Protein AF-A0A7C1W2H1-F1 (afdb_monomer_lite)

Secondary structure (DSSP, 8-state):
--B--------TT---HHHHHHHHHHHTT--SHHHHHT--TTT-SSHHHHHHHHHHHHHHHHHHHHHHHHHHHTBEE-HHHHHHHHHHHHHHTT--EEEHHHHHHHHHHHHHHHHT-TT-EE-HHHH-HHHHTTGGGT--HHHHHHHHHHHHTTSEEE-SSEEEE-GGGGS---TTTHHHH-HHHHHHHHHTT-HHHHHHHHHHHHHTTT--HHHHHHHHHHHHHHHHHHHHHHHTSGGGHHHHTT----S--S-EEE--GGGGSSSPEEEEEEEEE--TT--THHHHHHHHHHHTTT-EEEEEPPTTTTT-HHHHHT--HHHHHHHHHHHHHHHHTTEEEEEEEEETHHHHHHHHHHTT--TTEEEEEEES--SSBS-GGGGGHHHHHHHHHHHTT-TT-----SEEE---S-TTTS-SEEEHHHHHHHHHHHHHHHHHGGG--S-EEEEEETT-SSB-THHHHHHHHH---SSEEEEEE--S-S-TTTTTGGGHHHHHHHHHHHHHS--------

Foldseek 3Di:
DDFDDFDDDDLPPDDDPVLVVLVVVVVVVDPDVCVVVVQALVPDPDPSSNVNNVVVVVSVVVSVVVVVLRRLLRDADDLLLLLLLLLVVCVVVVNQKDWQLLSLQLSLQLLLLVVPDPSHHHDPLSLACVQCPCSNVVPHPVVVVSVVLCVVLVQWDDDPTMIGGGCLQVDDDDPVCCVNNPVSVVSNVSNVSPVSSNVSSVVSNVCSVPDALLNVLVSLLVNQQSNQVVLQVVCPDPVNCVQQVVAQADDQQGKDKQADPVLPPPDADQFEAEEEAEAPQFGLRLCVVVQVVVVVVRHTYIRFGAFQHPHHLVRLLPDFVVSRLVRSVSRVSSRVSSYQAYEYEAAALGLLSQLVVLLVVDHRYAEYEREAYALAWPDCVLVCLVVLVVVQVVCVVPVPDPDDDQWDADPDPCSNGGTRTHGSSNSVSSNVSSVVSLVRQCSRAHAYEYEYEPQANTHDRVRSVSSQVNHNYPRYYYHYFPDNYRSCNSVCGNVVSVVVVVVSVVSRPPDPPPDDD

Radius of gyration: 30.64 Å; chains: 1; bounding box: 66×51×102 Å

Structure (mmCIF, N/CA/C/O backbone):
data_AF-A0A7C1W2H1-F1
#
_entry.id   AF-A0A7C1W2H1-F1
#
loop_
_atom_site.group_PDB
_atom_site.id
_atom_site.type_symbol
_atom_site.label_atom_id
_atom_site.label_alt_id
_atom_site.label_comp_id
_atom_site.label_asym_id
_atom_site.label_entity_id
_atom_site.label_seq_id
_atom_site.pdbx_PDB_ins_code
_atom_site.Cartn_x
_atom_site.Cartn_y
_atom_site.Cartn_z
_atom_site.occupancy
_atom_site.B_iso_or_equiv
_atom_site.auth_seq_id
_atom_site.auth_comp_id
_atom_site.auth_asym_id
_atom_site.auth_atom_id
_atom_site.pdbx_PDB_model_num
ATOM 1 N N . MET A 1 1 ? -5.490 -1.376 28.838 1.00 68.56 1 MET A N 1
ATOM 2 C CA . MET A 1 1 ? -5.157 0.058 28.870 1.00 68.56 1 MET A CA 1
ATOM 3 C C . MET A 1 1 ? -3.666 0.299 28.654 1.00 68.56 1 MET A C 1
ATOM 5 O O . MET A 1 1 ? -2.861 -0.038 29.514 1.00 68.56 1 MET A O 1
ATOM 9 N N . ASP A 1 2 ? -3.304 0.830 27.486 1.00 80.06 2 ASP A N 1
ATOM 10 C CA . ASP A 1 2 ? -1.978 1.407 27.205 1.00 80.06 2 ASP A CA 1
ATOM 11 C C . ASP A 1 2 ? -2.099 2.929 27.375 1.00 80.06 2 ASP A C 1
ATOM 13 O O . ASP A 1 2 ? -3.019 3.527 26.811 1.00 80.06 2 ASP A O 1
ATOM 17 N N . ILE A 1 3 ? -1.252 3.544 28.202 1.00 83.12 3 ILE A N 1
ATOM 18 C CA . ILE A 1 3 ? -1.408 4.932 28.665 1.00 83.12 3 ILE A CA 1
ATOM 19 C C . ILE A 1 3 ? -0.077 5.668 28.492 1.00 83.12 3 ILE A C 1
ATOM 21 O O . ILE A 1 3 ? 0.984 5.144 28.830 1.00 83.12 3 ILE A O 1
ATOM 25 N N . ARG A 1 4 ? -0.125 6.901 27.981 1.00 82.81 4 ARG A N 1
ATOM 26 C CA . ARG A 1 4 ? 1.040 7.795 27.905 1.00 82.81 4 ARG A CA 1
ATOM 27 C C . ARG A 1 4 ? 1.241 8.547 29.220 1.00 82.81 4 ARG A C 1
ATOM 29 O O . ARG A 1 4 ? 0.291 8.817 29.946 1.00 82.81 4 ARG A O 1
ATOM 36 N N . MET A 1 5 ? 2.477 8.938 29.514 1.00 79.69 5 MET A N 1
ATOM 37 C CA . MET A 1 5 ? 2.719 9.875 30.613 1.00 79.69 5 MET A CA 1
ATOM 38 C C . MET A 1 5 ? 2.124 11.242 30.257 1.00 79.69 5 MET A C 1
ATOM 40 O O . MET A 1 5 ? 2.477 11.810 29.223 1.00 79.69 5 MET A O 1
ATOM 44 N N . GLY A 1 6 ? 1.219 11.737 31.100 1.00 75.50 6 GLY A N 1
ATOM 45 C CA . GLY A 1 6 ? 0.611 13.061 30.972 1.00 75.50 6 GLY A CA 1
ATOM 46 C C . GLY A 1 6 ? 1.290 14.121 31.831 1.00 75.50 6 GLY A C 1
ATOM 47 O O . GLY A 1 6 ? 2.241 13.849 32.565 1.00 75.50 6 GLY A O 1
ATOM 48 N N . GLU A 1 7 ? 0.767 15.341 31.761 1.00 77.50 7 GLU A N 1
ATOM 49 C CA . GLU A 1 7 ? 1.201 16.431 32.631 1.00 77.50 7 GLU A CA 1
ATOM 50 C C . GLU A 1 7 ? 0.801 16.183 34.092 1.00 77.50 7 GLU A C 1
ATOM 52 O O . GLU A 1 7 ? -0.219 15.557 34.395 1.00 77.50 7 GLU A O 1
ATOM 57 N N . ALA A 1 8 ? 1.609 16.692 35.023 1.00 78.50 8 ALA A N 1
ATOM 58 C CA . ALA A 1 8 ? 1.314 16.588 36.444 1.00 78.50 8 ALA A CA 1
ATOM 59 C C . ALA A 1 8 ? 0.065 17.410 36.800 1.00 78.50 8 ALA A C 1
ATOM 61 O O . ALA A 1 8 ? -0.005 18.600 36.498 1.00 78.50 8 ALA A O 1
ATOM 62 N N . VAL A 1 9 ? -0.894 16.805 37.507 1.00 74.94 9 VAL A N 1
ATOM 63 C CA . VAL A 1 9 ? -2.112 17.492 37.962 1.00 74.94 9 VAL A CA 1
ATOM 64 C C . VAL A 1 9 ? -1.768 18.463 39.107 1.00 74.94 9 VAL A C 1
ATOM 66 O O . VAL A 1 9 ? -1.368 18.023 40.189 1.00 74.94 9 VAL A O 1
ATOM 69 N N . PRO A 1 10 ? -1.926 19.792 38.941 1.00 68.50 10 PRO A N 1
ATOM 70 C CA . PRO A 1 10 ? -1.558 20.749 39.979 1.00 68.50 10 PRO A CA 1
ATOM 71 C C . PRO A 1 10 ? -2.643 20.837 41.068 1.00 68.50 10 PRO A C 1
ATOM 73 O O . PRO A 1 10 ? -3.695 21.451 40.881 1.00 68.50 10 PRO A O 1
ATOM 76 N N . VAL A 1 11 ? -2.363 20.272 42.247 1.00 67.62 11 VAL A N 1
ATOM 77 C CA . VAL A 1 11 ? -3.308 20.222 43.388 1.00 67.62 11 VAL A CA 1
ATOM 78 C C . VAL A 1 11 ? -3.286 21.501 44.253 1.00 67.62 11 VAL A C 1
ATOM 80 O O . VAL A 1 11 ? -4.273 21.855 44.890 1.00 67.62 11 VAL A O 1
ATOM 83 N N . ARG A 1 12 ? -2.180 22.261 44.262 1.00 60.16 12 ARG A N 1
ATOM 84 C CA . ARG A 1 12 ? -1.903 23.295 45.290 1.00 60.16 12 ARG A CA 1
ATOM 85 C C . ARG A 1 12 ? -2.691 24.617 45.202 1.00 60.16 12 ARG A C 1
ATOM 87 O O . ARG A 1 12 ? -2.696 25.367 46.173 1.00 60.16 12 ARG A O 1
ATOM 94 N N . LYS A 1 13 ? -3.327 24.964 44.078 1.00 57.50 13 LYS A N 1
ATOM 95 C CA . LYS A 1 13 ? -3.796 26.350 43.822 1.00 57.50 13 LYS A CA 1
ATOM 96 C C . LYS A 1 13 ? -5.239 26.685 44.245 1.00 57.50 13 LYS A C 1
ATOM 98 O O . LYS A 1 13 ? -5.712 27.755 43.881 1.00 57.50 13 LYS A O 1
ATOM 103 N N . LYS A 1 14 ? -5.966 25.811 44.950 1.00 62.78 14 LYS A N 1
ATOM 104 C CA . LYS A 1 14 ? -7.444 25.855 44.876 1.00 62.78 14 LYS A CA 1
ATOM 105 C C . LYS A 1 14 ? -8.225 26.131 46.166 1.00 62.78 14 LYS A C 1
ATOM 107 O O . LYS A 1 14 ? -9.413 26.400 46.062 1.00 62.78 14 LYS A O 1
ATOM 112 N N . TRP A 1 15 ? -7.579 26.168 47.332 1.00 73.75 15 TRP A N 1
ATOM 113 C CA . TRP A 1 15 ? -8.242 26.540 48.591 1.00 73.75 15 TRP A CA 1
ATOM 114 C C . TRP A 1 15 ? -8.334 28.059 48.751 1.00 73.75 15 TRP A C 1
ATOM 116 O O . TRP A 1 15 ? -7.303 28.745 48.725 1.00 73.75 15 TRP A O 1
ATOM 126 N N . SER A 1 16 ? -9.546 28.565 48.962 1.00 80.12 16 SER A N 1
ATOM 127 C CA . SER A 1 16 ? -9.816 29.955 49.332 1.00 80.12 16 SER A CA 1
ATOM 128 C C . SER A 1 16 ? -9.306 30.276 50.744 1.00 80.12 16 SER A C 1
ATOM 130 O O . SER A 1 16 ? -9.011 29.390 51.548 1.00 80.12 16 SER A O 1
ATOM 132 N N . TRP A 1 17 ? -9.174 31.566 51.058 1.00 83.06 17 TRP A N 1
ATOM 133 C CA . TRP A 1 17 ? -8.612 32.017 52.335 1.00 83.06 17 TRP A CA 1
ATOM 134 C C . TRP A 1 17 ? -9.418 31.533 53.555 1.00 83.06 17 TRP A C 1
ATOM 136 O O . TRP A 1 17 ? -8.828 31.183 54.575 1.00 83.06 17 TRP A O 1
ATOM 146 N N . TRP A 1 18 ? -10.749 31.460 53.450 1.00 81.69 18 TRP A N 1
ATOM 147 C CA . TRP A 1 18 ? -11.621 31.046 54.551 1.00 81.69 18 TRP A CA 1
ATOM 148 C C . TRP A 1 18 ? -11.637 29.521 54.737 1.00 81.69 18 TRP A C 1
ATOM 150 O O . TRP A 1 18 ? -11.685 29.047 55.870 1.00 81.69 18 TRP A O 1
ATOM 160 N N . GLU A 1 19 ? -11.509 28.743 53.656 1.00 82.69 19 GLU A N 1
ATOM 161 C CA . GLU A 1 19 ? -11.361 27.283 53.746 1.00 82.69 19 GLU A CA 1
ATOM 162 C C . GLU A 1 19 ? -10.039 26.903 54.419 1.00 82.69 19 GLU A C 1
ATOM 164 O O . GLU A 1 19 ? -10.009 25.987 55.237 1.00 82.69 19 GLU A O 1
ATOM 169 N N . ARG A 1 20 ? -8.956 27.643 54.138 1.00 80.00 20 ARG A N 1
ATOM 170 C CA . ARG A 1 20 ? -7.669 27.466 54.832 1.00 80.00 20 ARG A CA 1
ATOM 171 C C . ARG A 1 20 ? -7.785 27.745 56.325 1.00 80.00 20 ARG A C 1
ATOM 173 O O . ARG A 1 20 ? -7.291 26.954 57.117 1.00 80.00 20 ARG A O 1
ATOM 180 N N . ALA A 1 21 ? -8.478 28.815 56.708 1.00 80.31 21 ALA A N 1
ATOM 181 C CA . ALA A 1 21 ? -8.696 29.140 58.115 1.00 80.31 21 ALA A CA 1
ATOM 182 C C . ALA A 1 21 ? -9.523 28.060 58.847 1.00 80.31 21 ALA A C 1
ATOM 184 O O . ALA A 1 21 ? -9.217 27.713 59.988 1.00 80.31 21 ALA A O 1
ATOM 185 N N . LEU A 1 22 ? -10.544 27.492 58.190 1.00 80.19 22 LEU A N 1
ATOM 186 C CA . LEU A 1 22 ? -11.324 26.366 58.721 1.00 80.19 22 LEU A CA 1
ATOM 187 C C . LEU A 1 22 ? -10.481 25.093 58.861 1.00 80.19 22 LEU A C 1
ATOM 189 O O . LEU A 1 22 ? -10.534 24.450 59.909 1.00 80.19 22 LEU A O 1
ATOM 193 N N . LEU A 1 23 ? -9.686 24.761 57.838 1.00 79.31 23 LEU A N 1
ATOM 194 C CA . LEU A 1 23 ? -8.748 23.638 57.867 1.00 79.31 23 LEU A CA 1
ATOM 195 C C . LEU A 1 23 ? -7.748 23.795 59.013 1.00 79.31 23 LEU A C 1
ATOM 197 O O . LEU A 1 23 ? -7.628 22.891 59.829 1.00 79.31 23 LEU A O 1
ATOM 201 N N . GLU A 1 24 ? -7.067 24.938 59.123 1.00 80.38 24 GLU A N 1
ATOM 202 C CA . GLU A 1 24 ? -6.089 25.199 60.189 1.00 80.38 24 GLU A CA 1
ATOM 203 C C . GLU A 1 24 ? -6.701 25.065 61.585 1.00 80.38 24 GLU A C 1
ATOM 205 O O . GLU A 1 24 ? -6.069 24.519 62.490 1.00 80.38 24 GLU A O 1
ATOM 210 N N . ARG A 1 25 ? -7.937 25.540 61.771 1.00 79.50 25 ARG A N 1
ATOM 211 C CA . ARG A 1 25 ? -8.651 25.419 63.045 1.00 79.50 25 ARG A CA 1
ATOM 212 C C . ARG A 1 25 ? -9.008 23.968 63.368 1.00 79.50 25 ARG A C 1
ATOM 214 O O . ARG A 1 25 ? -8.884 23.578 64.524 1.00 79.50 25 ARG A O 1
ATOM 221 N N . TYR A 1 26 ? -9.432 23.190 62.376 1.00 78.00 26 TYR A N 1
ATOM 222 C CA . TYR A 1 26 ? -9.760 21.776 62.545 1.00 78.00 26 TYR A CA 1
ATOM 223 C C . TYR A 1 26 ? -8.506 20.922 62.789 1.00 78.00 26 TYR A C 1
ATOM 225 O O . TYR A 1 26 ? -8.462 20.167 63.753 1.00 78.00 26 TYR A O 1
ATOM 233 N N . PHE A 1 27 ? -7.436 21.124 62.010 1.00 79.56 27 PHE A N 1
ATOM 234 C CA . PHE A 1 27 ? -6.164 20.400 62.146 1.00 79.56 27 PHE A CA 1
ATOM 235 C C . PHE A 1 27 ? -5.503 20.555 63.521 1.00 79.56 27 PHE A C 1
ATOM 237 O O . PHE A 1 27 ? -4.785 19.657 63.944 1.00 79.56 27 PHE A O 1
ATOM 244 N N . ARG A 1 28 ? -5.748 21.657 64.241 1.00 79.12 28 ARG A N 1
ATOM 245 C CA . ARG A 1 28 ? -5.254 21.833 65.620 1.00 79.12 28 ARG A CA 1
ATOM 246 C C . ARG A 1 28 ? -5.886 20.868 66.629 1.00 79.12 28 ARG A C 1
ATOM 248 O O . ARG A 1 28 ? -5.323 20.705 67.705 1.00 79.12 28 ARG A O 1
ATOM 255 N N . GLY A 1 29 ? -7.046 20.290 66.314 1.00 72.38 29 GLY A N 1
ATOM 256 C CA . GLY A 1 29 ? -7.788 19.379 67.190 1.00 72.38 29 GLY A CA 1
ATOM 257 C C . GLY A 1 29 ? -7.760 17.911 66.763 1.00 72.38 29 GLY A C 1
ATOM 258 O O . GLY A 1 29 ? -8.281 17.080 67.494 1.00 72.38 29 GLY A O 1
ATOM 259 N N . VAL A 1 30 ? -7.174 17.590 65.606 1.00 77.50 30 VAL A N 1
ATOM 260 C CA . VAL A 1 30 ? -7.091 16.219 65.081 1.00 77.50 30 VAL A CA 1
ATOM 261 C C . VAL A 1 30 ? -5.885 15.509 65.692 1.00 77.50 30 VAL A C 1
ATOM 263 O O . VAL A 1 30 ? -4.756 15.985 65.565 1.00 77.50 30 VAL A O 1
ATOM 266 N N . VAL A 1 31 ? -6.110 14.358 66.327 1.00 76.56 31 VAL A N 1
ATOM 267 C CA . VAL A 1 31 ? -5.063 13.591 67.028 1.00 76.56 31 VAL A CA 1
ATOM 268 C C . VAL A 1 31 ? -4.590 12.392 66.192 1.00 76.56 31 VAL A C 1
ATOM 270 O O . VAL A 1 31 ? -3.516 11.846 66.442 1.00 76.56 31 VAL A O 1
ATOM 273 N N . SER A 1 32 ? -5.342 12.000 65.154 1.00 79.44 32 SER A N 1
ATOM 274 C CA . SER A 1 32 ? -4.991 10.887 64.259 1.00 79.44 32 SER A CA 1
ATOM 275 C C . SER A 1 32 ? -5.412 11.106 62.798 1.00 79.44 32 SER A C 1
ATOM 277 O O . SER A 1 32 ? -6.305 11.894 62.492 1.00 79.44 32 SER A O 1
ATOM 279 N N . LEU A 1 33 ? -4.786 10.371 61.870 1.00 71.44 33 LEU A N 1
ATOM 280 C CA . LEU A 1 33 ? -5.193 10.364 60.457 1.00 71.44 33 LEU A CA 1
ATOM 281 C C . LEU A 1 33 ? -6.598 9.770 60.260 1.00 71.44 33 LEU A C 1
ATOM 283 O O . LEU A 1 33 ? -7.313 10.210 59.364 1.00 71.44 33 LEU A O 1
ATOM 287 N N . ASP A 1 34 ? -7.016 8.825 61.103 1.00 74.50 34 ASP A N 1
ATOM 288 C CA . ASP A 1 34 ? -8.353 8.228 61.024 1.00 74.50 34 ASP A CA 1
ATOM 289 C C . ASP A 1 34 ? -9.456 9.236 61.370 1.00 74.50 34 ASP A C 1
ATOM 291 O O . ASP A 1 34 ? -10.495 9.250 60.716 1.00 74.50 34 ASP A O 1
ATOM 295 N N . GLU A 1 35 ? -9.220 10.146 62.321 1.00 71.44 35 GLU A N 1
ATOM 296 C CA . GLU A 1 35 ? -10.139 11.262 62.596 1.00 71.44 35 GLU A CA 1
ATOM 297 C C . GLU A 1 35 ? -10.230 12.232 61.409 1.00 71.44 35 GLU A C 1
ATOM 299 O O . GLU A 1 35 ? -11.318 12.703 61.076 1.00 71.44 35 GLU A O 1
ATOM 304 N N . LEU A 1 36 ? -9.107 12.482 60.724 1.00 69.44 36 LEU A N 1
ATOM 305 C CA . LEU A 1 36 ? -9.059 13.341 59.540 1.00 69.44 36 LEU A CA 1
ATOM 306 C C . LEU A 1 36 ? -9.847 12.750 58.360 1.00 69.44 36 LEU A C 1
ATOM 308 O O . LEU A 1 36 ? -10.609 13.463 57.707 1.00 69.44 36 LEU A O 1
ATOM 312 N N . PHE A 1 37 ? -9.658 11.458 58.069 1.00 71.62 37 PHE A N 1
ATOM 313 C CA . PHE A 1 37 ? -10.347 10.763 56.972 1.00 71.62 37 PHE A CA 1
ATOM 314 C C . PHE A 1 37 ? -11.766 10.303 57.344 1.00 71.62 37 PHE A C 1
ATOM 316 O O . PHE A 1 37 ? -12.576 10.020 56.459 1.00 71.62 37 PHE A O 1
ATOM 323 N N . GLY A 1 38 ? -12.084 10.254 58.639 1.00 71.00 38 GLY A N 1
ATOM 324 C CA . GLY A 1 38 ? -13.401 9.924 59.181 1.00 71.00 38 GLY A CA 1
ATOM 325 C C . GLY A 1 38 ? -14.399 11.085 59.169 1.00 71.00 38 GLY A C 1
ATOM 326 O O . GLY A 1 38 ? -15.588 10.857 59.407 1.00 71.00 38 GLY A O 1
ATOM 327 N N . LEU A 1 39 ? -13.955 12.313 58.866 1.00 73.56 39 LEU A N 1
ATOM 328 C CA . LEU A 1 39 ? -14.821 13.486 58.774 1.00 73.56 39 LEU A CA 1
ATOM 329 C C . LEU A 1 39 ? -15.819 13.336 57.613 1.00 73.56 39 LEU A C 1
ATOM 331 O O . LEU A 1 39 ? -15.498 13.580 56.448 1.00 73.56 39 LEU A O 1
ATOM 335 N N . ARG A 1 40 ? -17.061 12.972 57.940 1.00 73.31 40 ARG A N 1
ATOM 336 C CA . ARG A 1 40 ? -18.186 12.934 57.001 1.00 73.31 40 ARG A CA 1
ATOM 337 C C . ARG A 1 40 ? -19.219 13.975 57.393 1.00 73.31 40 ARG A C 1
ATOM 339 O O . ARG A 1 40 ? -19.409 14.291 58.563 1.00 73.31 40 ARG A O 1
ATOM 346 N N . GLU A 1 41 ? -19.930 14.490 56.400 1.00 70.06 41 GLU A N 1
ATOM 347 C CA . GLU A 1 41 ? -21.000 15.467 56.618 1.00 70.06 41 GLU A CA 1
ATOM 348 C C . GLU A 1 41 ? -22.101 14.934 57.558 1.00 70.06 41 GLU A C 1
ATOM 350 O O . GLU A 1 41 ? -22.682 15.686 58.343 1.00 70.06 41 GLU A O 1
ATOM 355 N N . GLU A 1 42 ? -22.341 13.624 57.502 1.00 67.88 42 GLU A N 1
ATOM 356 C CA . GLU A 1 42 ? -23.345 12.900 58.284 1.00 67.88 42 GLU A CA 1
ATOM 357 C C . GLU A 1 42 ? -22.938 12.688 59.751 1.00 67.88 42 GLU A C 1
ATOM 359 O O . GLU A 1 42 ? -23.808 12.607 60.615 1.00 67.88 42 GLU A O 1
ATOM 364 N N . THR A 1 43 ? -21.635 12.631 60.046 1.00 64.94 43 THR A N 1
ATOM 365 C CA . THR A 1 43 ? -21.092 12.331 61.385 1.00 64.94 43 THR A CA 1
ATOM 366 C C . THR A 1 43 ? -20.569 13.565 62.124 1.00 64.94 43 THR A C 1
ATOM 368 O O . THR A 1 43 ? -20.280 13.488 63.316 1.00 64.94 43 THR A O 1
ATOM 371 N N . ALA A 1 44 ? -20.468 14.711 61.446 1.00 74.00 44 ALA A N 1
ATOM 372 C CA . ALA A 1 44 ? -19.955 15.956 62.010 1.00 74.00 44 ALA A CA 1
ATOM 373 C C . ALA A 1 44 ? -20.915 16.587 63.040 1.00 74.00 44 ALA A C 1
ATOM 375 O O . ALA A 1 44 ? -22.095 16.832 62.753 1.00 74.00 44 ALA A O 1
ATOM 376 N N . ALA A 1 45 ? -20.386 16.915 64.224 1.00 70.38 45 ALA A N 1
ATOM 377 C CA . ALA A 1 45 ? -21.149 17.454 65.351 1.00 70.38 45 ALA A CA 1
ATOM 378 C C . ALA A 1 45 ? -21.409 18.963 65.211 1.00 70.38 45 ALA A C 1
ATOM 380 O O . ALA A 1 45 ? -22.445 19.469 65.648 1.00 70.38 45 ALA A O 1
ATOM 381 N N . HIS A 1 46 ? -20.491 19.688 64.564 1.00 78.44 46 HIS A N 1
ATOM 382 C CA . HIS A 1 46 ? -20.547 21.144 64.451 1.00 78.44 46 HIS A CA 1
ATOM 383 C C . HIS A 1 46 ? -20.748 21.631 63.010 1.00 78.44 46 HIS A C 1
ATOM 385 O O . HIS A 1 46 ? -20.305 21.023 62.038 1.00 78.44 46 HIS A O 1
ATOM 391 N N . TRP A 1 47 ? -21.391 22.793 62.848 1.00 76.00 47 TRP A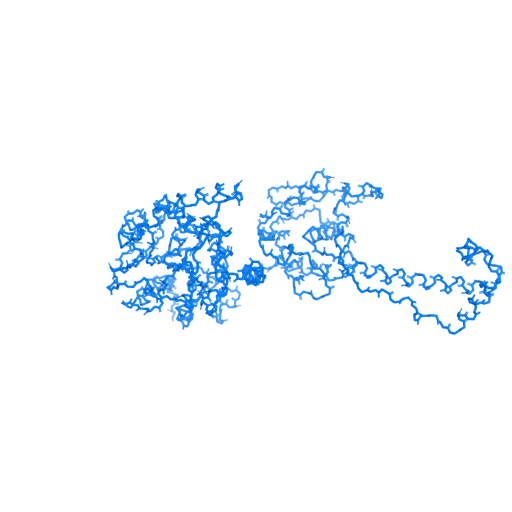 N 1
ATOM 392 C CA . TRP A 1 47 ? -21.640 23.377 61.523 1.00 76.00 47 TRP A CA 1
ATOM 393 C C . TRP A 1 47 ? -20.346 23.688 60.748 1.00 76.00 47 TRP A C 1
ATOM 395 O O . TRP A 1 47 ? -20.293 23.497 59.535 1.00 76.00 47 TRP A O 1
ATOM 405 N N . SER A 1 48 ? -19.279 24.089 61.448 1.00 75.25 48 SER A N 1
ATOM 406 C CA . SER A 1 48 ? -17.951 24.304 60.856 1.00 75.25 48 SER A CA 1
ATOM 407 C C . SER A 1 48 ? -17.334 23.018 60.304 1.00 75.25 48 SER A C 1
ATOM 409 O O . SER A 1 48 ? -16.709 23.049 59.249 1.00 75.25 48 SER A O 1
ATOM 411 N N . GLU A 1 49 ? -17.543 21.890 60.983 1.00 77.56 49 GLU A N 1
ATOM 412 C CA . GLU A 1 49 ? -17.087 20.566 60.545 1.00 77.56 49 GLU A CA 1
ATOM 413 C C . GLU A 1 49 ? -17.901 20.072 59.349 1.00 77.56 49 GLU A C 1
ATOM 415 O O . GLU A 1 49 ? -17.327 19.569 58.390 1.00 77.56 49 GLU A O 1
ATOM 420 N N . LYS A 1 50 ? -19.223 20.303 59.340 1.00 79.62 50 LYS A N 1
ATOM 421 C CA . LYS A 1 50 ? -20.082 20.013 58.178 1.00 79.62 50 LYS A CA 1
ATOM 422 C C . LYS A 1 50 ? -19.682 20.824 56.948 1.00 79.62 50 LYS A C 1
ATOM 424 O O . LYS A 1 50 ? -19.593 20.271 55.854 1.00 79.62 50 LYS A O 1
ATOM 429 N N . MET A 1 51 ? -19.420 22.125 57.108 1.00 78.12 51 MET A N 1
ATOM 430 C CA . MET A 1 51 ? -18.896 22.950 56.013 1.00 78.12 51 MET A CA 1
ATOM 431 C C . MET A 1 51 ? -17.537 22.447 55.532 1.00 78.12 51 MET A C 1
ATOM 433 O O . MET A 1 51 ? -17.328 22.337 54.327 1.00 78.12 51 MET A O 1
ATOM 437 N N . LEU A 1 52 ? -16.634 22.104 56.451 1.00 81.12 52 LEU A N 1
ATOM 438 C CA . LEU A 1 52 ? -15.313 21.594 56.106 1.00 81.12 52 LEU A CA 1
ATOM 439 C C . LEU A 1 52 ? -15.389 20.255 55.356 1.00 81.12 52 LEU A C 1
ATOM 441 O O . LEU A 1 52 ? -14.751 20.113 54.316 1.00 81.12 52 LEU A O 1
ATOM 445 N N . ALA A 1 53 ? -16.220 19.318 55.822 1.00 82.31 53 ALA A N 1
ATOM 446 C CA . ALA A 1 53 ? -16.470 18.032 55.171 1.00 82.31 53 ALA A CA 1
ATOM 447 C C . ALA A 1 53 ? -17.010 18.210 53.744 1.00 82.31 53 ALA A C 1
ATOM 449 O O . ALA A 1 53 ? -16.559 17.533 52.817 1.00 82.31 53 ALA A O 1
ATOM 450 N N . ARG A 1 54 ? -17.927 19.169 53.542 1.00 82.56 54 ARG A N 1
ATOM 451 C CA . ARG A 1 54 ? -18.430 19.547 52.212 1.00 82.56 54 ARG A CA 1
ATOM 452 C C . ARG A 1 54 ? -17.339 20.128 51.322 1.00 82.56 54 ARG A C 1
ATOM 454 O O . ARG A 1 54 ? -17.252 19.739 50.160 1.00 82.56 54 ARG A O 1
ATOM 461 N N . CYS A 1 55 ? -16.512 21.038 51.838 1.00 81.19 55 CYS A N 1
ATOM 462 C CA . CYS A 1 55 ? -15.420 21.638 51.067 1.00 81.19 55 CYS A CA 1
ATOM 463 C C . CYS A 1 55 ? -14.375 20.592 50.665 1.00 81.19 55 CYS A C 1
ATOM 465 O O . CYS A 1 55 ? -13.995 20.537 49.497 1.00 81.19 55 CYS A O 1
ATOM 467 N N . ILE A 1 56 ? -13.971 19.722 51.598 1.00 79.62 56 ILE A N 1
ATOM 468 C CA . ILE A 1 56 ? -13.058 18.606 51.323 1.00 79.62 56 ILE A CA 1
ATOM 469 C C . ILE A 1 56 ? -13.670 17.682 50.273 1.00 79.62 56 ILE A C 1
ATOM 471 O O . ILE A 1 56 ? -13.036 17.441 49.255 1.00 79.62 56 ILE A O 1
ATOM 475 N N . SER A 1 57 ? -14.916 17.236 50.455 1.00 82.56 57 SER A N 1
ATOM 476 C CA . SER A 1 57 ? -15.581 16.337 49.502 1.00 82.56 57 SER A CA 1
ATOM 477 C C . SER A 1 57 ? -15.687 16.955 48.109 1.00 82.56 57 SER A C 1
ATOM 479 O O . SER A 1 57 ? -15.362 16.302 47.120 1.00 82.56 57 SER A O 1
ATOM 481 N N . LYS A 1 58 ? -16.083 18.231 48.015 1.00 83.06 58 LYS A N 1
ATOM 482 C CA . LYS A 1 58 ? -16.153 18.970 46.749 1.00 83.06 58 LYS A CA 1
ATOM 483 C C . LYS A 1 58 ? -14.798 19.000 46.047 1.00 83.06 58 LYS A C 1
ATOM 485 O O . LYS A 1 58 ? -14.728 18.734 44.846 1.00 83.06 58 LYS A O 1
ATOM 490 N N . GLU A 1 59 ? -13.731 19.292 46.783 1.00 80.75 59 GLU A N 1
ATOM 491 C CA . GLU A 1 59 ? -12.399 19.377 46.195 1.00 80.75 59 GLU A CA 1
ATOM 492 C C . GLU A 1 59 ? -11.817 17.993 45.880 1.00 80.75 59 GLU A C 1
ATOM 494 O O . GLU A 1 59 ? -11.172 17.833 44.847 1.00 80.75 59 GLU A O 1
ATOM 499 N N . THR A 1 60 ? -12.137 16.964 46.670 1.00 83.25 60 THR A N 1
ATOM 500 C CA . THR A 1 60 ? -11.828 15.560 46.373 1.00 83.25 60 THR A CA 1
ATOM 501 C C . THR A 1 60 ? -12.507 15.101 45.090 1.00 83.25 60 THR A C 1
ATOM 503 O O . THR A 1 60 ? -11.828 14.550 44.226 1.00 83.25 60 THR A O 1
ATOM 506 N N . TYR A 1 61 ? -13.809 15.356 44.915 1.00 83.75 61 TYR A N 1
ATOM 507 C CA . TYR A 1 61 ? -14.517 15.017 43.678 1.00 83.75 61 TYR A CA 1
ATOM 508 C C . TYR A 1 61 ? -13.914 15.742 42.482 1.00 83.75 61 TYR A C 1
ATOM 510 O O . TYR A 1 61 ? -13.608 15.113 41.477 1.00 83.75 61 TYR A O 1
ATOM 518 N N . ARG A 1 62 ? -13.624 17.036 42.621 1.00 83.00 62 ARG A N 1
ATOM 519 C CA . ARG A 1 62 ? -12.979 17.812 41.564 1.00 83.00 62 ARG A CA 1
ATOM 520 C C . ARG A 1 62 ? -11.589 17.277 41.203 1.00 83.00 62 ARG A C 1
ATOM 522 O O . ARG A 1 62 ? -11.275 17.175 40.022 1.00 83.00 62 ARG A O 1
ATOM 529 N N . ILE A 1 63 ? -10.737 16.977 42.188 1.00 83.38 63 ILE A N 1
ATOM 530 C CA . ILE A 1 63 ? -9.395 16.420 41.947 1.00 83.38 63 ILE A CA 1
ATOM 531 C C . ILE A 1 63 ? -9.515 15.045 41.301 1.00 83.38 63 ILE A C 1
ATOM 533 O O . ILE A 1 63 ? -8.822 14.791 40.321 1.00 83.38 63 ILE A O 1
ATOM 537 N N . ARG A 1 64 ? -10.406 14.184 41.806 1.00 85.12 64 ARG A N 1
ATOM 538 C CA . ARG A 1 64 ? -10.706 12.881 41.209 1.00 85.12 64 ARG A CA 1
ATOM 539 C C . ARG A 1 64 ? -11.101 13.050 39.749 1.00 85.12 64 ARG A C 1
ATOM 541 O O . ARG A 1 64 ? -10.510 12.389 38.910 1.00 85.12 64 ARG A O 1
ATOM 548 N N . ASP A 1 65 ? -12.040 13.936 39.445 1.00 83.19 65 ASP A N 1
ATOM 549 C CA . ASP A 1 65 ? -12.546 14.128 38.086 1.00 83.19 65 ASP A CA 1
ATOM 550 C C . ASP A 1 65 ? -11.439 14.641 37.154 1.00 83.19 65 ASP A C 1
ATOM 552 O O . ASP A 1 65 ? -11.260 14.087 36.076 1.00 83.19 65 ASP A O 1
ATOM 556 N N . VAL A 1 66 ? -10.610 15.595 37.602 1.00 82.56 66 VAL A N 1
ATOM 557 C CA . VAL A 1 66 ? -9.438 16.070 36.839 1.00 82.56 66 VAL A CA 1
ATOM 558 C C . VAL A 1 66 ? -8.403 14.959 36.636 1.00 82.56 66 VAL A C 1
ATOM 560 O O . VAL A 1 66 ? -7.859 14.817 35.540 1.00 82.56 66 VAL A O 1
ATOM 563 N N . CYS A 1 67 ? -8.111 14.164 37.668 1.00 82.81 67 CYS A N 1
ATOM 564 C CA . CYS A 1 67 ? -7.193 13.031 37.567 1.00 82.81 67 CYS A CA 1
ATOM 565 C C . CYS A 1 67 ? -7.730 11.972 36.601 1.00 82.81 67 CYS A C 1
ATOM 567 O O . CYS A 1 67 ? -6.987 11.504 35.744 1.00 82.81 67 CYS A O 1
ATOM 569 N N . MET A 1 68 ? -9.013 11.626 36.703 1.00 83.00 68 MET A N 1
ATOM 570 C CA . MET A 1 68 ? -9.661 10.648 35.833 1.00 83.00 68 MET A CA 1
ATOM 571 C C . MET A 1 68 ? -9.689 11.142 34.391 1.00 83.00 68 MET A C 1
ATOM 573 O O . MET A 1 68 ? -9.251 10.418 33.502 1.00 83.00 68 MET A O 1
ATOM 577 N N . GLU A 1 69 ? -10.105 12.386 34.153 1.00 81.69 69 GLU A N 1
ATOM 578 C CA . GLU A 1 69 ? -10.065 13.009 32.829 1.00 81.69 69 GLU A CA 1
ATOM 579 C C . GLU A 1 69 ? -8.647 12.967 32.244 1.00 81.69 69 GLU A C 1
ATOM 581 O O . GLU A 1 69 ? -8.461 12.569 31.095 1.00 81.69 69 GLU A O 1
ATOM 586 N N . SER A 1 70 ? -7.634 13.291 33.051 1.00 82.06 70 SER A N 1
ATOM 587 C CA . SER A 1 70 ? -6.232 13.239 32.629 1.00 82.06 70 SER A CA 1
ATOM 588 C C . SER A 1 70 ? -5.785 11.814 32.286 1.00 82.06 70 SER A C 1
ATOM 590 O O . SER A 1 70 ? -5.130 11.610 31.268 1.00 82.06 70 SER A O 1
ATOM 592 N N . ILE A 1 71 ? -6.144 10.807 33.091 1.00 83.75 71 ILE A N 1
ATOM 593 C CA . ILE A 1 71 ? -5.810 9.397 32.828 1.00 83.75 71 ILE A CA 1
ATOM 594 C C . ILE A 1 71 ? -6.444 8.931 31.515 1.00 83.75 71 ILE A C 1
ATOM 596 O O . ILE A 1 71 ? -5.750 8.352 30.678 1.00 83.75 71 ILE A O 1
ATOM 600 N N . TYR A 1 72 ? -7.730 9.219 31.304 1.00 85.00 72 TYR A N 1
ATOM 601 C CA . TYR A 1 72 ? -8.436 8.803 30.094 1.00 85.00 72 TYR A CA 1
ATOM 602 C C . TYR A 1 72 ? -7.926 9.516 28.841 1.00 85.00 72 TYR A C 1
ATOM 604 O O . TYR A 1 72 ? -7.724 8.857 27.825 1.00 85.00 72 TYR A O 1
ATOM 612 N N . ARG A 1 73 ? -7.611 10.818 28.910 1.00 84.56 73 ARG A N 1
ATOM 613 C CA . ARG A 1 73 ? -6.976 11.558 27.798 1.00 84.56 73 ARG A CA 1
ATOM 614 C C . ARG A 1 73 ? -5.633 10.964 27.369 1.00 84.56 73 ARG A C 1
ATOM 616 O O . ARG A 1 73 ? -5.236 11.102 26.216 1.00 84.56 73 ARG A O 1
ATOM 623 N N . ASN A 1 74 ? -4.943 10.282 28.280 1.00 87.62 74 ASN A N 1
ATOM 624 C CA . ASN A 1 74 ? -3.670 9.630 27.997 1.00 87.62 74 ASN A CA 1
ATOM 625 C C . ASN A 1 74 ? -3.813 8.201 27.452 1.00 87.62 74 ASN A C 1
ATOM 627 O O . ASN A 1 74 ? -2.796 7.576 27.127 1.00 87.62 74 ASN A O 1
ATOM 631 N N . VAL A 1 75 ? -5.035 7.670 27.344 1.00 90.94 75 VAL A N 1
ATOM 632 C CA . VAL A 1 75 ? -5.279 6.359 26.737 1.00 90.94 75 VAL A CA 1
ATOM 633 C C . VAL A 1 75 ? -4.834 6.377 25.291 1.00 90.94 75 VAL A C 1
ATOM 635 O O . VAL A 1 75 ? -5.139 7.275 24.509 1.00 90.94 75 VAL A O 1
ATOM 638 N N . THR A 1 76 ? -4.108 5.331 24.933 1.00 93.19 76 THR A N 1
ATOM 639 C CA . THR A 1 76 ? -3.594 5.141 23.594 1.00 93.19 76 THR A CA 1
ATOM 640 C C . THR A 1 76 ? -4.579 4.290 22.787 1.00 93.19 76 THR A C 1
ATOM 642 O O . THR A 1 76 ? -4.696 3.076 22.969 1.00 93.19 76 THR A O 1
ATOM 645 N N . VAL A 1 77 ? -5.316 4.936 21.883 1.00 95.25 77 VAL A N 1
ATOM 646 C CA . VAL A 1 77 ? -6.379 4.328 21.076 1.00 95.25 77 VAL A CA 1
ATOM 647 C C . VAL A 1 77 ? -5.796 3.342 20.062 1.00 95.25 77 VAL A C 1
ATOM 649 O O . VAL A 1 77 ? -4.827 3.640 19.368 1.00 95.25 77 VAL A O 1
ATOM 652 N N . ASN A 1 78 ? -6.382 2.149 19.958 1.00 95.31 78 ASN A N 1
ATOM 653 C CA . ASN A 1 78 ? -5.969 1.096 19.033 1.00 95.31 78 ASN A CA 1
ATOM 654 C C . ASN A 1 78 ? -7.192 0.553 18.272 1.00 95.31 78 ASN A C 1
ATOM 656 O O . ASN A 1 78 ? -8.322 0.978 18.507 1.00 95.31 78 ASN A O 1
ATOM 660 N N . LEU A 1 79 ? -6.971 -0.396 17.361 1.00 95.31 79 LEU A N 1
ATOM 661 C CA . LEU A 1 79 ? -8.036 -0.933 16.513 1.00 95.31 79 LEU A CA 1
ATOM 662 C C . LEU A 1 79 ? -9.138 -1.656 17.310 1.00 95.31 79 LEU A C 1
ATOM 664 O O . LEU A 1 79 ? -10.311 -1.545 16.963 1.00 95.31 79 LEU A O 1
ATOM 668 N N . SER A 1 80 ? -8.780 -2.345 18.397 1.00 96.12 80 SER A N 1
ATOM 669 C CA . SER A 1 80 ? -9.737 -3.023 19.278 1.00 96.12 80 SER A CA 1
ATOM 670 C C . SER A 1 80 ? -10.656 -2.032 19.991 1.00 96.12 80 SER A C 1
ATOM 672 O O . SER A 1 80 ? -11.841 -2.321 20.136 1.00 96.12 80 SER A O 1
ATOM 674 N N . HIS A 1 81 ? -10.156 -0.851 20.381 1.00 97.31 81 HIS A N 1
ATOM 675 C CA . HIS A 1 81 ? -10.985 0.221 20.948 1.00 97.31 81 HIS A CA 1
ATOM 676 C C . HIS A 1 81 ? -12.052 0.697 19.954 1.00 97.31 81 HIS A C 1
ATOM 678 O O . HIS A 1 81 ? -13.225 0.799 20.313 1.00 97.31 81 HIS A O 1
ATOM 684 N N . LEU A 1 82 ? -11.672 0.928 18.692 1.00 97.44 82 LEU A N 1
ATOM 685 C CA . LEU A 1 82 ? -12.603 1.368 17.645 1.00 97.44 82 LEU A CA 1
ATOM 686 C C . LEU A 1 82 ? -13.638 0.295 17.312 1.00 97.44 82 LEU A C 1
ATOM 688 O O . LEU A 1 82 ? -14.836 0.576 17.313 1.00 97.44 82 LEU A O 1
ATOM 692 N N . ALA A 1 83 ? -13.187 -0.946 17.109 1.00 97.69 83 ALA A N 1
ATOM 693 C CA . ALA A 1 83 ? -14.072 -2.074 16.847 1.00 97.69 83 ALA A CA 1
ATOM 694 C C . ALA A 1 83 ? -15.063 -2.276 18.002 1.00 97.69 83 ALA A C 1
ATOM 696 O O . ALA A 1 83 ? -16.259 -2.417 17.770 1.00 97.69 83 ALA A O 1
ATOM 697 N N . SER A 1 84 ? -14.590 -2.216 19.249 1.00 98.06 84 SER A N 1
ATOM 698 C CA . SER A 1 84 ? -15.441 -2.387 20.430 1.00 98.06 84 SER A CA 1
ATOM 699 C C . SER A 1 84 ? -16.455 -1.261 20.594 1.00 98.06 84 SER A C 1
ATOM 701 O O . SER A 1 84 ? -17.630 -1.525 20.838 1.00 98.06 84 SER A O 1
ATOM 703 N N . THR A 1 85 ? -16.028 -0.011 20.396 1.00 98.06 85 THR A N 1
ATOM 704 C CA . THR A 1 85 ? -16.918 1.160 20.425 1.00 98.06 85 THR A CA 1
ATOM 705 C C . THR A 1 85 ? -18.034 1.018 19.392 1.00 98.06 85 THR A C 1
ATOM 707 O O . THR A 1 85 ? -19.202 1.253 19.703 1.00 98.06 85 THR A O 1
ATOM 710 N N . MET A 1 86 ? -17.696 0.569 18.181 1.00 97.81 86 MET A N 1
ATOM 711 C CA . MET A 1 86 ? -18.666 0.335 17.114 1.00 97.81 86 MET A CA 1
ATOM 712 C C . MET A 1 86 ? -19.631 -0.814 17.439 1.00 97.81 86 MET A C 1
ATOM 714 O O . MET A 1 86 ? -20.839 -0.644 17.285 1.00 97.81 86 MET A O 1
ATOM 718 N N . ILE A 1 87 ? -19.131 -1.949 17.948 1.00 97.88 87 ILE A N 1
ATOM 719 C CA . ILE A 1 87 ? -19.965 -3.090 18.372 1.00 97.88 87 ILE A CA 1
ATOM 720 C C . ILE A 1 87 ? -20.971 -2.650 19.441 1.00 97.88 87 ILE A C 1
ATOM 722 O O . ILE A 1 87 ? -22.167 -2.893 19.295 1.00 97.88 87 ILE A O 1
ATOM 726 N N . ILE A 1 88 ? -20.520 -1.956 20.491 1.00 97.31 88 ILE A N 1
ATOM 727 C CA . ILE A 1 88 ? -21.404 -1.486 21.567 1.00 97.31 88 ILE A CA 1
ATOM 728 C C . ILE A 1 88 ? -22.448 -0.492 21.042 1.00 97.31 88 ILE A C 1
ATOM 730 O O . ILE A 1 88 ? -23.608 -0.559 21.450 1.00 97.31 88 ILE A O 1
ATOM 734 N N . LYS A 1 89 ? -22.083 0.407 20.118 1.00 96.81 89 LYS A N 1
ATOM 735 C CA . LYS A 1 89 ? -23.040 1.334 19.489 1.00 96.81 89 LYS A CA 1
ATOM 736 C C . LYS A 1 89 ? -24.105 0.599 18.667 1.00 96.81 89 LYS A C 1
ATOM 738 O O . LYS A 1 89 ? -25.282 0.922 18.812 1.00 96.81 89 LYS A O 1
ATOM 743 N N . LEU A 1 90 ? -23.722 -0.396 17.865 1.00 96.75 90 LEU A N 1
ATOM 744 C CA . LEU A 1 90 ? -24.656 -1.229 17.093 1.00 96.75 90 LEU A CA 1
ATOM 745 C C . LEU A 1 90 ? -25.620 -1.990 18.018 1.00 96.75 90 LEU A C 1
ATOM 747 O O . LEU A 1 90 ? -26.837 -1.885 17.875 1.00 96.75 90 LEU A O 1
ATOM 751 N N . VAL A 1 91 ? -25.091 -2.648 19.054 1.00 96.19 91 VAL A N 1
ATOM 752 C CA . VAL A 1 91 ? -25.899 -3.392 20.035 1.00 96.19 91 VAL A CA 1
ATOM 753 C C . VAL A 1 91 ? -26.880 -2.482 20.781 1.00 96.19 91 VAL A C 1
ATOM 755 O O . VAL A 1 91 ? -28.029 -2.884 20.996 1.00 96.19 91 VAL A O 1
ATOM 758 N N . LYS A 1 92 ? -26.468 -1.256 21.145 1.00 94.81 92 LYS A N 1
ATOM 759 C CA . LYS A 1 92 ? -27.335 -0.240 21.775 1.00 94.81 92 LYS A CA 1
ATOM 760 C C . LYS A 1 92 ? -28.447 0.257 20.845 1.00 94.81 92 LYS A C 1
ATOM 762 O O . LYS A 1 92 ? -29.519 0.591 21.335 1.00 94.81 92 LYS A O 1
ATOM 767 N N . LYS A 1 93 ? -28.219 0.272 19.526 1.00 94.88 93 LYS A N 1
ATOM 768 C CA . LYS A 1 93 ? -29.245 0.564 18.506 1.00 94.88 93 LYS A CA 1
ATOM 769 C C . LYS A 1 93 ? -30.178 -0.621 18.221 1.00 94.88 93 LYS A C 1
ATOM 771 O O . LYS A 1 93 ? -31.120 -0.477 17.452 1.00 94.88 93 LYS A O 1
ATOM 776 N N . GLY A 1 94 ? -29.935 -1.785 18.828 1.00 94.88 94 GLY A N 1
ATOM 777 C CA . GLY A 1 94 ? -30.687 -3.012 18.555 1.00 94.88 94 GLY A CA 1
ATOM 778 C C . GLY A 1 94 ? -30.199 -3.784 17.324 1.00 94.88 94 GLY A C 1
ATOM 779 O O . GLY A 1 94 ? -30.781 -4.809 16.980 1.00 94.88 94 GLY A O 1
ATOM 780 N N . GLU A 1 95 ? -29.117 -3.341 16.684 1.00 95.62 95 GLU A N 1
ATOM 781 C CA . GLU A 1 95 ? -28.540 -3.991 15.511 1.00 95.62 95 GLU A CA 1
ATOM 782 C C . GLU A 1 95 ? -27.605 -5.126 15.945 1.00 95.62 95 GLU A C 1
ATOM 784 O O . GLU A 1 95 ? -26.448 -4.908 16.300 1.00 95.62 95 GLU A O 1
ATOM 789 N N . MET A 1 96 ? -28.109 -6.362 15.915 1.00 95.69 96 MET A N 1
ATOM 790 C CA . MET A 1 96 ? -27.363 -7.557 16.344 1.00 95.69 96 MET A CA 1
ATOM 791 C C . MET A 1 96 ? -26.580 -8.234 15.208 1.00 95.69 96 MET A C 1
ATOM 793 O O . MET A 1 96 ? -25.998 -9.303 15.391 1.00 95.69 96 MET A O 1
ATOM 797 N N . SER A 1 97 ? -26.545 -7.637 14.018 1.00 96.44 97 SER A N 1
ATOM 798 C CA . SER A 1 97 ? -25.757 -8.147 12.897 1.00 96.44 97 SER A CA 1
ATOM 799 C C . SER A 1 97 ? -25.395 -7.050 11.911 1.00 96.44 97 SER A C 1
ATOM 801 O O . SER A 1 97 ? -26.190 -6.144 11.684 1.00 96.44 97 SER A O 1
ATOM 803 N N . ILE A 1 98 ? -24.240 -7.185 11.267 1.00 97.12 98 ILE A N 1
ATOM 804 C CA . ILE A 1 98 ? -23.747 -6.252 10.249 1.00 97.12 98 ILE A CA 1
ATOM 805 C C . ILE A 1 98 ? -22.957 -7.010 9.179 1.00 97.12 98 ILE A C 1
ATOM 807 O O . ILE A 1 98 ? -22.257 -7.983 9.480 1.00 97.12 98 ILE A O 1
ATOM 811 N N . ARG A 1 99 ? -23.065 -6.577 7.916 1.00 97.06 99 ARG A N 1
ATOM 812 C CA . ARG A 1 99 ? -22.246 -7.120 6.819 1.00 97.06 99 ARG A CA 1
ATOM 813 C C . ARG A 1 99 ? -20.763 -6.876 7.104 1.00 97.06 99 ARG A C 1
ATOM 815 O O . ARG A 1 99 ? -20.396 -5.774 7.507 1.00 97.06 99 ARG A O 1
ATOM 822 N N . ARG A 1 100 ? -19.914 -7.879 6.868 1.00 95.19 100 ARG A N 1
ATOM 823 C CA . ARG A 1 100 ? -18.467 -7.815 7.142 1.00 95.19 100 ARG A CA 1
ATOM 824 C C . ARG A 1 100 ? -17.811 -6.650 6.420 1.00 95.19 100 ARG A C 1
ATOM 826 O O . ARG A 1 100 ? -17.225 -5.802 7.072 1.00 95.19 100 ARG A O 1
ATOM 833 N N . GLU A 1 101 ? -18.034 -6.549 5.113 1.00 95.44 101 GLU A N 1
ATOM 834 C CA . GLU A 1 101 ? -17.512 -5.454 4.288 1.00 95.44 101 GLU A CA 1
ATOM 835 C C . GLU A 1 101 ? -17.889 -4.076 4.839 1.00 95.44 101 GLU A C 1
ATOM 837 O O . GLU A 1 101 ? -17.065 -3.167 4.866 1.00 95.44 101 GLU A O 1
ATOM 842 N N . LEU A 1 102 ? -19.128 -3.911 5.318 1.00 97.00 102 LEU A N 1
ATOM 843 C CA . LEU A 1 102 ? -19.568 -2.644 5.894 1.00 97.00 102 LEU A CA 1
ATOM 844 C C . LEU A 1 102 ? -18.888 -2.375 7.242 1.00 97.00 102 LEU A C 1
ATOM 846 O O . LEU A 1 102 ? -18.451 -1.252 7.475 1.00 97.00 102 LEU A O 1
ATOM 850 N N . PHE A 1 103 ? -18.768 -3.382 8.111 1.00 97.50 103 PHE A N 1
ATOM 851 C CA . PHE A 1 103 ? -18.058 -3.270 9.391 1.00 97.50 103 PHE A CA 1
ATOM 852 C C . PHE A 1 103 ? -16.589 -2.880 9.181 1.00 97.50 103 PHE A C 1
ATOM 854 O O . PHE A 1 103 ? -16.106 -1.918 9.772 1.00 97.50 103 PHE A O 1
ATOM 861 N N . ASP A 1 104 ? -15.907 -3.607 8.303 1.00 96.94 104 ASP A N 1
ATOM 862 C CA . ASP A 1 104 ? -14.485 -3.476 8.000 1.00 96.94 104 ASP A CA 1
ATOM 863 C C . ASP A 1 104 ? -14.189 -2.102 7.359 1.00 96.94 104 ASP A C 1
ATOM 865 O O . ASP A 1 104 ? -13.289 -1.378 7.803 1.00 96.94 104 ASP A O 1
ATOM 869 N N . LYS A 1 105 ? -15.033 -1.661 6.412 1.00 97.56 105 LYS A N 1
ATOM 870 C CA . LYS A 1 105 ? -14.985 -0.311 5.823 1.00 97.56 105 LYS A CA 1
ATOM 871 C C . LYS A 1 105 ? -15.243 0.787 6.857 1.00 97.56 105 LYS A C 1
ATOM 873 O O . LYS A 1 105 ? -14.493 1.758 6.914 1.00 97.56 105 LYS A O 1
ATOM 878 N N . THR A 1 106 ? -16.267 0.633 7.697 1.00 98.00 106 THR A N 1
ATOM 879 C CA . THR A 1 106 ? -16.600 1.613 8.748 1.00 98.00 106 THR A CA 1
ATOM 880 C C . THR A 1 106 ? -15.452 1.760 9.740 1.00 98.00 106 THR A C 1
ATOM 882 O O . THR A 1 106 ? -15.052 2.872 10.079 1.00 98.00 106 THR A O 1
ATOM 885 N N . LEU A 1 107 ? -14.869 0.640 10.167 1.00 98.06 107 LEU A N 1
ATOM 886 C CA . LEU A 1 107 ? -13.735 0.624 11.079 1.00 98.06 107 LEU A CA 1
ATOM 887 C C . LEU A 1 107 ? -12.502 1.302 10.469 1.00 98.06 107 LEU A C 1
ATOM 889 O O . LEU A 1 107 ? -11.831 2.079 11.151 1.00 98.06 107 LEU A O 1
ATOM 893 N N . TYR A 1 108 ? -12.222 1.039 9.189 1.00 98.19 108 TYR A N 1
ATOM 894 C CA . TYR A 1 108 ? -11.157 1.719 8.459 1.00 98.19 108 TYR A CA 1
ATOM 895 C C . TYR A 1 108 ? -11.395 3.233 8.414 1.00 98.19 108 TYR A C 1
ATOM 897 O O . TYR A 1 108 ? -10.519 3.995 8.808 1.00 98.19 108 TYR A O 1
ATOM 905 N N . MET A 1 109 ? -12.593 3.684 8.035 1.00 97.94 109 MET A N 1
ATOM 906 C CA . MET A 1 109 ? -12.917 5.114 7.966 1.00 97.94 109 MET A CA 1
ATOM 907 C C . MET A 1 109 ? -12.845 5.811 9.332 1.00 97.94 109 MET A C 1
ATOM 909 O O . MET A 1 109 ? -12.324 6.921 9.417 1.00 97.94 109 MET A O 1
ATOM 913 N N . ALA A 1 110 ? -13.286 5.154 10.411 1.00 97.81 110 ALA A N 1
ATOM 914 C CA . ALA A 1 110 ? -13.152 5.681 11.772 1.00 97.81 110 ALA A CA 1
ATOM 915 C C . ALA A 1 110 ? -11.676 5.849 12.168 1.00 97.81 110 ALA A C 1
ATOM 917 O O . ALA A 1 110 ? -11.289 6.866 12.744 1.00 97.81 110 ALA A O 1
ATOM 918 N N . LEU A 1 111 ? -10.834 4.871 11.816 1.00 97.19 111 LEU A N 1
ATOM 919 C CA . LEU A 1 111 ? -9.387 4.950 12.006 1.00 97.19 111 LEU A CA 1
ATOM 920 C C . LEU A 1 111 ? -8.786 6.129 11.237 1.00 97.19 111 LEU A C 1
ATOM 922 O O . LEU A 1 111 ? -7.991 6.868 11.815 1.00 97.19 111 LEU A O 1
ATOM 926 N N . LYS A 1 112 ? -9.169 6.323 9.969 1.00 96.81 112 LYS A N 1
ATOM 927 C CA . LYS A 1 112 ? -8.678 7.434 9.141 1.00 96.81 112 LYS A CA 1
ATOM 928 C C . LYS A 1 112 ? -9.090 8.788 9.716 1.00 96.81 112 LYS A C 1
ATOM 930 O O . LYS A 1 112 ? -8.237 9.643 9.905 1.00 96.81 112 LYS A O 1
ATOM 935 N N . SER A 1 113 ? -10.352 8.939 10.112 1.00 95.12 113 SER A N 1
ATOM 936 C CA . SER A 1 113 ? -10.849 10.162 10.756 1.00 95.12 113 SER A CA 1
ATOM 937 C C . SER A 1 113 ? -10.074 10.511 12.036 1.00 95.12 113 SER A C 1
ATOM 939 O O . SER A 1 113 ? -9.725 11.671 12.257 1.00 95.12 113 SER A O 1
ATOM 941 N N . LEU A 1 114 ? -9.726 9.515 12.858 1.00 94.94 114 LEU A N 1
ATOM 942 C CA . LEU A 1 114 ? -8.944 9.752 14.073 1.00 94.94 114 LEU A CA 1
ATOM 943 C C . LEU A 1 114 ? -7.490 10.135 13.818 1.00 94.94 114 LEU A C 1
ATOM 945 O O . LEU A 1 114 ? -6.911 10.848 14.633 1.00 94.94 114 LEU A O 1
ATOM 949 N N . GLN A 1 115 ? -6.888 9.679 12.719 1.00 95.00 115 GLN A N 1
ATOM 950 C CA . GLN A 1 115 ? -5.515 10.055 12.373 1.00 95.00 115 GLN A CA 1
ATOM 951 C C . GLN A 1 115 ? -5.353 11.559 12.125 1.00 95.00 115 GLN A C 1
ATOM 953 O O . GLN A 1 115 ? -4.240 12.064 12.284 1.00 95.00 115 GLN A O 1
ATOM 958 N N . ASP A 1 116 ? -6.445 12.245 11.783 1.00 89.25 116 ASP A N 1
ATOM 959 C CA . ASP A 1 116 ? -6.486 13.686 11.520 1.00 89.25 116 ASP A CA 1
ATOM 960 C C . ASP A 1 116 ? -7.038 14.490 12.710 1.00 89.25 116 ASP A C 1
ATOM 962 O O . ASP A 1 116 ? -7.091 15.718 12.676 1.00 89.25 116 ASP A O 1
ATOM 966 N N . THR A 1 117 ? -7.424 13.810 13.795 1.00 90.00 117 THR A N 1
ATOM 967 C CA . THR A 1 117 ? -8.002 14.443 14.984 1.00 90.00 117 THR A CA 1
ATOM 968 C C . THR A 1 117 ? -6.924 14.758 16.024 1.00 90.00 117 THR A C 1
ATOM 970 O O . THR A 1 117 ? -6.172 13.886 16.462 1.00 90.00 117 THR A O 1
ATOM 973 N N . SER A 1 118 ? -6.860 16.013 16.474 1.00 84.75 118 SER A N 1
ATOM 974 C CA . SER A 1 118 ? -6.001 16.431 17.590 1.00 84.75 118 SER A CA 1
ATOM 975 C C . SER A 1 118 ? -6.605 16.058 18.947 1.00 84.75 118 SER A C 1
ATOM 977 O O . SER A 1 118 ? -7.820 16.053 19.094 1.00 84.75 118 SER A O 1
ATOM 979 N N . GLY A 1 119 ? -5.770 15.832 19.965 1.00 82.12 119 GLY A N 1
ATOM 980 C CA . GLY A 1 119 ? -6.231 15.611 21.347 1.00 82.12 119 GLY A CA 1
ATOM 981 C C . GLY A 1 119 ? -6.417 14.145 21.746 1.00 82.12 119 GLY A C 1
ATOM 982 O O . GLY A 1 119 ? -6.601 13.865 22.926 1.00 82.12 119 GLY A O 1
ATOM 983 N N . VAL A 1 120 ? -6.269 13.207 20.803 1.00 87.62 120 VAL A N 1
ATOM 984 C CA . VAL A 1 120 ? -6.327 11.763 21.067 1.00 87.62 120 VAL A CA 1
ATOM 985 C C . VAL A 1 120 ? -4.951 11.128 20.884 1.00 87.62 120 VAL A C 1
ATOM 987 O O . VAL A 1 120 ? -4.314 11.248 19.836 1.00 87.62 120 VAL A O 1
ATOM 990 N N . GLY A 1 121 ? -4.483 10.395 21.894 1.00 89.94 121 GLY A N 1
ATOM 991 C CA . GLY A 1 121 ? -3.293 9.564 21.757 1.00 89.94 121 GLY A CA 1
ATOM 992 C C . GLY A 1 121 ? -3.598 8.320 20.926 1.00 89.94 121 GLY A C 1
ATOM 993 O O . GLY A 1 121 ? -4.355 7.466 21.367 1.00 89.94 121 GLY A O 1
ATOM 994 N N . LEU A 1 122 ? -2.991 8.156 19.748 1.00 93.25 122 LEU A N 1
ATOM 995 C CA . LEU A 1 122 ? -3.131 6.916 18.968 1.00 93.25 122 LEU A CA 1
ATOM 996 C C . LEU A 1 122 ? -1.973 5.948 19.232 1.00 93.25 122 LEU A C 1
ATOM 998 O O . LEU A 1 122 ? -0.819 6.347 19.422 1.00 93.25 122 LEU A O 1
ATOM 1002 N N . HIS A 1 123 ? -2.256 4.649 19.219 1.00 93.75 123 HIS A N 1
ATOM 1003 C CA . HIS A 1 123 ? -1.228 3.617 19.300 1.00 93.75 123 HIS A CA 1
ATOM 1004 C C . HIS A 1 123 ? -0.355 3.663 18.052 1.00 93.75 123 HIS A C 1
ATOM 1006 O O . HIS A 1 123 ? -0.835 3.919 16.950 1.00 93.75 123 HIS A O 1
ATOM 1012 N N . ARG A 1 124 ? 0.938 3.341 18.193 1.00 91.06 124 ARG A N 1
ATOM 1013 C CA . ARG A 1 124 ? 1.888 3.314 17.063 1.00 91.06 124 ARG A CA 1
ATOM 1014 C C . ARG A 1 124 ? 1.397 2.475 15.879 1.00 91.06 124 ARG A C 1
ATOM 1016 O O . ARG A 1 124 ? 1.741 2.761 14.739 1.00 91.06 124 ARG A O 1
ATOM 1023 N N . SER A 1 125 ? 0.589 1.443 16.145 1.00 91.69 125 SER A N 1
ATOM 1024 C CA . SER A 1 125 ? 0.008 0.600 15.098 1.00 91.69 125 SER A CA 1
ATOM 1025 C C . SER A 1 125 ? -0.999 1.331 14.226 1.00 91.69 125 SER A C 1
ATOM 1027 O O . SER A 1 125 ? -1.288 0.812 13.167 1.00 91.69 125 SER A O 1
ATOM 1029 N N . LEU A 1 126 ? -1.549 2.468 14.657 1.00 93.75 126 LEU A N 1
ATOM 1030 C CA . LEU A 1 126 ? -2.451 3.291 13.857 1.00 93.75 126 LEU A CA 1
ATOM 1031 C C . LEU A 1 126 ? -1.694 4.353 13.052 1.00 93.75 126 LEU A C 1
ATOM 1033 O O . LEU A 1 126 ? -2.256 4.882 12.112 1.00 93.75 126 LEU A O 1
ATOM 1037 N N . TYR A 1 127 ? -0.423 4.643 13.349 1.00 91.44 127 TYR A N 1
ATOM 1038 C CA . TYR A 1 127 ? 0.403 5.537 12.517 1.00 91.44 127 TYR A CA 1
ATOM 1039 C C . TYR A 1 127 ? 1.171 4.806 11.418 1.00 91.44 127 TYR A C 1
ATOM 1041 O O . TYR A 1 127 ? 1.615 5.435 10.464 1.00 91.44 127 TYR A O 1
ATOM 1049 N N . TRP A 1 128 ? 1.348 3.490 11.553 1.00 92.88 128 TRP A N 1
ATOM 1050 C CA . TRP A 1 128 ? 2.113 2.680 10.613 1.00 92.88 128 TRP A CA 1
ATOM 1051 C C . TRP A 1 128 ? 1.179 1.818 9.748 1.00 92.88 128 TRP A C 1
ATOM 1053 O O . TRP A 1 128 ? 0.694 0.793 10.238 1.00 92.88 128 TRP A O 1
ATOM 1063 N N . PRO A 1 129 ? 0.960 2.181 8.466 1.00 94.94 129 PRO A N 1
ATOM 1064 C CA . PRO A 1 129 ? 0.055 1.467 7.564 1.00 94.94 129 PRO A CA 1
ATOM 1065 C C . PRO A 1 129 ? 0.259 -0.041 7.504 1.00 94.94 129 PRO A C 1
ATOM 1067 O O . PRO A 1 129 ? -0.721 -0.771 7.519 1.00 94.94 129 PRO A O 1
ATOM 1070 N N . ASP A 1 130 ? 1.488 -0.567 7.542 1.00 89.56 130 ASP A N 1
ATOM 1071 C CA . ASP A 1 130 ? 1.689 -2.028 7.487 1.00 89.56 130 ASP A CA 1
ATOM 1072 C C . ASP A 1 130 ? 1.070 -2.787 8.681 1.00 89.56 130 ASP A C 1
ATOM 1074 O O . ASP A 1 130 ? 0.977 -4.013 8.642 1.00 89.56 130 ASP A O 1
ATOM 1078 N N . ARG A 1 131 ? 0.629 -2.093 9.743 1.00 93.38 131 ARG A N 1
ATOM 1079 C CA . ARG A 1 131 ? -0.095 -2.696 10.874 1.00 93.38 131 ARG A CA 1
ATOM 1080 C C . ARG A 1 131 ? -1.612 -2.705 10.711 1.00 93.38 131 ARG A C 1
ATOM 1082 O O . ARG A 1 131 ? -2.243 -3.593 11.279 1.00 93.38 131 ARG A O 1
ATOM 1089 N N . TYR A 1 132 ? -2.190 -1.775 9.954 1.00 95.12 132 TYR A N 1
ATOM 1090 C CA . TYR A 1 132 ? -3.642 -1.686 9.734 1.00 95.12 132 TYR A CA 1
ATOM 1091 C C . TYR A 1 132 ? -4.064 -1.869 8.268 1.00 95.12 132 TYR A C 1
ATOM 1093 O O . TYR A 1 132 ? -5.253 -1.878 7.961 1.00 95.12 132 TYR A O 1
ATOM 1101 N N . ARG A 1 133 ? -3.120 -2.073 7.346 1.00 92.94 133 ARG A N 1
ATOM 1102 C CA . ARG A 1 133 ? -3.415 -2.506 5.977 1.00 92.94 133 ARG A CA 1
ATOM 1103 C C . ARG A 1 133 ? -4.248 -3.787 6.001 1.00 92.94 133 ARG A C 1
ATOM 1105 O O . ARG A 1 133 ? -4.071 -4.636 6.880 1.00 92.94 133 ARG A O 1
ATOM 1112 N N . GLY A 1 134 ? -5.174 -3.885 5.053 1.00 92.75 134 GLY A N 1
ATOM 1113 C CA . GLY A 1 134 ? -6.148 -4.971 4.967 1.00 92.75 134 GLY A CA 1
ATOM 1114 C C . GLY A 1 134 ? -7.374 -4.801 5.867 1.00 92.75 134 GLY A C 1
ATOM 1115 O O . GLY A 1 134 ? -8.288 -5.602 5.743 1.00 92.75 134 GLY A O 1
ATOM 1116 N N . VAL A 1 135 ? -7.455 -3.778 6.739 1.00 96.19 135 VAL A N 1
ATOM 1117 C CA . VAL A 1 135 ? -8.670 -3.561 7.557 1.00 96.19 135 VAL A CA 1
ATOM 1118 C C . VAL A 1 135 ? -9.888 -3.345 6.670 1.00 96.19 135 VAL A C 1
ATOM 1120 O O . VAL A 1 135 ? -10.891 -3.993 6.910 1.00 96.19 135 VAL A O 1
ATOM 1123 N N . VAL A 1 136 ? -9.786 -2.518 5.625 1.00 94.94 136 VAL A N 1
ATOM 1124 C CA . VAL A 1 136 ? -10.896 -2.254 4.691 1.00 94.94 136 VAL A CA 1
ATOM 1125 C C . VAL A 1 136 ? -11.375 -3.506 3.939 1.00 94.94 136 VAL A C 1
ATOM 1127 O O . VAL A 1 136 ? -12.528 -3.565 3.529 1.00 94.94 136 VAL A O 1
ATOM 1130 N N . ASP A 1 137 ? -10.508 -4.514 3.802 1.00 89.94 137 ASP A N 1
ATOM 1131 C CA . ASP A 1 137 ? -10.782 -5.773 3.094 1.00 89.94 137 ASP A CA 1
ATOM 1132 C C . ASP A 1 137 ? -11.163 -6.921 4.043 1.00 89.94 137 ASP A C 1
ATOM 1134 O O . ASP A 1 137 ? -11.433 -8.039 3.606 1.00 89.94 137 ASP A O 1
ATOM 1138 N N . GLY A 1 138 ? -11.136 -6.681 5.358 1.00 89.12 138 GLY A N 1
ATOM 1139 C CA . GLY A 1 138 ? -11.300 -7.737 6.356 1.00 89.12 138 GLY A CA 1
ATOM 1140 C C . GLY A 1 138 ? -10.143 -8.747 6.388 1.00 89.12 138 GLY A C 1
ATOM 1141 O O . GLY A 1 138 ? -10.331 -9.873 6.845 1.00 89.12 138 GLY A O 1
ATOM 1142 N N . GLU A 1 139 ? -8.955 -8.355 5.916 1.00 91.44 139 GLU A N 1
ATOM 1143 C CA . GLU A 1 139 ? -7.723 -9.160 5.851 1.00 91.44 139 GLU A CA 1
ATOM 1144 C C . GLU A 1 139 ? -6.624 -8.594 6.772 1.00 91.44 139 GLU A C 1
ATOM 1146 O O . GLU A 1 139 ? -5.444 -8.521 6.416 1.00 91.44 139 GLU A O 1
ATOM 1151 N N . ASN A 1 140 ? -6.997 -8.138 7.972 1.00 95.25 140 ASN A N 1
ATOM 1152 C CA . ASN A 1 140 ? -6.040 -7.601 8.937 1.00 95.25 140 ASN A CA 1
ATOM 1153 C C . ASN A 1 140 ? -5.779 -8.574 10.104 1.00 95.25 140 ASN A C 1
ATOM 1155 O O . ASN A 1 140 ? -6.679 -8.808 10.914 1.00 95.25 140 ASN A O 1
ATOM 1159 N N . PRO A 1 141 ? -4.530 -9.048 10.301 1.00 93.06 141 PRO A N 1
ATOM 1160 C CA . PRO A 1 141 ? -4.211 -10.010 11.357 1.00 93.06 141 PRO A CA 1
ATOM 1161 C C . PRO A 1 141 ? -4.499 -9.532 12.788 1.00 93.06 141 PRO A C 1
ATOM 1163 O O . PRO A 1 141 ? -4.798 -10.351 13.658 1.00 93.06 141 PRO A O 1
ATOM 1166 N N . LEU A 1 142 ? -4.382 -8.227 13.070 1.00 91.31 142 LEU A N 1
ATOM 1167 C CA . LEU A 1 142 ? -4.661 -7.690 14.408 1.00 91.31 142 LEU A CA 1
ATOM 1168 C C . LEU A 1 142 ? -6.166 -7.683 14.687 1.00 91.31 142 LEU A C 1
ATOM 1170 O O . LEU A 1 142 ? -6.581 -8.094 15.771 1.00 91.31 142 LEU A O 1
ATOM 1174 N N . LEU A 1 143 ? -6.967 -7.271 13.700 1.00 93.69 143 LEU A N 1
ATOM 1175 C CA . LEU A 1 143 ? -8.425 -7.320 13.780 1.00 93.69 143 LEU A CA 1
ATOM 1176 C C . LEU A 1 143 ? -8.930 -8.758 13.899 1.00 93.69 143 LEU A C 1
ATOM 1178 O O . LEU A 1 143 ? -9.726 -9.055 14.786 1.00 93.69 143 LEU A O 1
ATOM 1182 N N . ASP A 1 144 ? -8.425 -9.664 13.060 1.00 93.62 144 ASP A N 1
ATOM 1183 C CA . ASP A 1 144 ? -8.813 -11.074 13.086 1.00 93.62 144 ASP A CA 1
ATOM 1184 C C . ASP A 1 144 ? -8.517 -11.718 14.439 1.00 93.62 144 ASP A C 1
ATOM 1186 O O . ASP A 1 144 ? -9.346 -12.472 14.954 1.00 93.62 144 ASP A O 1
ATOM 1190 N N . ARG A 1 145 ? -7.368 -11.394 15.048 1.00 94.31 145 ARG A N 1
ATOM 1191 C CA . ARG A 1 145 ? -7.016 -11.876 16.387 1.00 94.31 145 ARG A CA 1
ATOM 1192 C C . ARG A 1 145 ? -7.990 -11.358 17.440 1.00 94.31 145 ARG A C 1
ATOM 1194 O O . ARG A 1 145 ? -8.461 -12.143 18.256 1.00 94.31 145 ARG A O 1
ATOM 1201 N N . PHE A 1 146 ? -8.313 -10.066 17.406 1.00 94.62 146 PHE A N 1
ATOM 1202 C CA . PHE A 1 146 ? -9.279 -9.471 18.327 1.00 94.62 146 PHE A CA 1
ATOM 1203 C C . PHE A 1 146 ? -10.672 -10.104 18.181 1.00 94.62 146 PHE A C 1
ATOM 1205 O O . PHE A 1 146 ? -11.263 -10.550 19.166 1.00 94.62 146 PHE A O 1
ATOM 1212 N N . LEU A 1 147 ? -11.171 -10.228 16.949 1.00 94.44 147 LEU A N 1
ATOM 1213 C CA . LEU A 1 147 ? -12.459 -10.860 16.670 1.00 94.44 147 LEU A CA 1
ATOM 1214 C C . LEU A 1 147 ? -12.455 -12.350 17.033 1.00 94.44 147 LEU A C 1
ATOM 1216 O O . LEU A 1 147 ? -13.475 -12.858 17.486 1.00 94.44 147 LEU A O 1
ATOM 1220 N N . ALA A 1 148 ? -11.335 -13.062 16.877 1.00 94.44 148 ALA A N 1
ATOM 1221 C CA . ALA A 1 148 ? -11.201 -14.449 17.322 1.00 94.44 148 ALA A CA 1
ATOM 1222 C C . ALA A 1 148 ? -11.330 -14.580 18.845 1.00 94.44 148 ALA A C 1
ATOM 1224 O O . ALA A 1 148 ? -12.054 -15.460 19.306 1.00 94.44 148 ALA A O 1
ATOM 1225 N N . THR A 1 149 ? -10.713 -13.677 19.612 1.00 94.12 149 THR A N 1
ATOM 1226 C CA . THR A 1 149 ? -10.908 -13.609 21.068 1.00 94.12 149 THR A CA 1
ATOM 1227 C C . THR A 1 149 ? -12.376 -13.357 21.416 1.00 94.12 149 THR A C 1
ATOM 1229 O O . THR A 1 149 ? -12.933 -14.055 22.257 1.00 94.12 149 THR A O 1
ATOM 1232 N N . CYS A 1 150 ? -13.043 -12.431 20.718 1.00 94.94 150 CYS A N 1
ATOM 1233 C CA . CYS A 1 150 ? -14.467 -12.158 20.936 1.00 94.94 150 CYS A CA 1
ATOM 1234 C C . CYS A 1 150 ? -15.362 -13.366 20.606 1.00 94.94 150 CYS A C 1
ATOM 1236 O O . CYS A 1 150 ? -16.363 -13.592 21.284 1.00 94.94 150 CYS A O 1
ATOM 1238 N N . ARG A 1 151 ? -15.004 -14.159 19.584 1.00 94.56 151 ARG A N 1
ATOM 1239 C CA . ARG A 1 151 ? -15.691 -15.421 19.267 1.00 94.56 151 ARG A CA 1
ATOM 1240 C C . ARG A 1 151 ? -15.507 -16.453 20.374 1.00 94.56 151 ARG A C 1
ATOM 1242 O O . ARG A 1 151 ? -16.486 -17.053 20.798 1.00 94.56 151 ARG A O 1
ATOM 1249 N N . ALA A 1 152 ? -14.277 -16.638 20.853 1.00 93.69 152 ALA A N 1
ATOM 1250 C CA . ALA A 1 152 ? -13.976 -17.580 21.930 1.00 93.69 152 ALA A CA 1
ATOM 1251 C C . ALA A 1 152 ? -14.710 -17.223 23.235 1.00 93.69 152 ALA A C 1
ATOM 1253 O O . ALA A 1 152 ? -15.154 -18.115 23.948 1.00 93.69 152 ALA A O 1
ATOM 1254 N N . ALA A 1 153 ? -14.898 -15.928 23.503 1.00 92.38 153 ALA A N 1
ATOM 1255 C CA . ALA A 1 153 ? -15.662 -15.434 24.647 1.00 92.38 153 ALA A CA 1
ATOM 1256 C C . ALA A 1 153 ? -17.195 -15.531 24.477 1.00 92.38 153 ALA A C 1
ATOM 1258 O O . ALA A 1 153 ? -17.928 -15.243 25.423 1.00 92.38 153 ALA A O 1
ATOM 1259 N N . GLY A 1 154 ? -17.696 -15.922 23.296 1.00 94.44 154 GLY A N 1
ATOM 1260 C CA . GLY A 1 154 ? -19.132 -16.012 23.016 1.00 94.44 154 GLY A CA 1
ATOM 1261 C C . GLY A 1 154 ? -19.821 -14.658 22.813 1.00 94.44 154 GLY A C 1
ATOM 1262 O O . GLY A 1 154 ? -21.0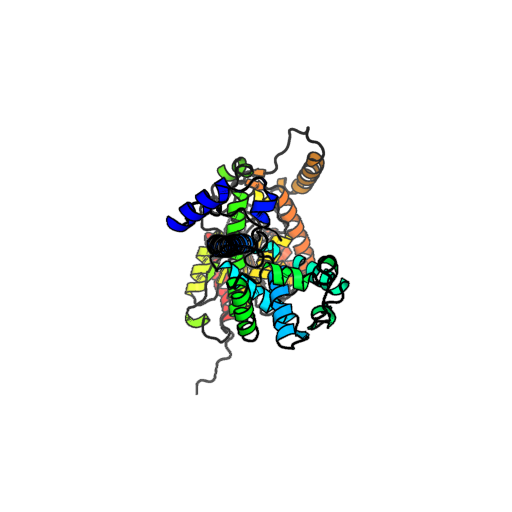11 -14.534 23.082 1.00 94.44 154 GLY A O 1
ATOM 1263 N N . LEU A 1 155 ? -19.092 -13.635 22.351 1.00 95.50 155 LEU A N 1
ATOM 1264 C CA . LEU A 1 155 ? -19.612 -12.271 22.154 1.00 95.50 155 LEU A CA 1
ATOM 1265 C C . LEU A 1 155 ? -19.972 -11.978 20.699 1.00 95.50 155 LEU A C 1
ATOM 1267 O O . LEU A 1 155 ? -20.915 -11.246 20.409 1.00 95.50 155 LEU A O 1
ATOM 1271 N N . VAL A 1 156 ? -19.192 -12.532 19.773 1.00 95.62 156 VAL A N 1
ATOM 1272 C CA . VAL A 1 156 ? -19.336 -12.301 18.335 1.00 95.62 156 VAL A CA 1
ATOM 1273 C C . VAL A 1 156 ? -19.422 -13.652 17.635 1.00 95.62 156 VAL A C 1
ATOM 1275 O O . VAL A 1 156 ? -18.640 -14.549 17.919 1.00 95.62 156 VAL A O 1
ATOM 1278 N N . GLY A 1 157 ? -20.352 -13.804 16.702 1.00 92.75 157 GLY A N 1
ATOM 1279 C CA . GLY A 1 157 ? -20.390 -14.865 15.702 1.00 92.75 157 GLY A CA 1
ATOM 1280 C C . GLY A 1 157 ? -19.905 -14.348 14.346 1.00 92.75 157 GLY A C 1
ATOM 1281 O O . GLY A 1 157 ? -19.970 -13.152 14.059 1.00 92.75 157 GLY A O 1
ATOM 1282 N N . ARG A 1 158 ? -19.424 -15.247 13.482 1.00 90.12 158 ARG A N 1
ATOM 1283 C CA . ARG A 1 158 ? -18.996 -14.910 12.114 1.00 90.12 158 ARG A CA 1
ATOM 1284 C C . ARG A 1 158 ? -19.623 -15.883 11.126 1.00 90.12 158 ARG A C 1
ATOM 1286 O O . ARG A 1 158 ? -19.460 -17.090 11.267 1.00 90.12 158 ARG A O 1
ATOM 1293 N N . THR A 1 159 ? -20.308 -15.342 10.128 1.00 89.69 159 THR A N 1
ATOM 1294 C CA . THR A 1 159 ? -20.675 -16.056 8.899 1.00 89.69 159 THR A CA 1
ATOM 1295 C C . THR A 1 159 ? -19.736 -15.610 7.766 1.00 89.69 159 THR A C 1
ATOM 1297 O O . THR A 1 159 ? -18.928 -14.693 7.974 1.00 89.69 159 THR A O 1
ATOM 1300 N N . PRO A 1 160 ? -19.802 -16.217 6.567 1.00 87.19 160 PRO A N 1
ATOM 1301 C CA . PRO A 1 160 ? -19.048 -15.723 5.419 1.00 87.19 160 PRO A CA 1
ATOM 1302 C C . PRO A 1 160 ? -19.313 -14.241 5.108 1.00 87.19 160 PRO A C 1
ATOM 1304 O O . PRO A 1 160 ? -18.373 -13.536 4.758 1.00 87.19 160 PRO A O 1
ATOM 1307 N N . GLU A 1 161 ? -20.532 -13.741 5.332 1.00 92.50 161 GLU A N 1
ATOM 1308 C CA . GLU A 1 161 ? -20.953 -12.397 4.899 1.00 92.50 161 GLU A CA 1
ATOM 1309 C C . GLU A 1 161 ? -21.167 -11.397 6.043 1.00 92.50 161 GLU A C 1
ATOM 1311 O O . GLU A 1 161 ? -21.140 -10.188 5.821 1.00 92.50 161 GLU A O 1
ATOM 1316 N N . SER A 1 162 ? -21.377 -11.859 7.279 1.00 95.50 162 SER A N 1
ATOM 1317 C CA . SER A 1 162 ? -21.762 -10.993 8.404 1.00 95.50 162 SER A CA 1
ATOM 1318 C C . SER A 1 162 ? -21.083 -11.341 9.725 1.00 95.50 162 SER A C 1
ATOM 1320 O O . SER A 1 162 ? -20.774 -12.503 10.013 1.00 95.50 162 SER A O 1
ATOM 1322 N N . TYR A 1 163 ? -20.904 -10.315 10.555 1.00 96.19 163 TYR A N 1
ATOM 1323 C CA . TYR A 1 163 ? -20.671 -10.462 11.987 1.00 96.19 163 TYR A CA 1
ATOM 1324 C 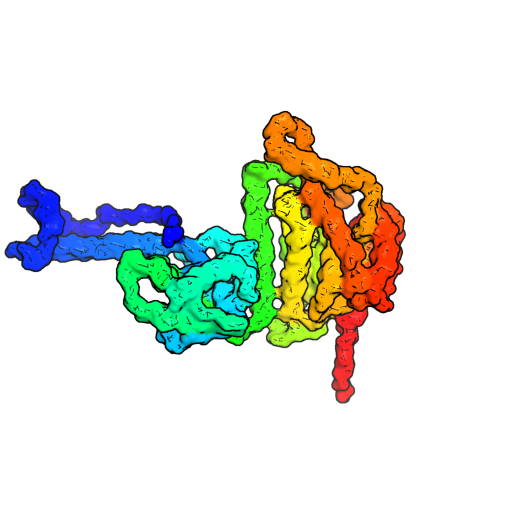C . TYR A 1 163 ? -22.021 -10.447 12.710 1.00 96.19 163 TYR A C 1
ATOM 1326 O O . TYR A 1 163 ? -22.885 -9.625 12.402 1.00 96.19 163 TYR A O 1
ATOM 1334 N N . ARG A 1 164 ? -22.207 -11.368 13.659 1.00 96.62 164 ARG A N 1
ATOM 1335 C CA . ARG A 1 164 ? -23.379 -11.428 14.544 1.00 96.62 164 ARG A CA 1
ATOM 1336 C C . ARG A 1 164 ? -22.942 -11.078 15.958 1.00 96.62 164 ARG A C 1
ATOM 1338 O O . ARG A 1 164 ? -21.933 -11.596 16.419 1.00 96.62 164 ARG A O 1
ATOM 1345 N N . PHE A 1 165 ? -23.682 -10.229 16.644 1.00 96.44 165 PHE A N 1
ATOM 1346 C CA . PHE A 1 165 ? -23.433 -9.860 18.032 1.00 96.44 165 PHE A CA 1
ATOM 1347 C C . PHE A 1 165 ? -24.355 -10.691 18.916 1.00 96.44 165 PHE A C 1
ATOM 1349 O O . PHE A 1 165 ? -25.545 -10.800 18.634 1.00 96.44 165 PHE A O 1
ATOM 1356 N N . LEU A 1 166 ? -23.791 -11.340 19.930 1.00 95.06 166 LEU A N 1
ATOM 1357 C CA . LEU A 1 166 ? -24.510 -12.285 20.781 1.00 95.06 166 LEU A CA 1
ATOM 1358 C C . LEU A 1 166 ? -25.005 -11.593 22.053 1.00 95.06 166 LEU A C 1
ATOM 1360 O O . LEU A 1 166 ? -24.400 -10.625 22.514 1.00 95.06 166 LEU A O 1
ATOM 1364 N N . ASP A 1 167 ? -26.079 -12.116 22.645 1.00 91.62 167 ASP A N 1
ATOM 1365 C CA . ASP A 1 167 ? -26.741 -11.502 23.806 1.00 91.62 167 ASP A CA 1
ATOM 1366 C C . ASP A 1 167 ? -25.827 -11.357 25.028 1.00 91.62 167 ASP A C 1
ATOM 1368 O O . ASP A 1 167 ? -26.031 -10.455 25.838 1.00 91.62 167 ASP A O 1
ATOM 1372 N N . LYS A 1 168 ? -24.753 -12.157 25.117 1.00 91.75 168 LYS A N 1
ATOM 1373 C CA . LYS A 1 168 ? -23.719 -12.020 26.155 1.00 91.75 168 LYS A CA 1
ATOM 1374 C C . LYS A 1 168 ? -23.094 -10.615 26.194 1.00 91.75 168 LYS A C 1
ATOM 1376 O O . LYS A 1 168 ? -22.674 -10.172 27.253 1.00 91.75 168 LYS A O 1
ATOM 1381 N N . LEU A 1 169 ? -23.100 -9.864 25.088 1.00 91.12 169 LEU A N 1
ATOM 1382 C CA . LEU A 1 169 ? -22.656 -8.461 25.070 1.00 91.12 169 LEU A CA 1
ATOM 1383 C C . LEU A 1 169 ? -23.514 -7.524 25.939 1.00 91.12 169 LEU A C 1
ATOM 1385 O O . LEU A 1 169 ? -23.056 -6.428 26.258 1.00 91.12 169 LEU A O 1
ATOM 1389 N N . ARG A 1 170 ? -24.740 -7.931 26.292 1.00 87.38 170 ARG A N 1
ATOM 1390 C CA . ARG A 1 170 ? -25.678 -7.195 27.155 1.00 87.38 170 ARG A CA 1
ATOM 1391 C C . ARG A 1 170 ? -25.748 -7.747 28.580 1.00 87.38 170 ARG A C 1
ATOM 1393 O O . ARG A 1 170 ? -26.422 -7.142 29.406 1.00 87.38 170 ARG A O 1
ATOM 1400 N N . ALA A 1 171 ? -25.112 -8.886 28.846 1.00 84.56 171 ALA A N 1
ATOM 1401 C CA . ALA A 1 171 ? -25.125 -9.493 30.167 1.00 84.56 171 ALA A CA 1
ATOM 1402 C C . ALA A 1 171 ? -24.319 -8.645 31.161 1.00 84.56 171 ALA A C 1
ATOM 1404 O O . ALA A 1 171 ? -23.300 -8.048 30.800 1.00 84.56 171 ALA A O 1
ATOM 1405 N N . GLU A 1 172 ? -24.778 -8.608 32.411 1.00 79.12 172 GLU A N 1
ATOM 1406 C CA . GLU A 1 172 ? -23.956 -8.130 33.518 1.00 79.12 172 GLU A CA 1
ATOM 1407 C C . GLU A 1 172 ? -22.834 -9.144 33.763 1.00 79.12 172 GLU A C 1
ATOM 1409 O O . GLU A 1 172 ? -23.068 -10.352 33.764 1.00 79.12 172 GLU A O 1
ATOM 1414 N N . CYS A 1 173 ? -21.612 -8.643 33.923 1.00 76.81 173 CYS A N 1
ATOM 1415 C CA . CYS A 1 173 ? -20.438 -9.447 34.244 1.00 76.81 173 CYS A CA 1
ATOM 1416 C C . CYS A 1 173 ? -19.899 -9.001 35.599 1.00 76.81 173 CYS A C 1
ATOM 1418 O O . CYS A 1 173 ? -19.866 -7.798 35.882 1.00 76.81 173 CYS A O 1
ATOM 1420 N N . ASP A 1 174 ? -19.399 -9.952 36.381 1.00 79.50 174 ASP A N 1
ATOM 1421 C CA . ASP A 1 174 ? -18.674 -9.640 37.606 1.00 79.50 174 ASP A CA 1
ATOM 1422 C C . ASP A 1 174 ? -17.393 -8.851 37.303 1.00 79.50 174 ASP A C 1
ATOM 1424 O O . ASP A 1 174 ? -16.729 -9.038 36.275 1.00 79.50 174 ASP A O 1
ATOM 1428 N N . PHE A 1 175 ? -17.043 -7.941 38.217 1.00 73.94 175 PHE A N 1
ATOM 1429 C CA . PHE A 1 175 ? -15.952 -6.980 38.029 1.00 73.94 175 PHE A CA 1
ATOM 1430 C C . PHE A 1 175 ? -14.604 -7.653 37.733 1.00 73.94 175 PHE A C 1
ATOM 1432 O O . PHE A 1 175 ? -13.844 -7.168 36.892 1.00 73.94 175 PHE A O 1
ATOM 1439 N N . ASP A 1 176 ? -14.322 -8.783 38.383 1.00 79.62 176 ASP A N 1
ATOM 1440 C CA . ASP A 1 176 ? -13.048 -9.491 38.248 1.00 79.62 176 ASP A CA 1
ATOM 1441 C C . ASP A 1 176 ? -12.974 -10.351 36.972 1.00 79.62 176 ASP A C 1
ATOM 1443 O O . ASP A 1 176 ? -11.891 -10.561 36.417 1.00 79.62 176 ASP A O 1
ATOM 1447 N N . GLU A 1 177 ? -14.119 -10.793 36.446 1.00 83.00 177 GLU A N 1
ATOM 1448 C CA . GLU A 1 177 ? -14.191 -11.722 35.312 1.00 83.00 177 GLU A CA 1
ATOM 1449 C C . GLU A 1 177 ? -14.408 -11.015 33.966 1.00 83.00 177 GLU A C 1
ATOM 1451 O O . GLU A 1 177 ? -14.056 -11.553 32.911 1.00 83.00 177 GLU A O 1
ATOM 1456 N N . ILE A 1 178 ? -14.889 -9.764 33.977 1.00 84.38 178 ILE A N 1
ATOM 1457 C CA . ILE A 1 178 ? -15.255 -8.993 32.775 1.00 84.38 178 ILE A CA 1
ATOM 1458 C C . ILE A 1 178 ? -14.153 -8.933 31.707 1.00 84.38 178 ILE A C 1
ATOM 1460 O O . ILE A 1 178 ? -14.436 -8.884 30.511 1.00 84.38 178 ILE A O 1
ATOM 1464 N N . ARG A 1 179 ? -12.877 -8.970 32.109 1.00 82.56 179 ARG A N 1
ATOM 1465 C CA . ARG A 1 179 ? -11.739 -8.959 31.174 1.00 82.56 179 ARG A CA 1
ATOM 1466 C C . ARG A 1 179 ? -11.615 -10.239 30.356 1.00 82.56 179 ARG A C 1
ATOM 1468 O O . ARG A 1 179 ? -11.114 -10.185 29.234 1.00 82.56 179 ARG A O 1
ATOM 1475 N N . LEU A 1 180 ? -12.045 -11.364 30.914 1.00 83.31 180 LEU A N 1
ATOM 1476 C CA . LEU A 1 180 ? -12.075 -12.659 30.242 1.00 83.31 180 LEU A CA 1
ATOM 1477 C C . LEU A 1 180 ? -13.401 -12.845 29.501 1.00 83.31 180 LEU A C 1
ATOM 1479 O O . LEU A 1 180 ? -13.418 -13.342 28.376 1.00 83.31 180 LEU A O 1
ATOM 1483 N N . GLU A 1 181 ? -14.497 -12.401 30.111 1.00 88.00 181 GLU A N 1
ATOM 1484 C CA . GLU A 1 181 ? -15.843 -12.651 29.608 1.00 88.00 181 GLU A CA 1
ATOM 1485 C C . GLU A 1 181 ? -16.301 -11.678 28.526 1.00 88.00 181 GLU A C 1
ATOM 1487 O O . GLU A 1 181 ? -16.964 -12.088 27.572 1.00 88.00 181 GLU A O 1
ATOM 1492 N N . ASN A 1 182 ? -15.969 -10.394 28.675 1.00 93.19 182 ASN A N 1
ATOM 1493 C CA . ASN A 1 182 ? -16.440 -9.319 27.811 1.00 93.19 182 ASN A CA 1
ATOM 1494 C C . ASN A 1 182 ? -15.338 -8.285 27.492 1.00 93.19 182 ASN A C 1
ATOM 1496 O O . ASN A 1 182 ? -15.475 -7.096 27.802 1.00 93.19 182 ASN A O 1
ATOM 1500 N N . PRO A 1 183 ? -14.244 -8.693 26.813 1.00 92.88 183 PRO A N 1
ATOM 1501 C CA . PRO A 1 183 ? -13.209 -7.770 26.343 1.00 92.88 183 PRO A CA 1
ATOM 1502 C C . PRO A 1 183 ? -13.746 -6.616 25.482 1.00 92.88 183 PRO A C 1
ATOM 1504 O O . PRO A 1 183 ? -13.141 -5.547 25.471 1.00 92.88 183 PRO A O 1
ATOM 1507 N N . VAL A 1 184 ? -14.874 -6.795 24.782 1.00 95.69 184 VAL A N 1
ATOM 1508 C CA . VAL A 1 184 ? -15.516 -5.724 24.000 1.00 95.69 184 VAL A CA 1
ATOM 1509 C C . VAL A 1 184 ? -15.941 -4.576 24.916 1.00 95.69 184 VAL A C 1
ATOM 1511 O O . VAL A 1 184 ? -15.579 -3.426 24.672 1.00 95.69 184 VAL A O 1
ATOM 1514 N N . LEU A 1 185 ? -16.664 -4.869 25.998 1.00 94.50 185 LEU A N 1
ATOM 1515 C CA . LEU A 1 185 ? -17.108 -3.839 26.934 1.00 94.50 185 LEU A CA 1
ATOM 1516 C C . LEU A 1 185 ? -15.920 -3.164 27.635 1.00 94.50 185 LEU A C 1
ATOM 1518 O O . LEU A 1 185 ? -15.924 -1.946 27.794 1.00 94.50 185 LEU A O 1
ATOM 1522 N N . VAL A 1 186 ? -14.869 -3.923 27.966 1.00 92.94 186 VAL A N 1
ATOM 1523 C CA . VAL A 1 186 ? -13.626 -3.374 28.536 1.00 92.94 186 VAL A CA 1
ATOM 1524 C C . VAL A 1 186 ? -12.998 -2.344 27.598 1.00 92.94 186 VAL A C 1
ATOM 1526 O O . VAL A 1 186 ? -12.795 -1.199 27.994 1.00 92.94 186 VAL A O 1
ATOM 1529 N N . TYR A 1 187 ? -12.739 -2.713 26.342 1.00 95.00 187 TYR A N 1
ATOM 1530 C CA . TYR A 1 187 ? -12.117 -1.809 25.374 1.00 95.00 187 TYR A CA 1
ATOM 1531 C C . TYR A 1 187 ? -12.998 -0.605 25.027 1.00 95.00 187 TYR A C 1
ATOM 1533 O O . TYR A 1 187 ? -12.468 0.485 24.830 1.00 95.00 187 TYR A O 1
ATOM 1541 N N . ALA A 1 188 ? -14.321 -0.772 24.955 1.00 95.25 188 ALA A N 1
ATOM 1542 C CA . ALA A 1 188 ? -15.234 0.347 24.738 1.00 95.25 188 ALA A CA 1
ATOM 1543 C C . ALA A 1 188 ? -15.236 1.317 25.932 1.00 95.25 188 ALA A C 1
ATOM 1545 O O . ALA A 1 188 ? -15.228 2.530 25.735 1.00 95.25 188 ALA A O 1
ATOM 1546 N N . ASN A 1 189 ? -15.189 0.799 27.164 1.00 92.31 189 ASN A N 1
ATOM 1547 C CA . ASN A 1 189 ? -15.162 1.614 28.378 1.00 92.31 189 ASN A CA 1
ATOM 1548 C C . ASN A 1 189 ? -13.833 2.363 28.558 1.00 92.31 189 ASN A C 1
ATOM 1550 O O . ASN A 1 189 ? -13.852 3.506 29.008 1.00 92.31 189 ASN A O 1
ATOM 1554 N N . GLU A 1 190 ? -12.695 1.774 28.162 1.00 92.75 190 GLU A N 1
ATOM 1555 C CA . GLU A 1 190 ? -11.376 2.432 28.231 1.00 92.75 190 GLU A CA 1
ATOM 1556 C C . GLU A 1 190 ? -11.323 3.751 27.439 1.00 92.75 190 GLU A C 1
ATOM 1558 O O . GLU A 1 190 ? -10.581 4.656 27.814 1.00 92.75 190 GLU A O 1
ATOM 1563 N N . VAL A 1 191 ? -12.113 3.874 26.367 1.00 94.12 191 VAL A N 1
ATOM 1564 C CA . VAL A 1 191 ? -12.161 5.068 25.504 1.00 94.12 191 VAL A CA 1
ATOM 1565 C C . VAL A 1 191 ? -13.492 5.819 25.566 1.00 94.12 191 VAL A C 1
ATOM 1567 O O . VAL A 1 191 ? -13.642 6.826 24.882 1.00 94.12 191 VAL A O 1
ATOM 1570 N N . ALA A 1 192 ? -14.454 5.376 26.381 1.00 93.12 192 ALA A N 1
ATOM 1571 C CA . ALA A 1 192 ? -15.772 6.007 26.484 1.00 93.12 192 ALA A CA 1
ATOM 1572 C C . ALA A 1 192 ? -15.728 7.509 26.846 1.00 93.12 192 ALA A C 1
ATOM 1574 O O . ALA A 1 192 ? -16.559 8.251 26.322 1.00 93.12 192 ALA A O 1
ATOM 1575 N N . PRO A 1 193 ? -14.777 7.995 27.674 1.00 91.62 193 PRO A N 1
ATOM 1576 C CA . PRO A 1 193 ? -14.643 9.428 27.953 1.00 91.62 193 PRO A CA 1
ATOM 1577 C C . PRO A 1 193 ? -14.065 10.259 26.796 1.00 91.62 193 PRO A C 1
ATOM 1579 O O . PRO A 1 193 ? -14.090 11.485 26.869 1.00 91.62 193 PRO A O 1
ATOM 1582 N N . LEU A 1 194 ? -13.528 9.625 25.747 1.00 92.25 194 LEU A N 1
ATOM 1583 C CA . LEU A 1 194 ? -12.930 10.301 24.595 1.00 92.25 194 LEU A CA 1
ATOM 1584 C C . LEU A 1 194 ? -14.006 10.577 23.538 1.00 92.25 194 LEU A C 1
ATOM 1586 O O . LEU A 1 194 ? -14.318 9.722 22.701 1.00 92.25 194 LEU A O 1
ATOM 1590 N N . ALA A 1 195 ? -14.582 11.780 23.579 1.00 93.12 195 ALA A N 1
ATOM 1591 C CA . ALA A 1 195 ? -15.652 12.197 22.671 1.00 93.12 195 ALA A CA 1
ATOM 1592 C C . ALA A 1 195 ? -15.234 12.117 21.194 1.00 93.12 195 ALA A C 1
ATOM 1594 O O . ALA A 1 195 ? -16.045 11.779 20.335 1.00 93.12 195 ALA A O 1
ATOM 1595 N N . GLU A 1 196 ? -13.957 12.351 20.906 1.00 95.25 196 GLU A N 1
ATOM 1596 C CA . GLU A 1 196 ? -13.352 12.253 19.583 1.00 95.25 196 GLU A CA 1
ATOM 1597 C C . GLU A 1 196 ? -13.426 10.825 19.023 1.00 95.25 196 GLU A C 1
ATOM 1599 O O . GLU A 1 196 ? -13.725 10.636 17.846 1.00 95.25 196 GLU A O 1
ATOM 1604 N N . VAL A 1 197 ? -13.215 9.805 19.866 1.00 96.25 197 VAL A N 1
ATOM 1605 C CA . VAL A 1 197 ? -13.325 8.393 19.460 1.00 96.25 197 VAL A CA 1
ATOM 1606 C C . VAL A 1 197 ? -14.770 8.044 19.133 1.00 96.25 197 VAL A C 1
ATOM 1608 O O . VAL A 1 197 ? -15.043 7.442 18.094 1.00 96.25 197 VAL A O 1
ATOM 1611 N N . ALA A 1 198 ? -15.705 8.446 19.997 1.00 95.75 198 ALA A N 1
ATOM 1612 C CA . ALA A 1 198 ? -17.125 8.229 19.755 1.00 95.75 198 ALA A CA 1
ATOM 1613 C C . ALA A 1 198 ? -17.595 8.946 18.478 1.00 95.75 198 ALA A C 1
ATOM 1615 O O . ALA A 1 198 ? -18.269 8.325 17.656 1.00 95.75 198 ALA A O 1
ATOM 1616 N N . GLY A 1 199 ? -17.184 10.205 18.292 1.00 96.31 199 GLY A N 1
ATOM 1617 C CA . GLY A 1 199 ? -17.520 11.030 17.135 1.00 96.31 199 GLY A CA 1
ATOM 1618 C C . GLY A 1 199 ? -16.965 10.478 15.823 1.00 96.31 199 GLY A C 1
ATOM 1619 O O . GLY A 1 199 ? -17.699 10.411 14.840 1.00 96.31 199 GLY A O 1
ATOM 1620 N N . ALA A 1 200 ? -15.717 10.002 15.808 1.00 97.12 200 ALA A N 1
ATOM 1621 C CA . ALA A 1 200 ? -15.127 9.381 14.622 1.00 97.12 200 ALA A CA 1
ATOM 1622 C C . ALA A 1 200 ? -15.855 8.089 14.216 1.00 97.12 200 ALA A C 1
ATOM 1624 O O . ALA A 1 200 ? -16.098 7.860 13.030 1.00 97.12 200 ALA A O 1
ATOM 1625 N N . VAL A 1 201 ? -16.247 7.257 15.190 1.00 97.81 201 VAL A N 1
ATOM 1626 C CA . VAL A 1 201 ? -17.046 6.050 14.922 1.00 97.81 201 VAL A CA 1
ATOM 1627 C C . VAL A 1 201 ? -18.439 6.418 14.409 1.00 97.81 201 VAL A C 1
ATOM 1629 O O . VAL A 1 201 ? -18.894 5.817 13.440 1.00 97.81 201 VAL A O 1
ATOM 1632 N N . ASP A 1 202 ? -19.105 7.415 14.997 1.00 97.50 202 ASP A N 1
ATOM 1633 C CA . ASP A 1 202 ? -20.432 7.857 14.546 1.00 97.50 202 ASP A CA 1
ATOM 1634 C C . ASP A 1 202 ? -20.397 8.424 13.120 1.00 97.50 202 ASP A C 1
ATOM 1636 O O . ASP A 1 202 ? -21.212 8.032 12.280 1.00 97.50 202 ASP A O 1
ATOM 1640 N N . ALA A 1 203 ? -19.423 9.288 12.821 1.00 96.75 203 ALA A N 1
ATOM 1641 C CA . ALA A 1 203 ? -19.224 9.845 11.487 1.00 96.75 203 ALA A CA 1
ATOM 1642 C C . ALA A 1 203 ? -18.940 8.744 10.454 1.00 96.75 203 ALA A C 1
ATOM 1644 O O . ALA A 1 203 ? -19.531 8.735 9.372 1.00 96.75 203 ALA A O 1
ATOM 1645 N N . ALA A 1 204 ? -18.093 7.770 10.802 1.00 97.75 204 ALA A N 1
ATOM 1646 C CA . ALA A 1 204 ? -17.806 6.638 9.933 1.00 97.75 204 ALA A CA 1
ATOM 1647 C C . ALA A 1 204 ? -19.037 5.752 9.706 1.00 97.75 204 ALA A C 1
ATOM 1649 O O . ALA A 1 204 ? -19.300 5.378 8.566 1.00 97.75 204 ALA A O 1
ATOM 1650 N N . MET A 1 205 ? -19.820 5.443 10.747 1.00 97.25 205 MET A N 1
ATOM 1651 C CA . MET A 1 205 ? -21.050 4.647 10.620 1.00 97.25 205 MET A CA 1
ATOM 1652 C C . MET A 1 205 ? -22.083 5.329 9.717 1.00 97.25 205 MET A C 1
ATOM 1654 O O . MET A 1 205 ? -22.795 4.646 8.984 1.00 97.25 205 MET A O 1
ATOM 1658 N N . ALA A 1 206 ? -22.159 6.662 9.754 1.00 97.00 206 ALA A N 1
ATOM 1659 C CA . ALA A 1 206 ? -23.042 7.434 8.886 1.00 97.00 206 ALA A CA 1
ATOM 1660 C C . ALA A 1 206 ? -22.551 7.471 7.428 1.00 97.00 206 ALA A C 1
ATOM 1662 O O . ALA A 1 206 ? -23.361 7.402 6.506 1.00 97.00 206 ALA A O 1
ATOM 1663 N N . LYS A 1 207 ? -21.232 7.571 7.211 1.00 96.81 207 LYS A N 1
ATOM 1664 C CA . LYS A 1 207 ? -20.639 7.770 5.880 1.00 96.81 207 LYS A CA 1
ATOM 1665 C C . LYS A 1 207 ? -20.324 6.471 5.130 1.00 96.81 207 LYS A C 1
ATOM 1667 O O . LYS A 1 207 ? -20.486 6.420 3.917 1.00 96.81 207 LYS A O 1
ATOM 1672 N N . ALA A 1 208 ? -19.893 5.410 5.810 1.00 96.62 208 ALA A N 1
ATOM 1673 C CA . ALA A 1 208 ? -19.437 4.168 5.176 1.00 96.62 208 ALA A CA 1
ATOM 1674 C C . ALA A 1 208 ? -20.458 3.471 4.246 1.00 96.62 208 ALA A C 1
ATOM 1676 O O . ALA A 1 208 ? -20.024 2.899 3.238 1.00 96.62 208 ALA A O 1
ATOM 1677 N N . PRO A 1 209 ? -21.784 3.501 4.507 1.00 96.44 209 PRO A N 1
ATOM 1678 C CA . PRO A 1 209 ? -22.770 2.922 3.591 1.00 96.44 209 PRO A CA 1
ATOM 1679 C C . PRO A 1 209 ? -22.802 3.586 2.209 1.00 96.44 209 PRO A C 1
ATOM 1681 O O . PRO A 1 209 ? -23.110 2.910 1.231 1.00 96.44 209 PRO A O 1
ATOM 1684 N N . THR A 1 210 ? -22.478 4.880 2.131 1.00 96.19 210 THR A N 1
ATOM 1685 C CA . THR A 1 210 ? -22.529 5.695 0.905 1.00 96.19 210 THR A CA 1
ATOM 1686 C C . THR A 1 210 ? -21.149 6.125 0.410 1.00 96.19 210 THR A C 1
ATOM 1688 O O . THR A 1 210 ? -21.058 6.870 -0.560 1.00 96.19 210 THR A O 1
ATOM 1691 N N . ALA A 1 211 ? -20.075 5.670 1.063 1.00 95.00 211 ALA A N 1
ATOM 1692 C CA . ALA A 1 211 ? -18.710 5.982 0.666 1.00 95.00 211 ALA A CA 1
ATOM 1693 C C . ALA A 1 211 ? -18.396 5.363 -0.701 1.00 95.00 211 ALA A C 1
ATOM 1695 O O . ALA A 1 211 ? -18.507 4.143 -0.872 1.00 95.00 211 ALA A O 1
ATOM 1696 N N . SER A 1 212 ? -17.993 6.209 -1.646 1.00 92.94 212 SER A N 1
ATOM 1697 C CA . SER A 1 212 ? -17.596 5.786 -2.987 1.00 92.94 212 SER A CA 1
ATOM 1698 C C . SER A 1 212 ? -16.240 5.076 -2.973 1.00 92.94 212 SER A C 1
ATOM 1700 O O . SER A 1 212 ? -15.402 5.301 -2.093 1.00 92.94 212 SER A O 1
ATOM 1702 N N . ASP A 1 213 ? -15.976 4.259 -3.994 1.00 92.00 213 ASP A N 1
ATOM 1703 C CA . ASP A 1 213 ? -14.670 3.611 -4.157 1.00 92.00 213 ASP A CA 1
ATOM 1704 C C . ASP A 1 213 ? -13.534 4.633 -4.301 1.00 92.00 213 ASP A C 1
ATOM 1706 O O . ASP A 1 213 ? -12.412 4.372 -3.868 1.00 92.00 213 ASP A O 1
ATOM 1710 N N . ARG A 1 214 ? -13.826 5.826 -4.837 1.00 91.56 214 ARG A N 1
ATOM 1711 C CA . ARG A 1 214 ? -12.876 6.942 -4.952 1.00 91.56 214 ARG A CA 1
ATOM 1712 C C . ARG A 1 214 ? -12.518 7.559 -3.611 1.00 91.56 214 ARG A C 1
ATOM 1714 O O . ARG A 1 214 ? -11.351 7.861 -3.379 1.00 91.56 214 ARG A O 1
ATOM 1721 N N . GLU A 1 215 ? -13.493 7.724 -2.721 1.00 94.06 215 GLU A N 1
ATOM 1722 C CA . GLU A 1 215 ? -13.227 8.188 -1.357 1.00 94.06 215 GLU A CA 1
ATOM 1723 C C . GLU A 1 215 ? -12.326 7.189 -0.624 1.00 94.06 215 GLU A C 1
ATOM 1725 O O . GLU A 1 215 ? -11.329 7.578 -0.014 1.00 94.06 215 GLU A O 1
ATOM 1730 N N . ILE A 1 216 ? -12.607 5.888 -0.755 1.00 96.38 216 ILE A N 1
ATOM 1731 C CA . ILE A 1 216 ? -11.751 4.838 -0.189 1.00 96.38 216 ILE A CA 1
ATOM 1732 C C . ILE A 1 216 ? -10.365 4.830 -0.849 1.00 96.38 216 ILE A C 1
ATOM 1734 O O . ILE A 1 216 ? -9.362 4.710 -0.147 1.00 96.38 216 ILE A O 1
ATOM 1738 N N . ALA A 1 217 ? -10.272 5.002 -2.168 1.00 96.38 217 ALA A N 1
ATOM 1739 C CA . ALA A 1 217 ? -8.997 5.079 -2.879 1.00 96.38 217 ALA A CA 1
ATOM 1740 C C . ALA A 1 217 ? -8.150 6.284 -2.446 1.00 96.38 217 ALA A C 1
ATOM 1742 O O . ALA A 1 217 ? -6.935 6.141 -2.306 1.00 96.38 217 ALA A O 1
ATOM 1743 N N . GLY A 1 218 ? -8.774 7.427 -2.149 1.00 96.62 218 GLY A N 1
ATOM 1744 C CA . GLY A 1 218 ? -8.098 8.592 -1.577 1.00 96.62 218 GLY A CA 1
ATOM 1745 C C . GLY A 1 218 ? -7.488 8.287 -0.207 1.00 96.62 218 GLY A C 1
ATOM 1746 O O . GLY A 1 218 ? -6.318 8.585 0.032 1.00 96.62 218 GLY A O 1
ATOM 1747 N N . LEU A 1 219 ? -8.235 7.601 0.666 1.00 97.56 219 LEU A N 1
ATOM 1748 C CA . LEU A 1 219 ? -7.734 7.145 1.970 1.00 97.56 219 LEU A CA 1
ATOM 1749 C C . LEU A 1 219 ? -6.597 6.114 1.834 1.00 97.56 219 LEU A C 1
ATOM 1751 O O . LEU A 1 219 ? -5.623 6.160 2.587 1.00 97.56 219 LEU A O 1
ATOM 1755 N N . LEU A 1 220 ? -6.684 5.215 0.848 1.00 98.19 220 LEU A N 1
ATOM 1756 C CA . LEU A 1 220 ? -5.627 4.249 0.535 1.00 98.19 220 LEU A CA 1
ATOM 1757 C C . LEU A 1 220 ? -4.371 4.925 -0.036 1.00 98.19 220 LEU A C 1
ATOM 1759 O O . LEU A 1 220 ? -3.258 4.475 0.235 1.00 98.19 220 LEU A O 1
ATOM 1763 N N . PHE A 1 221 ? -4.518 6.001 -0.810 1.00 98.31 221 PHE A N 1
ATOM 1764 C CA . PHE A 1 221 ? -3.380 6.792 -1.272 1.00 98.31 221 PHE A CA 1
ATOM 1765 C C . PHE A 1 221 ? -2.710 7.537 -0.113 1.00 98.31 221 PHE A C 1
ATOM 1767 O O . PHE A 1 221 ? -1.483 7.510 0.001 1.00 98.31 221 PHE A O 1
ATOM 1774 N N . ASP A 1 222 ? -3.498 8.105 0.805 1.00 97.81 222 ASP A N 1
ATOM 1775 C CA . ASP A 1 222 ? -2.990 8.674 2.056 1.00 97.81 222 ASP A CA 1
ATOM 1776 C C . ASP A 1 222 ? -2.209 7.630 2.884 1.00 97.81 222 ASP A C 1
ATOM 1778 O O . ASP A 1 222 ? -1.156 7.940 3.444 1.00 97.81 222 ASP A O 1
ATOM 1782 N N . ASP A 1 223 ? -2.614 6.354 2.880 1.00 98.12 223 ASP A N 1
ATOM 1783 C CA . ASP A 1 223 ? -1.815 5.281 3.491 1.00 98.12 223 ASP A CA 1
ATOM 1784 C C . ASP A 1 223 ? -0.439 5.091 2.822 1.00 98.12 223 ASP A C 1
ATOM 1786 O O . ASP A 1 223 ? 0.533 4.770 3.512 1.00 98.12 223 ASP A O 1
ATOM 1790 N N . GLU A 1 224 ? -0.297 5.290 1.505 1.00 98.31 224 GLU A N 1
ATOM 1791 C CA . GLU A 1 224 ? 1.019 5.234 0.847 1.00 98.31 224 GLU A CA 1
ATOM 1792 C C . GLU A 1 224 ? 1.918 6.410 1.258 1.00 98.31 224 GLU A C 1
ATOM 1794 O O . GLU A 1 224 ? 3.121 6.206 1.476 1.00 98.31 224 GLU A O 1
ATOM 1799 N N . ILE A 1 225 ? 1.341 7.604 1.429 1.00 97.94 225 ILE A N 1
ATOM 1800 C CA . ILE A 1 225 ? 2.042 8.802 1.919 1.00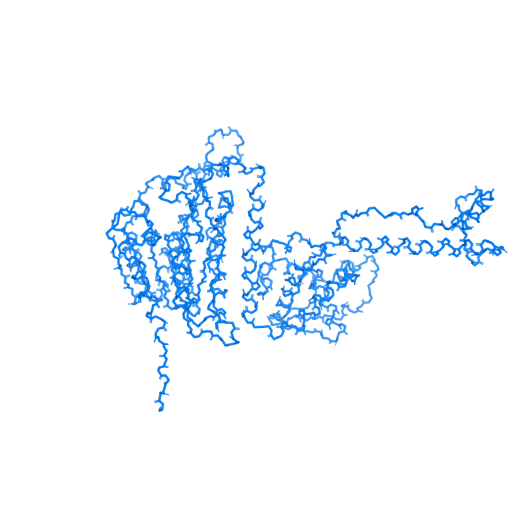 97.94 225 ILE A CA 1
ATOM 1801 C C . ILE A 1 225 ? 2.469 8.616 3.379 1.00 97.94 225 ILE A C 1
ATOM 1803 O O . ILE A 1 225 ? 3.647 8.765 3.711 1.00 97.94 225 ILE A O 1
ATOM 1807 N N . ARG A 1 226 ? 1.567 8.161 4.256 1.00 97.19 226 ARG A N 1
ATOM 1808 C CA . ARG A 1 226 ? 1.899 7.868 5.661 1.00 97.19 226 ARG A CA 1
ATOM 1809 C C . ARG A 1 226 ? 2.950 6.771 5.790 1.00 97.19 226 ARG A C 1
ATOM 1811 O O . ARG A 1 226 ? 3.821 6.855 6.656 1.00 97.19 226 ARG A O 1
ATOM 1818 N N . ALA A 1 227 ? 2.908 5.746 4.934 1.00 97.12 227 ALA A N 1
ATOM 1819 C CA . ALA A 1 227 ? 3.916 4.687 4.922 1.00 97.12 227 ALA A CA 1
ATOM 1820 C C . ALA A 1 227 ? 5.287 5.220 4.492 1.00 97.12 227 ALA A C 1
ATOM 1822 O O . ALA A 1 227 ? 6.307 4.808 5.045 1.00 97.12 227 ALA A O 1
ATOM 1823 N N . TYR A 1 228 ? 5.320 6.118 3.506 1.00 97.12 228 TYR A N 1
ATOM 1824 C CA . TYR A 1 228 ? 6.537 6.797 3.072 1.00 97.12 228 TYR A CA 1
ATOM 1825 C C . TYR A 1 228 ? 7.163 7.608 4.209 1.00 97.12 228 TYR A C 1
ATOM 1827 O O . TYR A 1 228 ? 8.316 7.363 4.572 1.00 97.12 228 TYR A O 1
ATOM 1835 N N . ASP A 1 229 ? 6.378 8.474 4.840 1.00 96.44 229 ASP A N 1
ATOM 1836 C CA . ASP A 1 229 ? 6.804 9.298 5.968 1.00 96.44 229 ASP A CA 1
ATOM 1837 C C . ASP A 1 229 ? 7.303 8.467 7.149 1.00 96.44 229 ASP A C 1
ATOM 1839 O O . ASP A 1 229 ? 8.360 8.739 7.727 1.00 96.44 229 ASP A O 1
ATOM 1843 N N . TRP A 1 230 ? 6.543 7.431 7.513 1.00 95.62 230 TRP A N 1
ATOM 1844 C CA . TRP A 1 230 ? 6.903 6.544 8.609 1.00 95.62 230 TRP A CA 1
ATOM 1845 C C . TRP A 1 230 ? 8.231 5.840 8.341 1.00 95.62 230 TRP A C 1
ATOM 1847 O O . TRP A 1 230 ? 9.105 5.826 9.211 1.00 95.62 230 TRP A O 1
ATOM 1857 N N . ASN A 1 231 ? 8.409 5.297 7.134 1.00 96.06 231 ASN A N 1
ATOM 1858 C CA . ASN A 1 231 ? 9.648 4.638 6.745 1.00 96.06 231 ASN A CA 1
ATOM 1859 C C . ASN A 1 231 ? 10.825 5.619 6.744 1.00 96.06 231 ASN A C 1
ATOM 1861 O O . ASN A 1 231 ? 11.861 5.296 7.321 1.00 96.06 231 ASN A O 1
ATOM 1865 N N . ARG A 1 232 ? 10.674 6.828 6.184 1.00 95.38 232 ARG A N 1
ATOM 1866 C CA . ARG A 1 232 ? 11.744 7.841 6.200 1.00 95.38 232 ARG A CA 1
ATOM 1867 C C . ARG A 1 232 ? 12.182 8.166 7.623 1.00 95.38 232 ARG A C 1
ATOM 1869 O O . ARG A 1 232 ? 13.365 8.055 7.922 1.00 95.38 232 ARG A O 1
ATOM 1876 N N . ARG A 1 233 ? 11.239 8.465 8.523 1.00 95.81 233 ARG A N 1
ATOM 1877 C CA . ARG A 1 233 ? 11.544 8.750 9.940 1.00 95.81 233 ARG A CA 1
ATOM 1878 C C . ARG A 1 233 ? 12.143 7.548 10.669 1.00 95.81 233 ARG A C 1
ATOM 1880 O O . ARG A 1 233 ? 12.965 7.704 11.568 1.00 95.81 233 ARG A O 1
ATOM 1887 N N . HIS A 1 234 ? 11.699 6.334 10.342 1.00 94.94 234 HIS A N 1
ATOM 1888 C CA . HIS A 1 234 ? 12.224 5.130 10.973 1.00 94.94 234 HIS A CA 1
ATOM 1889 C C . HIS A 1 234 ? 13.673 4.869 10.561 1.00 94.94 234 HIS A C 1
ATOM 1891 O O . HIS A 1 234 ? 14.507 4.602 11.428 1.00 94.94 234 HIS A O 1
ATOM 1897 N N . PHE A 1 235 ? 13.957 4.944 9.261 1.00 95.94 235 PHE A N 1
ATOM 1898 C CA . PHE A 1 235 ? 15.257 4.617 8.686 1.00 95.94 235 PHE A CA 1
ATOM 1899 C C . PHE A 1 235 ? 16.249 5.787 8.681 1.00 95.94 235 PHE A C 1
ATOM 1901 O O . PHE A 1 235 ? 17.404 5.575 8.343 1.00 95.94 235 PHE A O 1
ATOM 1908 N N . SER A 1 236 ? 15.858 6.979 9.143 1.00 94.88 236 SER A N 1
ATOM 1909 C CA . SER A 1 236 ? 16.763 8.115 9.387 1.00 94.88 236 SER A CA 1
ATOM 1910 C C . SER A 1 236 ? 17.400 8.126 10.786 1.00 94.88 236 SER A C 1
ATOM 1912 O O . SER A 1 236 ? 18.068 9.089 11.154 1.00 94.88 236 SER A O 1
ATOM 1914 N N . LYS A 1 237 ? 17.148 7.103 11.614 1.00 95.81 237 LYS A N 1
ATOM 1915 C CA . LYS A 1 237 ? 17.706 6.998 12.974 1.00 95.81 237 LYS A CA 1
ATOM 1916 C C . LYS A 1 237 ? 19.216 6.752 12.953 1.00 95.81 237 LYS A C 1
ATOM 1918 O O . LYS A 1 237 ? 19.719 6.125 12.030 1.00 95.81 237 LYS A O 1
ATOM 1923 N N . GLU A 1 238 ? 19.890 7.129 14.041 1.00 95.00 238 GLU A N 1
ATOM 1924 C CA . GLU A 1 238 ? 21.357 7.075 14.195 1.00 95.00 238 GLU A CA 1
ATOM 1925 C C . GLU A 1 238 ? 21.988 5.757 13.734 1.00 95.00 238 GLU A C 1
ATOM 1927 O O . GLU A 1 238 ? 22.947 5.748 12.974 1.00 95.00 238 GLU A O 1
ATOM 1932 N N . ARG A 1 239 ? 21.377 4.628 14.107 1.00 94.00 239 ARG A N 1
ATOM 1933 C CA . ARG A 1 239 ? 21.845 3.279 13.750 1.00 94.00 239 ARG A CA 1
ATOM 1934 C C . ARG A 1 239 ? 21.953 2.993 12.242 1.00 94.00 239 ARG A C 1
ATOM 1936 O O . ARG A 1 239 ? 22.458 1.940 11.879 1.00 94.00 239 ARG A O 1
ATOM 1943 N N . PHE A 1 240 ? 21.411 3.858 11.387 1.00 95.06 240 PHE A N 1
ATOM 1944 C CA . PHE A 1 240 ? 21.395 3.700 9.932 1.00 95.06 240 PHE A CA 1
ATOM 1945 C C . PHE A 1 240 ? 22.301 4.704 9.198 1.00 95.06 240 PHE A C 1
ATOM 1947 O O . PHE A 1 240 ? 22.469 4.579 7.982 1.00 95.06 240 PHE A O 1
ATOM 1954 N N . ARG A 1 241 ? 22.891 5.678 9.911 1.00 93.81 241 ARG A N 1
ATOM 1955 C CA . ARG A 1 241 ? 23.635 6.802 9.316 1.00 93.81 241 ARG A CA 1
ATOM 1956 C C . ARG A 1 241 ? 24.829 6.389 8.468 1.00 93.81 241 ARG A C 1
ATOM 1958 O O . ARG A 1 241 ? 24.989 6.928 7.387 1.00 93.81 241 ARG A O 1
ATOM 1965 N N . GLU A 1 242 ? 25.581 5.374 8.890 1.00 92.69 242 GLU A N 1
ATOM 1966 C CA . GLU A 1 242 ? 26.806 4.926 8.202 1.00 92.69 242 GLU A CA 1
ATOM 1967 C C . GLU A 1 242 ? 26.634 4.715 6.686 1.00 92.69 242 GLU A C 1
ATOM 1969 O O . GLU A 1 242 ? 27.529 5.026 5.902 1.00 92.69 242 GLU A O 1
ATOM 1974 N N . ILE A 1 243 ? 25.478 4.188 6.272 1.00 93.75 243 ILE A N 1
ATOM 1975 C CA . ILE A 1 243 ? 25.147 3.976 4.858 1.00 93.75 243 ILE A CA 1
ATOM 1976 C C . ILE A 1 243 ? 24.341 5.145 4.300 1.00 93.75 243 ILE A C 1
ATOM 1978 O O . ILE A 1 243 ? 24.598 5.569 3.181 1.00 93.75 243 ILE A O 1
ATOM 1982 N N . ASN A 1 244 ? 23.390 5.685 5.068 1.00 94.69 244 ASN A N 1
ATOM 1983 C CA . ASN A 1 244 ? 22.541 6.777 4.593 1.00 94.69 244 ASN A CA 1
ATOM 1984 C C . ASN A 1 244 ? 23.336 8.038 4.235 1.00 94.69 244 ASN A C 1
ATOM 1986 O O . ASN A 1 244 ? 22.990 8.705 3.270 1.00 94.69 244 ASN A O 1
ATOM 1990 N N . ASP A 1 245 ? 24.396 8.351 4.980 1.00 95.44 245 ASP A N 1
ATOM 1991 C CA . ASP A 1 245 ? 25.208 9.553 4.764 1.00 95.44 245 ASP A CA 1
ATOM 1992 C C . ASP A 1 245 ? 26.069 9.453 3.489 1.00 95.44 245 ASP A C 1
ATOM 1994 O O . ASP A 1 245 ? 26.622 10.451 3.034 1.00 95.44 245 ASP A O 1
ATOM 1998 N N . LYS A 1 246 ? 26.173 8.255 2.895 1.00 94.75 246 LYS A N 1
ATOM 1999 C CA . LYS A 1 246 ? 26.824 8.016 1.599 1.00 94.75 246 LYS A CA 1
ATOM 2000 C C . LYS A 1 246 ? 25.857 8.124 0.419 1.00 94.75 246 LYS A C 1
ATOM 2002 O O . LYS A 1 246 ? 26.298 8.058 -0.724 1.00 94.75 246 LYS A O 1
ATOM 2007 N N . GLU A 1 247 ? 24.554 8.206 0.674 1.00 95.25 247 GLU A N 1
ATOM 2008 C CA . GLU A 1 247 ? 23.561 8.290 -0.392 1.00 95.25 247 GLU A CA 1
ATOM 2009 C C . GLU A 1 247 ? 23.596 9.662 -1.063 1.00 95.25 247 GLU A C 1
ATOM 2011 O O . GLU A 1 247 ? 23.718 10.695 -0.409 1.00 95.25 247 GLU A O 1
ATOM 2016 N N . THR A 1 248 ? 23.463 9.659 -2.386 1.00 93.12 248 THR A N 1
ATOM 2017 C CA . THR A 1 248 ? 23.546 10.858 -3.231 1.00 93.12 248 THR A CA 1
ATOM 2018 C C . THR A 1 248 ? 22.200 11.274 -3.821 1.00 93.12 248 THR A C 1
ATOM 2020 O O . THR A 1 248 ? 22.090 12.376 -4.352 1.00 93.12 248 THR A O 1
ATOM 2023 N N . ALA A 1 249 ? 21.177 10.419 -3.721 1.00 90.81 249 ALA A N 1
ATOM 2024 C CA . ALA A 1 249 ? 19.855 10.689 -4.266 1.00 90.81 249 ALA A CA 1
ATOM 2025 C C . ALA A 1 249 ? 19.142 11.821 -3.505 1.00 90.81 249 ALA A C 1
ATOM 2027 O O . ALA A 1 249 ? 18.950 11.746 -2.289 1.00 90.81 249 ALA A O 1
ATOM 2028 N N . ASP A 1 250 ? 18.706 12.840 -4.239 1.00 91.12 250 ASP A N 1
ATOM 2029 C CA . ASP A 1 250 ? 18.143 14.093 -3.722 1.00 91.12 250 ASP A CA 1
ATOM 2030 C C . ASP A 1 250 ? 16.769 14.448 -4.320 1.00 91.12 250 ASP A C 1
ATOM 2032 O O . ASP A 1 250 ? 16.101 15.371 -3.848 1.00 91.12 250 ASP A O 1
ATOM 2036 N N . GLU A 1 251 ? 16.300 13.681 -5.304 1.00 93.88 251 GLU A N 1
ATOM 2037 C CA . GLU A 1 251 ? 14.999 13.871 -5.945 1.00 93.88 251 GLU A CA 1
ATOM 2038 C C . GLU A 1 251 ? 13.794 13.561 -5.036 1.00 93.88 251 GLU A C 1
ATOM 2040 O O . GLU A 1 251 ? 13.877 12.848 -4.030 1.00 93.88 251 GLU A O 1
ATOM 2045 N N . ASN A 1 252 ? 12.607 14.053 -5.419 1.00 94.25 252 ASN A N 1
ATOM 2046 C CA . ASN A 1 252 ? 11.376 13.730 -4.691 1.00 94.25 252 ASN A CA 1
ATOM 2047 C C . ASN A 1 252 ? 10.962 12.265 -4.907 1.00 94.25 252 ASN A C 1
ATOM 2049 O O . ASN A 1 252 ? 10.444 11.879 -5.955 1.00 94.25 252 ASN A O 1
ATOM 2053 N N . THR A 1 253 ? 11.123 11.466 -3.858 1.00 96.31 253 THR A N 1
ATOM 2054 C CA . THR A 1 253 ? 10.899 10.019 -3.872 1.00 96.31 253 THR A CA 1
ATOM 2055 C C . THR A 1 253 ? 9.501 9.574 -3.416 1.00 96.31 253 THR A C 1
ATOM 2057 O O . THR A 1 253 ? 9.251 8.370 -3.266 1.00 96.31 253 THR A O 1
ATOM 2060 N N . ALA A 1 254 ? 8.588 10.512 -3.144 1.00 97.38 254 ALA A N 1
ATOM 2061 C CA . ALA A 1 254 ? 7.225 10.201 -2.719 1.00 97.38 254 ALA A CA 1
ATOM 2062 C C . ALA A 1 254 ? 6.401 9.571 -3.863 1.00 97.38 254 ALA A C 1
ATOM 2064 O O . ALA A 1 254 ? 6.608 9.908 -5.032 1.00 97.38 254 ALA A O 1
ATOM 2065 N N . PRO A 1 255 ? 5.449 8.664 -3.563 1.00 98.25 255 PRO A N 1
ATOM 2066 C CA . PRO A 1 255 ? 4.466 8.256 -4.561 1.00 98.25 255 PRO A CA 1
ATOM 2067 C C . PRO A 1 255 ? 3.604 9.460 -4.962 1.00 98.25 255 PRO A C 1
ATOM 2069 O O . PRO A 1 255 ? 3.375 10.361 -4.156 1.00 98.25 255 PRO A O 1
ATOM 2072 N N . PHE A 1 256 ? 3.095 9.462 -6.192 1.00 98.56 256 PHE A N 1
ATOM 2073 C CA . PHE A 1 256 ? 2.248 10.544 -6.696 1.00 98.56 256 PHE A CA 1
ATOM 2074 C C . PHE A 1 256 ? 0.993 10.001 -7.372 1.00 98.56 256 PHE A C 1
ATOM 2076 O O . PHE A 1 256 ? 1.023 8.933 -7.985 1.00 98.56 256 PHE A O 1
ATOM 2083 N N . LEU A 1 257 ? -0.090 10.767 -7.276 1.00 97.81 257 LEU A N 1
ATOM 2084 C CA . LEU A 1 257 ? -1.361 10.531 -7.948 1.00 97.81 257 L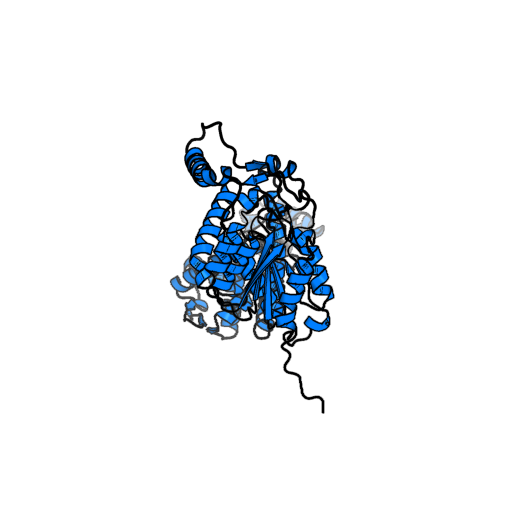EU A CA 1
ATOM 2085 C C . LEU A 1 257 ? -1.778 11.846 -8.610 1.00 97.81 257 LEU A C 1
ATOM 2087 O O . LEU A 1 257 ? -1.990 12.844 -7.927 1.00 97.81 257 LEU A O 1
ATOM 2091 N N . LEU A 1 258 ? -1.828 11.851 -9.938 1.00 96.25 258 LEU A N 1
ATOM 2092 C CA . LEU A 1 258 ? -2.190 12.998 -10.761 1.00 96.25 258 LEU A CA 1
ATOM 2093 C C . LEU A 1 258 ? -3.520 12.683 -11.437 1.00 96.25 258 LEU A C 1
ATOM 2095 O O . LEU A 1 258 ? -3.589 11.785 -12.277 1.00 96.25 258 LEU A O 1
ATOM 2099 N N . LEU A 1 259 ? -4.566 13.403 -11.053 1.00 92.75 259 LEU A N 1
ATOM 2100 C CA . LEU A 1 259 ? -5.909 13.259 -11.606 1.00 92.75 259 LEU A CA 1
ATOM 2101 C C . LEU A 1 259 ? -6.255 14.530 -12.404 1.00 92.75 259 LEU A C 1
ATOM 2103 O O . LEU A 1 259 ? -5.870 15.622 -11.977 1.00 92.75 259 LEU A O 1
ATOM 2107 N N . PRO A 1 260 ? -6.907 14.426 -13.574 1.00 87.12 260 PRO A N 1
ATOM 2108 C CA . PRO A 1 260 ? -7.525 15.572 -14.247 1.00 87.12 260 PRO A CA 1
ATOM 2109 C C . PRO A 1 260 ? -8.562 16.271 -13.349 1.00 87.12 260 PRO A C 1
ATOM 2111 O O . PRO A 1 260 ? -9.155 15.628 -12.485 1.00 87.12 260 PRO A O 1
ATOM 2114 N N . GLU A 1 261 ? -8.800 17.571 -13.546 1.00 77.44 261 GLU A N 1
ATOM 2115 C CA . GLU A 1 261 ? -9.729 18.354 -12.703 1.00 77.44 261 GLU A CA 1
ATOM 2116 C C . GLU A 1 261 ? -11.174 17.821 -12.750 1.00 77.44 261 GLU A C 1
ATOM 2118 O O . GLU A 1 261 ? -11.854 17.755 -11.729 1.00 77.44 261 GLU A O 1
ATOM 2123 N N . ASP A 1 262 ? -11.613 17.355 -13.917 1.00 69.31 262 ASP A N 1
ATOM 2124 C CA . ASP A 1 262 ? -12.929 16.755 -14.161 1.00 69.31 262 ASP A CA 1
ATOM 2125 C C . ASP A 1 262 ? -13.017 15.275 -13.736 1.00 69.31 262 ASP A C 1
ATOM 2127 O O . ASP A 1 262 ? -14.107 14.718 -13.636 1.00 69.31 262 ASP A O 1
ATOM 2131 N N . ALA A 1 263 ? -11.895 14.630 -13.388 1.00 59.75 263 ALA A N 1
ATOM 2132 C CA . ALA A 1 263 ? -11.904 13.285 -12.802 1.00 59.75 263 ALA A CA 1
ATOM 2133 C C . ALA A 1 263 ? -12.439 13.265 -11.352 1.00 59.75 263 ALA A C 1
ATOM 2135 O O . ALA A 1 263 ? -12.543 12.196 -10.744 1.00 59.75 263 ALA A O 1
ATOM 2136 N N . MET A 1 264 ? -12.766 14.437 -10.792 1.00 54.78 264 MET A N 1
ATOM 2137 C CA . MET A 1 264 ? -13.354 14.603 -9.461 1.00 54.78 264 MET A CA 1
ATOM 2138 C C . MET A 1 264 ? -14.897 14.603 -9.456 1.00 54.78 264 MET A C 1
ATOM 2140 O O . MET A 1 264 ? -15.477 14.576 -8.374 1.00 54.78 264 MET A O 1
ATOM 2144 N N . GLU A 1 265 ? -15.569 14.590 -10.616 1.00 60.38 265 GLU A N 1
ATOM 2145 C CA . GLU A 1 265 ? -17.037 14.454 -10.716 1.00 60.38 265 GLU A CA 1
ATOM 2146 C C . GLU A 1 265 ? -17.479 12.989 -10.528 1.00 60.38 265 GLU A C 1
ATOM 2148 O O . GLU A 1 265 ? -16.801 12.094 -11.016 1.00 60.38 265 GLU A O 1
ATOM 2153 N N . ASP A 1 266 ? -18.605 12.716 -9.849 1.00 54.25 266 ASP A N 1
ATOM 2154 C CA . ASP A 1 266 ? -19.019 11.406 -9.277 1.00 54.25 266 ASP A CA 1
ATOM 2155 C C . ASP A 1 266 ? -19.126 10.183 -10.232 1.00 54.25 266 ASP A C 1
ATOM 2157 O O . ASP A 1 266 ? -19.412 9.071 -9.778 1.00 54.25 266 ASP A O 1
ATOM 2161 N N . ALA A 1 267 ? -18.866 10.322 -11.534 1.00 55.91 267 ALA A N 1
ATOM 2162 C CA . ALA A 1 267 ? -18.822 9.206 -12.482 1.00 55.91 267 ALA A CA 1
ATOM 2163 C C . ALA A 1 267 ? -17.377 8.716 -12.725 1.00 55.91 267 ALA A C 1
ATOM 2165 O O . ALA A 1 267 ? -16.481 9.552 -12.885 1.00 55.91 267 ALA A O 1
ATOM 2166 N N . PRO A 1 268 ? -17.120 7.386 -12.793 1.00 53.72 268 PRO A N 1
ATOM 2167 C CA . PRO A 1 268 ? -15.823 6.856 -13.191 1.00 53.72 268 PRO A CA 1
ATOM 2168 C C . PRO A 1 268 ? -15.394 7.474 -14.513 1.00 53.72 268 PRO A C 1
ATOM 2170 O O . PRO A 1 268 ? -16.173 7.583 -15.463 1.00 53.72 268 PRO A O 1
ATOM 2173 N N . ASP A 1 269 ? -14.138 7.882 -14.551 1.00 60.06 269 ASP A N 1
ATOM 2174 C CA . ASP A 1 269 ? -13.578 8.485 -15.727 1.00 60.06 269 ASP A CA 1
ATOM 2175 C C . ASP A 1 269 ? -13.443 7.389 -16.789 1.00 60.06 269 ASP A C 1
ATOM 2177 O O . ASP A 1 269 ? -12.730 6.399 -16.592 1.00 60.06 269 ASP A O 1
ATOM 2181 N N . LYS A 1 270 ? -14.142 7.533 -17.921 1.00 63.03 270 LYS A N 1
ATOM 2182 C CA . LYS A 1 270 ? -14.007 6.603 -19.057 1.00 63.03 270 LYS A CA 1
ATOM 2183 C C . LYS A 1 270 ? -12.581 6.600 -19.631 1.00 63.03 270 LYS A C 1
ATOM 2185 O O . LYS A 1 270 ? -12.252 5.744 -20.462 1.00 63.03 270 LYS A O 1
ATOM 2190 N N . ARG A 1 271 ? -11.739 7.553 -19.216 1.00 74.94 271 ARG A N 1
ATOM 2191 C CA . ARG A 1 271 ? -10.358 7.703 -19.663 1.00 74.94 271 ARG A CA 1
ATOM 2192 C C . ARG A 1 271 ? -9.453 6.612 -19.107 1.00 74.94 271 ARG A C 1
ATOM 2194 O O . ARG A 1 271 ? -9.690 5.982 -18.079 1.00 74.94 271 ARG A O 1
ATOM 2201 N N . THR A 1 272 ? -8.375 6.396 -19.840 1.00 89.62 272 THR A N 1
ATOM 2202 C CA . THR A 1 272 ? -7.331 5.439 -19.493 1.00 89.62 272 THR A CA 1
ATOM 2203 C C . THR A 1 272 ? -6.424 6.023 -18.416 1.00 89.62 272 THR A C 1
ATOM 2205 O O . THR A 1 272 ? -5.912 7.133 -18.546 1.00 89.62 272 THR A O 1
ATOM 2208 N N . GLY A 1 273 ? -6.201 5.260 -17.352 1.00 95.62 273 GLY A N 1
ATOM 2209 C CA . GLY A 1 273 ? -5.199 5.549 -16.339 1.00 95.62 273 GLY A CA 1
ATOM 2210 C C . GLY A 1 273 ? -3.862 4.894 -16.666 1.00 95.62 273 GLY A C 1
ATOM 2211 O O . GLY A 1 273 ? -3.808 3.805 -17.243 1.00 95.62 273 GLY A O 1
ATOM 2212 N N . VAL A 1 274 ? -2.767 5.533 -16.259 1.00 98.31 274 VAL A N 1
ATOM 2213 C CA . VAL A 1 274 ? -1.412 4.998 -16.407 1.00 98.31 274 VAL A CA 1
ATOM 2214 C C . VAL A 1 274 ? -0.785 4.751 -15.039 1.00 98.31 274 VAL A C 1
ATOM 2216 O O . VAL A 1 274 ? -0.600 5.674 -14.245 1.00 98.31 274 VAL A O 1
ATOM 2219 N N . LEU A 1 275 ? -0.414 3.498 -14.776 1.00 98.81 275 LEU A N 1
ATOM 2220 C CA . LEU A 1 275 ? 0.330 3.116 -13.577 1.00 98.81 275 LEU A CA 1
ATOM 2221 C C . LEU A 1 275 ? 1.821 3.007 -13.909 1.00 98.81 275 LEU A C 1
ATOM 2223 O O . LEU A 1 275 ? 2.230 2.133 -14.675 1.00 98.81 275 LEU A O 1
ATOM 2227 N N . LEU A 1 276 ? 2.630 3.882 -13.318 1.00 98.88 276 LEU A N 1
ATOM 2228 C CA . LEU A 1 276 ? 4.074 3.958 -13.520 1.00 98.88 276 LEU A CA 1
ATOM 2229 C C . LEU A 1 276 ? 4.807 3.193 -12.415 1.00 98.88 276 LEU A C 1
ATOM 2231 O O . LEU A 1 276 ? 4.597 3.451 -11.226 1.00 98.88 276 LEU A O 1
ATOM 2235 N N . VAL A 1 277 ? 5.683 2.265 -12.810 1.00 98.88 277 VAL A N 1
ATOM 2236 C CA . VAL A 1 277 ? 6.454 1.406 -11.899 1.00 98.88 277 VAL A CA 1
ATOM 2237 C C . VAL A 1 277 ? 7.949 1.545 -12.187 1.00 98.88 277 VAL A C 1
ATOM 2239 O O . VAL A 1 277 ? 8.426 1.129 -13.243 1.00 98.88 277 VAL A O 1
ATOM 2242 N N . HIS A 1 278 ? 8.679 2.126 -11.236 1.00 98.50 278 HIS A N 1
ATOM 2243 C CA . HIS A 1 278 ? 10.115 2.400 -11.347 1.00 98.50 278 HIS A CA 1
ATOM 2244 C C . HIS A 1 278 ? 10.990 1.137 -11.190 1.00 98.50 278 HIS A C 1
ATOM 2246 O O . HIS A 1 278 ? 10.529 0.081 -10.741 1.00 98.50 278 HIS A O 1
ATOM 2252 N N . GLY A 1 279 ? 12.270 1.262 -11.542 1.00 97.06 279 GLY A N 1
ATOM 2253 C CA . GLY A 1 279 ? 13.296 0.226 -11.457 1.00 97.06 279 GLY A CA 1
ATOM 2254 C C . GLY A 1 279 ? 13.815 -0.051 -10.041 1.00 97.06 279 GLY A C 1
ATOM 2255 O O . GLY A 1 279 ? 13.468 0.616 -9.064 1.00 97.06 279 GLY A O 1
ATOM 2256 N N . PHE A 1 280 ? 14.668 -1.071 -9.924 1.00 96.25 280 PHE A N 1
ATOM 2257 C CA . PHE A 1 280 ? 15.338 -1.423 -8.668 1.00 96.25 280 PHE A CA 1
ATOM 2258 C C . PHE A 1 280 ? 16.345 -0.330 -8.283 1.00 96.25 280 PHE A C 1
ATOM 2260 O O . PHE A 1 280 ? 16.976 0.249 -9.160 1.00 96.25 280 PHE A O 1
ATOM 2267 N N . LEU A 1 281 ? 16.486 -0.041 -6.984 1.00 95.62 281 LEU A N 1
ATOM 2268 C CA . LEU A 1 281 ? 17.274 1.078 -6.422 1.00 95.62 281 LEU A CA 1
ATOM 2269 C C . LEU A 1 281 ? 16.746 2.481 -6.735 1.00 95.62 281 LEU A C 1
ATOM 2271 O O . LEU A 1 281 ? 17.189 3.423 -6.092 1.00 95.62 281 LEU A O 1
ATOM 2275 N N . ALA A 1 282 ? 15.824 2.632 -7.685 1.00 95.88 282 ALA A N 1
ATOM 2276 C CA . ALA A 1 282 ? 15.221 3.911 -8.042 1.00 95.88 282 ALA A CA 1
ATOM 2277 C C . ALA A 1 282 ? 14.095 4.316 -7.074 1.00 95.88 282 ALA A C 1
ATOM 2279 O O . ALA A 1 282 ? 13.836 3.673 -6.053 1.00 95.88 282 ALA A O 1
ATOM 2280 N N . SER A 1 283 ? 13.382 5.378 -7.429 1.00 96.94 283 SER A N 1
ATOM 2281 C CA . SER A 1 283 ? 12.179 5.850 -6.749 1.00 96.94 283 SER A CA 1
ATOM 2282 C C . SER A 1 283 ? 11.156 6.352 -7.784 1.00 96.94 283 SER A C 1
ATOM 2284 O O . SER A 1 283 ? 11.481 6.403 -8.973 1.00 96.94 283 SER A O 1
ATOM 2286 N N . PRO A 1 284 ? 9.932 6.755 -7.382 1.00 98.12 284 PRO A N 1
ATOM 2287 C CA . PRO A 1 284 ? 8.964 7.371 -8.293 1.00 98.12 284 PRO A CA 1
ATOM 2288 C C . PRO A 1 284 ? 9.520 8.545 -9.114 1.00 98.12 284 PRO A C 1
ATOM 2290 O O . PRO A 1 284 ? 9.022 8.789 -10.213 1.00 98.12 284 PRO A O 1
ATOM 2293 N N . ALA A 1 285 ? 10.566 9.228 -8.627 1.00 96.94 285 ALA A N 1
ATOM 2294 C CA . ALA A 1 285 ? 11.266 10.291 -9.346 1.00 96.94 285 ALA A CA 1
ATOM 2295 C C . ALA A 1 285 ? 11.697 9.880 -10.765 1.00 96.94 285 ALA A C 1
ATOM 2297 O O . ALA A 1 285 ? 11.568 10.680 -11.688 1.00 96.94 285 ALA A O 1
ATOM 2298 N N . GLU A 1 286 ? 12.108 8.620 -10.957 1.00 97.19 286 GLU A N 1
ATOM 2299 C CA . GLU A 1 286 ? 12.585 8.070 -12.238 1.00 97.19 286 GLU A CA 1
ATOM 2300 C C . GLU A 1 286 ? 11.580 8.242 -13.383 1.00 97.19 286 GLU A C 1
ATOM 2302 O O . GLU A 1 286 ? 11.957 8.407 -14.541 1.00 97.19 286 GLU A O 1
ATOM 2307 N N . LEU A 1 287 ? 10.287 8.214 -13.058 1.00 97.69 287 LEU A N 1
ATOM 2308 C CA . LEU A 1 287 ? 9.200 8.303 -14.030 1.00 97.69 287 LEU A CA 1
ATOM 2309 C C . LEU A 1 287 ? 8.335 9.552 -13.815 1.00 97.69 287 LEU A C 1
ATOM 2311 O O . LEU A 1 287 ? 7.340 9.736 -14.516 1.00 97.69 287 LEU A O 1
ATOM 2315 N N . ALA A 1 288 ? 8.692 10.428 -12.872 1.00 96.94 288 ALA A N 1
ATOM 2316 C CA . ALA A 1 288 ? 7.855 11.555 -12.470 1.00 96.94 288 ALA A CA 1
ATOM 2317 C C . ALA A 1 288 ? 7.681 12.588 -13.593 1.00 96.94 288 ALA A C 1
ATOM 2319 O O . ALA A 1 288 ? 6.573 13.081 -13.812 1.00 96.94 288 ALA A O 1
ATOM 2320 N N . GLN A 1 289 ? 8.745 12.901 -14.343 1.00 96.38 289 GLN A N 1
ATOM 2321 C CA . GLN A 1 289 ? 8.643 13.830 -15.474 1.00 96.38 289 GLN A CA 1
ATOM 2322 C C . GLN A 1 289 ? 7.762 13.258 -16.590 1.00 96.38 289 GLN A C 1
ATOM 2324 O O . GLN A 1 289 ? 6.911 13.971 -17.123 1.00 96.38 289 GLN A O 1
ATOM 2329 N N . TYR A 1 290 ? 7.922 11.971 -16.908 1.00 97.75 290 TYR A N 1
ATOM 2330 C CA . TYR A 1 290 ? 7.073 11.292 -17.883 1.00 97.75 290 TYR A CA 1
ATOM 2331 C C . TYR A 1 290 ? 5.607 11.255 -17.423 1.00 97.75 290 TYR A C 1
ATOM 2333 O O . TYR A 1 290 ? 4.708 11.584 -18.194 1.00 97.75 290 TYR A O 1
ATOM 2341 N N . GLY A 1 291 ? 5.364 10.975 -16.139 1.00 97.56 291 GLY A N 1
ATOM 2342 C CA . GLY A 1 291 ? 4.027 11.005 -15.551 1.00 97.56 291 GLY A CA 1
ATOM 2343 C C . GLY A 1 291 ? 3.348 12.369 -15.647 1.00 97.56 291 GLY A C 1
ATOM 2344 O O . GLY A 1 291 ? 2.182 12.436 -16.026 1.00 97.56 291 GLY A O 1
ATOM 2345 N N . ARG A 1 292 ? 4.081 13.466 -15.417 1.00 97.25 292 ARG A N 1
ATOM 2346 C CA . ARG A 1 292 ? 3.559 14.828 -15.634 1.00 97.25 292 ARG A CA 1
ATOM 2347 C C . ARG A 1 292 ? 3.206 15.095 -17.100 1.00 97.25 292 ARG A C 1
ATOM 2349 O O . ARG A 1 292 ? 2.184 15.713 -17.368 1.00 97.25 292 ARG A O 1
ATOM 2356 N N . ARG A 1 293 ? 4.006 14.603 -18.056 1.00 96.06 293 ARG A N 1
ATOM 2357 C CA . ARG A 1 293 ? 3.708 14.726 -19.499 1.00 96.06 293 ARG A CA 1
ATOM 2358 C C . ARG A 1 293 ? 2.468 13.931 -19.915 1.00 96.06 293 ARG A C 1
ATOM 2360 O O . ARG A 1 293 ? 1.770 14.355 -20.830 1.00 96.06 293 ARG A O 1
ATOM 2367 N N . LEU A 1 294 ? 2.211 12.787 -19.282 1.00 95.19 294 LEU A N 1
ATOM 2368 C CA . LEU A 1 294 ? 0.999 11.993 -19.499 1.00 95.19 294 LEU A CA 1
ATOM 2369 C C . LEU A 1 294 ? -0.235 12.663 -18.882 1.00 95.19 294 LEU A C 1
ATOM 2371 O O . LEU A 1 294 ? -1.272 12.745 -19.532 1.00 95.19 294 LEU A O 1
ATOM 2375 N N . HIS A 1 295 ? -0.110 13.199 -17.668 1.00 94.62 295 HIS A N 1
ATOM 2376 C CA . HIS A 1 295 ? -1.186 13.949 -17.016 1.00 94.62 295 HIS A CA 1
ATOM 2377 C C . HIS A 1 295 ? -1.563 15.215 -17.792 1.00 94.62 295 HIS A C 1
ATOM 2379 O O . HIS A 1 295 ? -2.743 15.460 -18.015 1.00 94.62 295 HIS A O 1
ATOM 2385 N N . ALA A 1 296 ? -0.579 15.940 -18.334 1.00 93.00 296 ALA A N 1
ATOM 2386 C CA . ALA A 1 296 ? -0.816 17.079 -19.226 1.00 93.00 296 ALA A CA 1
ATOM 2387 C C . ALA A 1 296 ? -1.559 16.708 -20.531 1.00 93.00 296 ALA A C 1
ATOM 2389 O O . ALA A 1 296 ? -2.048 17.592 -21.227 1.00 93.00 296 ALA A O 1
ATOM 2390 N N . GLN A 1 297 ? -1.648 15.417 -20.870 1.00 90.12 297 GLN A N 1
ATOM 2391 C CA . GLN A 1 297 ? -2.457 14.898 -21.982 1.00 90.12 297 GLN A CA 1
ATOM 2392 C C . GLN A 1 297 ? -3.863 14.450 -21.537 1.00 90.12 297 GLN A C 1
ATOM 2394 O O . GLN A 1 297 ? -4.570 13.822 -22.319 1.00 90.12 297 GLN A O 1
ATOM 2399 N N . GLY A 1 298 ? -4.270 14.743 -20.298 1.00 88.81 298 GLY A N 1
ATOM 2400 C CA . GLY A 1 298 ? -5.590 14.412 -19.754 1.00 88.81 298 GLY A CA 1
ATOM 2401 C C . GLY A 1 298 ? -5.712 13.005 -19.163 1.00 88.81 298 GLY A C 1
ATOM 2402 O O . GLY A 1 298 ? -6.822 12.558 -18.892 1.00 88.81 298 GLY A O 1
ATOM 2403 N N . LEU A 1 299 ? -4.603 12.284 -18.966 1.00 91.81 299 LEU A N 1
ATOM 2404 C CA . LEU A 1 299 ? -4.625 10.943 -18.372 1.00 91.81 299 LEU A CA 1
ATOM 2405 C C . LEU A 1 299 ? -4.540 11.013 -16.843 1.00 91.81 299 LEU A C 1
ATOM 2407 O O . LEU A 1 299 ? -3.786 11.810 -16.284 1.00 91.81 299 LEU A O 1
ATOM 2411 N N . SER A 1 300 ? -5.242 10.107 -16.162 1.00 94.88 300 SER A N 1
ATOM 2412 C CA . SER A 1 300 ? -5.002 9.847 -14.738 1.00 94.88 300 SER A CA 1
ATOM 2413 C C . SER A 1 300 ? -3.709 9.048 -14.579 1.00 94.88 300 SER A C 1
ATOM 2415 O O . SER A 1 300 ? -3.547 8.002 -15.203 1.00 94.88 300 SER A O 1
ATOM 2417 N N . VAL A 1 301 ? -2.767 9.508 -13.758 1.00 97.56 301 VAL A N 1
ATOM 2418 C CA . VAL A 1 301 ? -1.439 8.887 -13.641 1.00 97.56 301 VAL A CA 1
ATOM 2419 C C . VAL A 1 301 ? -1.088 8.636 -12.185 1.00 97.56 301 VAL A C 1
ATOM 2421 O O . VAL A 1 301 ? -1.164 9.539 -11.357 1.00 97.56 301 VAL A O 1
ATOM 2424 N N . MET A 1 302 ? -0.620 7.429 -11.876 1.00 98.44 302 MET A N 1
ATOM 2425 C CA . MET A 1 302 ? -0.087 7.106 -10.555 1.00 98.44 302 MET A CA 1
ATOM 2426 C C . MET A 1 302 ? 1.339 6.565 -10.651 1.00 98.44 302 MET A C 1
ATOM 2428 O O . MET A 1 302 ? 1.589 5.576 -11.336 1.00 98.44 302 MET A O 1
ATOM 2432 N N . GLY A 1 303 ? 2.268 7.185 -9.924 1.00 98.69 303 GLY A N 1
ATOM 2433 C CA . GLY A 1 303 ? 3.623 6.682 -9.711 1.00 98.69 303 GLY A CA 1
ATOM 2434 C C . GLY A 1 303 ? 3.717 5.938 -8.388 1.00 98.69 303 GLY A C 1
ATOM 2435 O O . GLY A 1 303 ? 3.607 6.545 -7.320 1.00 98.69 303 GLY A O 1
ATOM 2436 N N . VAL A 1 304 ? 3.923 4.619 -8.440 1.00 98.62 304 VAL A N 1
ATOM 2437 C CA . VAL A 1 304 ? 4.006 3.800 -7.222 1.00 98.62 304 VAL A CA 1
ATOM 2438 C C . VAL A 1 304 ? 5.393 3.873 -6.609 1.00 98.62 304 VAL A C 1
ATOM 2440 O O . VAL A 1 304 ? 6.395 3.783 -7.312 1.00 98.62 304 VAL A O 1
ATOM 2443 N N . ARG A 1 305 ? 5.458 3.933 -5.278 1.00 98.62 305 ARG A N 1
ATOM 2444 C CA . ARG A 1 305 ? 6.704 3.716 -4.541 1.00 98.62 305 ARG A CA 1
ATOM 2445 C C . ARG A 1 305 ? 6.811 2.251 -4.130 1.00 98.62 305 ARG A C 1
ATOM 2447 O O . ARG A 1 305 ? 5.997 1.738 -3.350 1.00 98.62 305 ARG A O 1
ATOM 2454 N N . LEU A 1 306 ? 7.824 1.557 -4.637 1.00 98.69 306 LEU A N 1
ATOM 2455 C CA . LEU A 1 306 ? 8.089 0.179 -4.233 1.00 98.69 306 LEU A CA 1
ATOM 2456 C C . LEU A 1 306 ? 8.540 0.131 -2.766 1.00 98.69 306 LEU A C 1
ATOM 2458 O O . LEU A 1 306 ? 9.261 1.007 -2.288 1.00 98.69 306 LEU A O 1
ATOM 2462 N N . ALA A 1 307 ? 8.103 -0.889 -2.021 1.00 98.00 307 ALA A N 1
ATOM 2463 C CA . ALA A 1 307 ? 8.505 -1.046 -0.625 1.00 98.00 307 ALA A CA 1
ATOM 2464 C C . ALA A 1 307 ? 10.041 -1.052 -0.503 1.00 98.00 307 ALA A C 1
ATOM 2466 O O . ALA A 1 307 ? 10.727 -1.687 -1.304 1.00 98.00 307 ALA A O 1
ATOM 2467 N N . GLY A 1 308 ? 10.581 -0.341 0.487 1.00 97.19 308 GLY A N 1
ATOM 2468 C CA . GLY A 1 308 ? 12.027 -0.225 0.676 1.00 97.19 308 GLY A CA 1
ATOM 2469 C C . GLY A 1 308 ? 12.721 0.827 -0.188 1.00 97.19 308 GLY A C 1
ATOM 2470 O O . GLY A 1 308 ? 13.855 1.174 0.101 1.00 97.19 308 GLY A O 1
ATOM 2471 N N . HIS A 1 309 ? 12.057 1.346 -1.221 1.00 98.00 309 HIS A N 1
ATOM 2472 C CA . HIS A 1 309 ? 12.625 2.331 -2.136 1.00 98.00 309 HIS A CA 1
ATOM 2473 C C . HIS A 1 309 ? 12.200 3.757 -1.766 1.00 98.00 309 HIS A C 1
ATOM 2475 O O . HIS A 1 309 ? 11.141 3.977 -1.159 1.00 98.00 309 HIS A O 1
ATOM 2481 N N . GLY A 1 310 ? 13.026 4.733 -2.152 1.00 96.06 310 GLY A N 1
ATOM 2482 C CA . GLY A 1 310 ? 12.801 6.157 -1.901 1.00 96.06 310 GLY A CA 1
ATOM 2483 C C . GLY A 1 310 ? 13.000 6.618 -0.449 1.00 96.06 310 GLY A C 1
ATOM 2484 O O . GLY A 1 310 ? 12.714 7.766 -0.132 1.00 96.06 310 GLY A O 1
ATOM 2485 N N . THR A 1 311 ? 13.450 5.743 0.450 1.00 96.19 311 THR A N 1
ATOM 2486 C CA . THR A 1 311 ? 13.650 6.007 1.886 1.00 96.19 311 THR A CA 1
ATOM 2487 C C . THR A 1 311 ? 15.104 5.814 2.330 1.00 96.19 311 THR A C 1
ATOM 2489 O O . THR A 1 311 ? 15.772 6.790 2.637 1.00 96.19 311 THR A O 1
ATOM 2492 N N . SER A 1 312 ? 15.600 4.575 2.374 1.00 96.88 312 SER A N 1
ATOM 2493 C CA . SER A 1 312 ? 16.971 4.220 2.765 1.00 96.88 312 SER A CA 1
ATOM 2494 C C . SER A 1 312 ? 17.347 2.834 2.215 1.00 96.88 312 SER A C 1
ATOM 2496 O O . SER A 1 312 ? 16.490 1.943 2.213 1.00 96.88 312 SER A O 1
ATOM 2498 N N . PRO A 1 313 ? 18.621 2.580 1.858 1.00 96.31 313 PRO A N 1
ATOM 2499 C CA . PRO A 1 313 ? 19.105 1.235 1.532 1.00 96.31 313 PRO A CA 1
ATOM 2500 C C . PRO A 1 313 ? 18.829 0.194 2.629 1.00 96.31 313 PRO A C 1
ATOM 2502 O O . PRO A 1 313 ? 18.622 -0.987 2.332 1.00 96.31 313 PRO A O 1
ATOM 2505 N N . TRP A 1 314 ? 18.779 0.614 3.899 1.00 96.69 314 TRP A N 1
ATOM 2506 C CA . TRP A 1 314 ? 18.399 -0.253 5.016 1.00 96.69 314 TRP A CA 1
ATOM 2507 C C . TRP A 1 314 ? 16.930 -0.672 4.962 1.00 96.69 314 TRP A C 1
ATOM 2509 O O . TRP A 1 314 ? 16.629 -1.823 5.271 1.00 96.69 314 TRP A O 1
ATOM 2519 N N . ASP A 1 315 ? 16.032 0.216 4.524 1.00 97.12 315 ASP A N 1
ATOM 2520 C CA . ASP A 1 315 ? 14.626 -0.134 4.290 1.00 97.12 315 ASP A CA 1
ATOM 2521 C C . ASP A 1 315 ? 14.550 -1.200 3.193 1.00 97.12 315 ASP A C 1
ATOM 2523 O O . ASP A 1 315 ? 13.957 -2.257 3.397 1.00 97.12 315 ASP A O 1
ATOM 2527 N N . LEU A 1 316 ? 15.232 -0.983 2.061 1.00 96.94 316 LEU A N 1
ATOM 2528 C CA . LEU A 1 316 ? 15.277 -1.943 0.955 1.00 96.94 316 LEU A CA 1
ATOM 2529 C C . LEU A 1 316 ? 15.840 -3.306 1.364 1.00 96.94 316 LEU A C 1
ATOM 2531 O O . LEU A 1 316 ? 15.307 -4.339 0.953 1.00 96.94 316 LEU A O 1
ATOM 2535 N N . LYS A 1 317 ? 16.875 -3.324 2.209 1.00 94.75 317 LYS A N 1
ATOM 2536 C CA . LYS A 1 317 ? 17.459 -4.554 2.759 1.00 94.75 317 LYS A CA 1
ATOM 2537 C C . LYS A 1 317 ? 16.435 -5.405 3.518 1.00 94.75 317 LYS A C 1
ATOM 2539 O O . LYS A 1 317 ? 16.580 -6.624 3.542 1.00 94.75 317 LYS A O 1
ATOM 2544 N N . GLU A 1 318 ? 15.426 -4.801 4.142 1.00 94.94 318 GLU A N 1
ATOM 2545 C CA . GLU A 1 318 ? 14.414 -5.515 4.930 1.00 94.94 318 GLU A CA 1
ATOM 2546 C C . GLU A 1 318 ? 13.229 -6.033 4.099 1.00 94.94 318 GLU A C 1
ATOM 2548 O O . GLU A 1 318 ? 12.390 -6.766 4.628 1.00 94.94 318 GLU A O 1
ATOM 2553 N N . ARG A 1 319 ? 13.132 -5.684 2.808 1.00 96.00 319 ARG A N 1
ATOM 2554 C CA . ARG A 1 319 ? 11.971 -6.036 1.975 1.00 96.00 319 ARG A CA 1
ATOM 2555 C C . ARG A 1 319 ? 12.202 -7.272 1.122 1.00 96.00 319 ARG A C 1
ATOM 2557 O O . ARG A 1 319 ? 13.279 -7.494 0.572 1.00 96.00 319 ARG A O 1
ATOM 2564 N N . ALA A 1 320 ? 11.142 -8.056 0.966 1.00 97.00 320 ALA A N 1
ATOM 2565 C CA . ALA A 1 320 ? 11.067 -9.122 -0.022 1.00 97.00 320 ALA A CA 1
ATOM 2566 C C . ALA A 1 320 ? 10.498 -8.594 -1.345 1.00 97.00 320 ALA A C 1
ATOM 2568 O O . ALA A 1 320 ? 9.727 -7.635 -1.360 1.00 97.00 320 ALA A O 1
ATOM 2569 N N . TRP A 1 321 ? 10.765 -9.276 -2.461 1.00 97.69 321 TRP A N 1
ATOM 2570 C CA . TRP A 1 321 ? 10.202 -8.858 -3.754 1.00 97.69 321 TRP A CA 1
ATOM 2571 C C . TRP A 1 321 ? 8.667 -8.876 -3.777 1.00 97.69 321 TRP A C 1
ATOM 2573 O O . TRP A 1 321 ? 8.025 -8.085 -4.469 1.00 97.69 321 TRP A O 1
ATOM 2583 N N . LYS A 1 322 ? 8.055 -9.744 -2.960 1.00 98.31 322 LYS A N 1
ATOM 2584 C CA . LYS A 1 322 ? 6.600 -9.785 -2.763 1.00 98.31 322 LYS A CA 1
ATOM 2585 C C . LYS A 1 322 ? 6.068 -8.475 -2.181 1.00 98.31 322 LYS A C 1
ATOM 2587 O O . LYS A 1 322 ? 4.924 -8.126 -2.450 1.00 98.31 322 LYS A O 1
ATOM 2592 N N . ASP A 1 323 ? 6.875 -7.737 -1.421 1.00 98.19 323 ASP A N 1
ATOM 2593 C CA . ASP A 1 323 ? 6.508 -6.424 -0.884 1.00 98.19 323 ASP A CA 1
ATOM 2594 C C . ASP A 1 323 ? 6.476 -5.370 -1.990 1.00 98.19 323 ASP A C 1
ATOM 2596 O O . ASP A 1 323 ? 5.572 -4.535 -2.011 1.00 98.19 323 ASP A O 1
ATOM 2600 N N . TRP A 1 324 ? 7.399 -5.460 -2.952 1.00 98.62 324 TRP A N 1
ATOM 2601 C CA . TRP A 1 324 ? 7.404 -4.618 -4.149 1.00 98.62 324 TRP A CA 1
ATOM 2602 C C . TRP A 1 324 ? 6.162 -4.886 -5.002 1.00 98.62 324 TRP A C 1
ATOM 2604 O O . TRP A 1 324 ? 5.434 -3.951 -5.325 1.00 98.62 324 TRP A O 1
ATOM 2614 N N . LEU A 1 325 ? 5.836 -6.159 -5.265 1.00 98.75 325 LEU A N 1
ATOM 2615 C CA . LEU A 1 325 ? 4.613 -6.517 -5.994 1.00 98.75 325 LEU A CA 1
ATOM 2616 C C . LEU A 1 325 ? 3.346 -6.082 -5.239 1.00 98.75 325 LEU A C 1
ATOM 2618 O O . LEU A 1 325 ? 2.394 -5.611 -5.856 1.00 98.75 325 LEU A O 1
ATOM 2622 N N . ARG A 1 326 ? 3.334 -6.164 -3.900 1.00 98.00 326 ARG A N 1
ATOM 2623 C CA . ARG A 1 326 ? 2.242 -5.605 -3.087 1.00 98.00 326 ARG A CA 1
ATOM 2624 C C . ARG A 1 326 ? 2.107 -4.090 -3.266 1.00 98.00 326 ARG A C 1
ATOM 2626 O O . ARG A 1 326 ? 0.975 -3.623 -3.281 1.00 98.00 326 ARG A O 1
ATOM 2633 N N . SER A 1 327 ? 3.196 -3.328 -3.414 1.00 98.62 327 SER A N 1
ATOM 2634 C CA . SER A 1 327 ? 3.104 -1.894 -3.752 1.00 98.62 327 SER A CA 1
ATOM 2635 C C . SER A 1 327 ? 2.434 -1.661 -5.101 1.00 98.62 327 SER A C 1
ATOM 2637 O O . SER A 1 327 ? 1.552 -0.812 -5.190 1.00 98.62 327 SER A O 1
ATOM 2639 N N . VAL A 1 328 ? 2.780 -2.453 -6.119 1.00 98.88 328 VAL A N 1
ATOM 2640 C CA . VAL A 1 328 ? 2.147 -2.346 -7.442 1.00 98.88 328 VAL A CA 1
ATOM 2641 C C . VAL A 1 328 ? 0.654 -2.674 -7.369 1.00 98.88 328 VAL A C 1
ATOM 2643 O O . VAL A 1 328 ? -0.150 -1.915 -7.895 1.00 98.88 328 VAL A O 1
ATOM 2646 N N . ARG A 1 329 ? 0.257 -3.732 -6.644 1.00 98.56 329 ARG A N 1
ATOM 2647 C CA . ARG A 1 329 ? -1.164 -4.074 -6.435 1.00 98.56 329 ARG A CA 1
ATOM 2648 C C . ARG A 1 329 ? -1.951 -2.956 -5.753 1.00 98.56 329 ARG A C 1
ATOM 2650 O O . ARG A 1 329 ? -3.070 -2.670 -6.161 1.00 98.56 329 ARG A O 1
ATOM 2657 N N . ARG A 1 330 ? -1.376 -2.318 -4.728 1.00 98.19 330 ARG A N 1
ATOM 2658 C CA . ARG A 1 330 ? -2.037 -1.201 -4.033 1.00 98.19 330 ARG A CA 1
ATOM 2659 C C . ARG A 1 330 ? -2.204 0.003 -4.952 1.00 98.19 330 ARG A C 1
ATOM 2661 O O . ARG A 1 330 ? -3.304 0.531 -5.033 1.00 98.19 330 ARG A O 1
ATOM 2668 N N . GLY A 1 331 ? -1.158 0.375 -5.691 1.00 98.50 331 GLY A N 1
ATOM 2669 C CA . GLY A 1 331 ? -1.256 1.453 -6.673 1.00 98.50 331 GLY A CA 1
ATOM 2670 C C . GLY A 1 331 ? -2.269 1.159 -7.780 1.00 98.50 331 GLY A C 1
ATOM 2671 O O . GLY A 1 331 ? -3.070 2.017 -8.126 1.00 98.50 331 GLY A O 1
ATOM 2672 N N . TYR A 1 332 ? -2.307 -0.083 -8.265 1.00 98.69 332 TYR A N 1
ATOM 2673 C CA . TYR A 1 332 ? -3.302 -0.529 -9.236 1.00 98.69 332 TYR A CA 1
ATOM 2674 C C . TYR A 1 332 ? -4.729 -0.385 -8.702 1.00 98.69 332 TYR A C 1
ATOM 2676 O O . TYR A 1 332 ? -5.577 0.197 -9.370 1.00 98.69 332 TYR A O 1
ATOM 2684 N N . ARG A 1 333 ? -4.981 -0.857 -7.474 1.00 97.56 333 ARG A N 1
ATOM 2685 C CA . ARG A 1 333 ? -6.286 -0.728 -6.816 1.00 97.56 333 ARG A CA 1
ATOM 2686 C C . ARG A 1 333 ? -6.700 0.734 -6.660 1.00 97.56 333 ARG A C 1
ATOM 2688 O O . ARG A 1 333 ? -7.828 1.070 -7.000 1.00 97.56 333 ARG A O 1
ATOM 2695 N N . ILE A 1 334 ? -5.798 1.585 -6.173 1.00 97.94 334 ILE A N 1
ATOM 2696 C CA . ILE A 1 334 ? -6.058 3.021 -6.007 1.00 97.94 334 ILE A CA 1
ATOM 2697 C C . ILE A 1 334 ? -6.448 3.634 -7.353 1.00 97.94 334 ILE A C 1
ATOM 2699 O O . ILE A 1 334 ? -7.513 4.231 -7.461 1.00 97.94 334 ILE A O 1
ATOM 2703 N N . LEU A 1 335 ? -5.640 3.425 -8.397 1.00 97.06 335 LEU A N 1
ATOM 2704 C CA . LEU A 1 335 ? -5.913 3.982 -9.721 1.00 97.06 335 LEU A CA 1
ATOM 2705 C C . LEU A 1 335 ? -7.225 3.442 -10.319 1.00 97.06 335 LEU A C 1
ATOM 2707 O O . LEU A 1 335 ? -7.973 4.206 -10.920 1.00 97.06 335 LEU A O 1
ATOM 2711 N N . SER A 1 336 ? -7.550 2.162 -10.104 1.00 95.69 336 SER A N 1
ATOM 2712 C CA . SER A 1 336 ? -8.747 1.505 -10.663 1.00 95.69 336 SER A CA 1
ATOM 2713 C C . SER A 1 336 ? -10.086 2.070 -10.184 1.00 95.69 336 SER A C 1
ATOM 2715 O O . SER A 1 336 ? -11.102 1.867 -10.852 1.00 95.69 336 SER A O 1
ATOM 2717 N N . ALA A 1 337 ? -10.092 2.793 -9.061 1.00 93.81 337 ALA A N 1
ATOM 2718 C CA . ALA A 1 337 ? -11.272 3.505 -8.578 1.00 93.81 337 ALA A CA 1
ATOM 2719 C C . ALA A 1 337 ? -11.557 4.787 -9.380 1.00 93.81 337 ALA A C 1
ATOM 2721 O O . ALA A 1 337 ? -12.679 5.291 -9.374 1.00 93.81 337 ALA A O 1
ATOM 2722 N N . TYR A 1 338 ? -10.549 5.329 -10.068 1.00 92.31 338 TYR A N 1
ATOM 2723 C CA . TYR A 1 338 ? -10.681 6.570 -10.826 1.00 92.31 338 TYR A CA 1
ATOM 2724 C C . TYR A 1 338 ? -10.987 6.334 -12.305 1.00 92.31 338 TYR A C 1
ATOM 2726 O O . TYR A 1 338 ? -11.678 7.168 -12.883 1.00 92.31 338 TYR A O 1
ATOM 2734 N N . VAL A 1 339 ? -10.538 5.209 -12.878 1.00 92.69 339 VAL A N 1
ATOM 2735 C CA . VAL A 1 339 ? -10.568 4.934 -14.328 1.00 92.69 339 VAL A CA 1
ATOM 2736 C C . VAL A 1 339 ? -11.219 3.597 -14.694 1.00 92.69 339 VAL A C 1
ATOM 2738 O O . VAL A 1 339 ? -11.248 2.662 -13.891 1.00 92.69 339 VAL A O 1
ATOM 2741 N N . GLU A 1 340 ? -11.672 3.464 -15.941 1.00 90.81 340 GLU A N 1
ATOM 2742 C CA . GLU A 1 340 ? -12.204 2.205 -16.501 1.00 90.81 340 GLU A CA 1
ATOM 2743 C C . GLU A 1 340 ? -11.139 1.302 -17.138 1.00 90.81 340 GLU A C 1
ATOM 2745 O O . GLU A 1 340 ? -11.312 0.086 -17.235 1.00 90.81 340 GLU A O 1
ATOM 2750 N N . ARG A 1 341 ? -10.009 1.880 -17.551 1.00 94.19 341 ARG A N 1
ATOM 2751 C CA . ARG A 1 341 ? -8.915 1.173 -18.228 1.00 94.19 341 ARG A CA 1
ATOM 2752 C C . ARG A 1 341 ? -7.580 1.561 -17.622 1.00 94.19 341 ARG A C 1
ATOM 2754 O O . ARG A 1 341 ? -7.336 2.738 -17.389 1.00 94.19 341 ARG A O 1
ATOM 2761 N N . ILE A 1 342 ? -6.698 0.592 -17.393 1.00 97.56 342 ILE A N 1
ATOM 2762 C CA . ILE A 1 342 ? -5.342 0.827 -16.886 1.00 97.56 342 ILE A CA 1
ATOM 2763 C C . ILE A 1 342 ? -4.313 0.289 -17.873 1.00 97.56 342 ILE A C 1
ATOM 2765 O O . ILE A 1 342 ? -4.347 -0.882 -18.256 1.00 97.56 342 ILE A O 1
ATOM 2769 N N . VAL A 1 343 ? -3.342 1.130 -18.218 1.00 98.44 343 VAL A N 1
ATOM 2770 C CA . VAL A 1 343 ? -2.095 0.721 -18.866 1.00 98.44 343 VAL A CA 1
ATOM 2771 C C . VAL A 1 343 ? -0.965 0.823 -17.849 1.00 98.44 343 VAL A C 1
ATOM 2773 O O . VAL A 1 343 ? -0.783 1.848 -17.196 1.00 98.44 343 VAL A O 1
ATOM 2776 N N . MET A 1 344 ? -0.188 -0.245 -17.695 1.00 98.75 344 MET A N 1
ATOM 2777 C CA . MET A 1 344 ? 0.991 -0.228 -16.830 1.00 98.75 344 MET A CA 1
ATOM 2778 C C . MET A 1 344 ? 2.237 0.079 -17.652 1.00 98.75 344 MET A C 1
ATOM 2780 O O . MET A 1 344 ? 2.473 -0.574 -18.666 1.00 98.75 344 MET A O 1
ATOM 2784 N N . VAL A 1 345 ? 3.067 1.011 -17.191 1.00 98.81 345 VAL A N 1
ATOM 2785 C CA . VAL A 1 345 ? 4.403 1.253 -17.751 1.00 98.81 345 VAL A CA 1
ATOM 2786 C C . VAL A 1 345 ? 5.423 0.955 -16.665 1.00 98.81 345 VAL A C 1
ATOM 2788 O O . VAL A 1 345 ? 5.481 1.635 -15.641 1.00 98.81 345 VAL A O 1
ATOM 2791 N N . GLY A 1 346 ? 6.210 -0.094 -16.878 1.00 98.56 346 GLY A N 1
ATOM 2792 C CA . GLY A 1 346 ? 7.228 -0.533 -15.939 1.00 98.56 346 GLY A CA 1
ATOM 2793 C C . GLY A 1 346 ? 8.623 -0.435 -16.540 1.00 98.56 346 GLY A C 1
ATOM 2794 O O . GLY A 1 346 ? 8.869 -0.968 -17.623 1.00 98.56 346 GLY A O 1
ATOM 2795 N N . PHE A 1 347 ? 9.540 0.199 -15.813 1.00 98.19 347 PHE A N 1
ATOM 2796 C CA . PHE A 1 347 ? 10.949 0.286 -16.185 1.00 98.19 347 PHE A CA 1
ATOM 2797 C C . PHE A 1 347 ? 11.793 -0.719 -15.398 1.00 98.19 347 PHE A C 1
ATOM 2799 O O . PHE A 1 347 ? 11.672 -0.824 -14.178 1.00 98.19 347 PHE A O 1
ATOM 2806 N N . SER A 1 348 ? 12.652 -1.469 -16.085 1.00 95.88 348 SER A N 1
ATOM 2807 C CA . SER A 1 348 ? 13.566 -2.446 -15.495 1.00 95.88 348 SER A CA 1
ATOM 2808 C C . SER A 1 348 ? 12.836 -3.432 -14.567 1.00 95.88 348 SER A C 1
ATOM 2810 O O . SER A 1 348 ? 11.915 -4.130 -15.005 1.00 95.88 348 SER A O 1
ATOM 2812 N N . ALA A 1 349 ? 13.187 -3.491 -13.279 1.00 97.19 349 ALA A N 1
ATOM 2813 C CA . ALA A 1 349 ? 12.468 -4.290 -12.282 1.00 97.19 349 ALA A CA 1
ATOM 2814 C C . ALA A 1 349 ? 10.962 -3.958 -12.205 1.00 97.19 349 ALA A C 1
ATOM 2816 O O . ALA A 1 349 ? 10.147 -4.852 -11.975 1.00 97.19 349 ALA A O 1
ATOM 2817 N N . GLY A 1 350 ? 10.572 -2.709 -12.461 1.00 98.44 350 GLY A N 1
ATOM 2818 C CA . GLY A 1 350 ? 9.178 -2.295 -12.560 1.00 98.44 350 GLY A CA 1
ATOM 2819 C C . GLY A 1 350 ? 8.437 -2.944 -13.728 1.00 98.44 350 GLY A C 1
ATOM 2820 O O . GLY A 1 350 ? 7.268 -3.295 -13.585 1.00 98.44 350 GLY A O 1
ATOM 2821 N N . GLY A 1 351 ? 9.115 -3.203 -14.851 1.00 98.38 351 GLY A N 1
ATOM 2822 C CA . GLY A 1 351 ? 8.554 -3.959 -15.977 1.00 98.38 351 GLY A CA 1
ATOM 2823 C C . GLY A 1 351 ? 8.296 -5.423 -15.617 1.00 98.38 351 GLY A C 1
ATOM 2824 O O . GLY A 1 351 ? 7.241 -5.973 -15.933 1.00 98.38 351 GLY A O 1
ATOM 2825 N N . ALA A 1 352 ? 9.202 -6.032 -14.848 1.00 98.38 352 ALA A N 1
ATOM 2826 C CA . ALA A 1 352 ? 9.019 -7.384 -14.328 1.00 98.38 352 ALA A CA 1
ATOM 2827 C C . ALA A 1 352 ? 7.830 -7.464 -13.358 1.00 98.38 352 ALA A C 1
ATOM 2829 O O . ALA A 1 352 ? 7.000 -8.367 -13.465 1.00 98.38 352 ALA A O 1
ATOM 2830 N N . LEU A 1 353 ? 7.705 -6.494 -12.448 1.00 98.81 353 LEU A N 1
ATOM 2831 C CA . LEU A 1 353 ? 6.570 -6.394 -11.527 1.00 98.81 353 LEU A CA 1
ATOM 2832 C C . LEU A 1 353 ? 5.247 -6.139 -12.261 1.00 98.81 353 LEU A C 1
ATOM 2834 O O . LEU A 1 353 ? 4.225 -6.709 -11.877 1.00 98.81 353 LEU A O 1
ATOM 2838 N N . ALA A 1 354 ? 5.261 -5.338 -13.329 1.00 98.75 354 ALA A N 1
ATOM 2839 C CA . ALA A 1 354 ? 4.085 -5.089 -14.151 1.00 98.75 354 ALA A CA 1
ATOM 2840 C C . ALA A 1 354 ? 3.598 -6.356 -14.863 1.00 98.75 354 ALA A C 1
ATOM 2842 O O . ALA A 1 354 ? 2.413 -6.682 -14.813 1.00 98.75 354 ALA A O 1
ATOM 2843 N N . LEU A 1 355 ? 4.517 -7.127 -15.448 1.00 98.69 355 LEU A N 1
ATOM 2844 C CA . LEU A 1 355 ? 4.202 -8.417 -16.063 1.00 98.69 355 LEU A CA 1
ATOM 2845 C C . LEU A 1 355 ? 3.757 -9.465 -15.030 1.00 98.69 355 LEU A C 1
ATOM 2847 O O . LEU A 1 355 ? 2.849 -10.250 -15.305 1.00 98.69 355 LEU A O 1
ATOM 2851 N N . LEU A 1 356 ? 4.350 -9.468 -13.830 1.00 98.69 356 LEU A N 1
ATOM 2852 C CA . LEU A 1 356 ? 3.903 -10.315 -12.722 1.00 98.69 356 LEU A CA 1
ATOM 2853 C C . LEU A 1 356 ? 2.462 -9.992 -12.322 1.00 98.69 356 LEU A C 1
ATOM 2855 O O . LEU A 1 356 ? 1.666 -10.922 -12.206 1.00 98.69 356 LEU A O 1
ATOM 2859 N N . LEU A 1 357 ? 2.100 -8.715 -12.169 1.00 98.75 357 LEU A N 1
ATOM 2860 C CA . LEU A 1 357 ? 0.713 -8.333 -11.893 1.00 98.75 357 LEU A CA 1
ATOM 2861 C C . LEU A 1 357 ? -0.213 -8.712 -13.058 1.00 98.75 357 LEU A C 1
ATOM 2863 O O . LEU A 1 357 ? -1.259 -9.313 -12.840 1.00 98.75 357 LEU A O 1
ATOM 2867 N N . ALA A 1 358 ? 0.194 -8.465 -14.303 1.00 98.50 358 ALA A N 1
ATOM 2868 C CA . ALA A 1 358 ? -0.592 -8.836 -15.481 1.00 98.50 358 ALA A CA 1
ATOM 2869 C C . ALA A 1 358 ? -0.842 -10.348 -15.597 1.00 98.50 358 ALA A C 1
ATOM 2871 O O . ALA A 1 358 ? -1.869 -10.779 -16.123 1.00 98.50 358 ALA A O 1
ATOM 2872 N N . SER A 1 359 ? 0.062 -11.173 -15.061 1.00 98.44 359 SER A N 1
ATOM 2873 C CA . SER A 1 359 ? -0.120 -12.626 -14.984 1.00 98.44 359 SER A CA 1
ATOM 2874 C C . SER A 1 359 ? -1.272 -13.051 -14.061 1.00 98.44 359 SER A C 1
ATOM 2876 O O . SER A 1 359 ? -1.785 -14.163 -14.203 1.00 98.44 359 SER A O 1
ATOM 2878 N N . GLU A 1 360 ? -1.687 -12.169 -13.145 1.00 98.06 360 GLU A N 1
ATOM 2879 C CA . GLU A 1 360 ? -2.826 -12.343 -12.231 1.00 98.06 360 GLU A CA 1
ATOM 2880 C C . GLU A 1 360 ? -4.154 -11.948 -12.886 1.00 98.06 360 GLU A C 1
ATOM 2882 O O . GLU A 1 360 ? -5.205 -12.292 -12.360 1.00 98.06 360 GLU A O 1
ATOM 2887 N N . ARG A 1 361 ? -4.100 -11.306 -14.064 1.00 96.56 361 ARG A N 1
ATOM 2888 C CA . ARG A 1 361 ? -5.252 -10.852 -14.860 1.00 96.56 361 ARG A CA 1
ATOM 2889 C C . ARG A 1 361 ? -6.218 -9.964 -14.063 1.00 96.56 361 ARG A C 1
ATOM 2891 O O . ARG A 1 361 ? -7.402 -10.289 -13.992 1.00 96.56 361 ARG A O 1
ATOM 2898 N N . PRO A 1 362 ? -5.730 -8.866 -13.457 1.00 97.00 362 PRO A N 1
ATOM 2899 C CA . PRO A 1 362 ? -6.614 -7.945 -12.763 1.00 97.00 362 PRO A CA 1
ATOM 2900 C C . PRO A 1 362 ? -7.616 -7.327 -13.744 1.00 97.00 362 PRO A C 1
ATOM 2902 O O . PRO A 1 362 ? -7.295 -7.074 -14.910 1.00 97.00 362 PRO A O 1
ATOM 2905 N N . GLU A 1 363 ? -8.825 -7.067 -13.256 1.00 95.00 363 GLU A N 1
ATOM 2906 C CA . GLU A 1 363 ? -9.851 -6.344 -14.007 1.00 95.00 363 GLU A CA 1
ATOM 2907 C C . GLU A 1 363 ? -9.351 -4.953 -14.416 1.00 95.00 363 GLU A C 1
ATOM 2909 O O . GLU A 1 363 ? -8.485 -4.383 -13.750 1.00 95.00 363 GLU A O 1
ATOM 2914 N N . LYS A 1 364 ? -9.890 -4.404 -15.511 1.00 95.25 364 LYS A N 1
ATOM 2915 C CA . LYS A 1 364 ? -9.517 -3.103 -16.105 1.00 95.25 364 LYS A CA 1
ATOM 2916 C C . LYS A 1 364 ? -8.118 -3.019 -16.748 1.00 95.25 364 LYS A C 1
ATOM 2918 O O . LYS A 1 364 ? -7.796 -1.995 -17.354 1.00 95.25 364 LYS A O 1
ATOM 2923 N N . LEU A 1 365 ? -7.286 -4.069 -16.704 1.00 97.56 365 LEU A N 1
ATOM 2924 C CA . LEU A 1 365 ? -5.951 -4.035 -17.321 1.00 97.56 365 LEU A CA 1
ATOM 2925 C C . LEU A 1 365 ? -6.058 -4.098 -18.846 1.00 97.56 365 LEU A C 1
ATOM 2927 O O . LEU A 1 365 ? -6.423 -5.127 -19.409 1.00 97.56 365 LEU A O 1
ATOM 2931 N N . SER A 1 366 ? -5.669 -3.013 -19.510 1.00 97.06 366 SER A N 1
ATOM 2932 C CA . SER A 1 366 ? -5.729 -2.876 -20.970 1.00 97.06 366 SER A CA 1
ATOM 2933 C C . SER A 1 366 ? -4.401 -3.189 -21.658 1.00 97.06 366 SER A C 1
ATOM 2935 O O . SER A 1 366 ? -4.396 -3.691 -22.775 1.00 97.06 366 SER A O 1
ATOM 2937 N N . GLY A 1 367 ? -3.263 -2.966 -20.995 1.00 97.81 367 GLY A N 1
ATOM 2938 C CA . GLY A 1 367 ? -1.960 -3.272 -21.582 1.00 97.81 367 GLY A CA 1
ATOM 2939 C C . GLY A 1 367 ? -0.784 -3.057 -20.636 1.00 97.81 367 GLY A C 1
ATOM 2940 O O . GLY A 1 367 ? -0.903 -2.391 -19.606 1.00 97.81 367 GLY A O 1
ATOM 2941 N N . VAL A 1 368 ? 0.367 -3.628 -20.994 1.00 98.69 368 VAL A N 1
ATOM 2942 C CA . VAL A 1 368 ? 1.633 -3.457 -20.266 1.00 98.69 368 VAL A CA 1
ATOM 2943 C C . VAL A 1 368 ? 2.739 -3.032 -21.223 1.00 98.69 368 VAL A C 1
ATOM 2945 O O . VAL A 1 368 ? 3.052 -3.748 -22.168 1.00 98.69 368 VAL A O 1
ATOM 2948 N N . ALA A 1 369 ? 3.382 -1.904 -20.943 1.00 98.69 369 ALA A N 1
ATOM 2949 C CA . ALA A 1 369 ? 4.662 -1.547 -21.530 1.00 98.69 369 ALA A CA 1
ATOM 2950 C C . ALA A 1 369 ? 5.793 -1.932 -20.563 1.00 98.69 369 ALA A C 1
ATOM 2952 O O . ALA A 1 369 ? 5.934 -1.350 -19.486 1.00 98.69 369 ALA A O 1
ATOM 2953 N N . ALA A 1 370 ? 6.580 -2.936 -20.940 1.00 98.44 370 ALA A N 1
ATOM 2954 C CA . ALA A 1 370 ? 7.715 -3.449 -20.184 1.00 98.44 370 ALA A CA 1
ATOM 2955 C C . ALA A 1 370 ? 9.020 -2.970 -20.838 1.00 98.44 370 ALA A C 1
ATOM 2957 O O . ALA A 1 370 ? 9.378 -3.407 -21.933 1.00 98.44 370 ALA A O 1
ATOM 2958 N N . VAL A 1 371 ? 9.722 -2.049 -20.181 1.00 98.25 371 VAL A N 1
ATOM 2959 C CA . VAL A 1 371 ? 10.901 -1.372 -20.741 1.00 98.25 371 VAL A CA 1
ATOM 2960 C C . VAL A 1 371 ? 12.162 -1.825 -20.014 1.00 98.25 371 VAL A C 1
ATOM 2962 O O . VAL A 1 371 ? 12.170 -1.877 -18.786 1.00 98.25 371 VAL A O 1
ATOM 2965 N N . SER A 1 372 ? 13.206 -2.202 -20.754 1.00 96.06 372 SER A N 1
ATOM 2966 C CA . SER A 1 372 ? 14.497 -2.695 -20.236 1.00 96.06 372 SER A CA 1
ATOM 2967 C C . SER A 1 372 ? 14.364 -3.790 -19.162 1.00 96.06 372 SER A C 1
ATOM 2969 O O . SER A 1 372 ? 15.100 -3.823 -18.178 1.00 96.06 372 SER A O 1
ATOM 2971 N N . THR A 1 373 ? 13.365 -4.670 -19.297 1.00 95.00 373 THR A N 1
ATOM 2972 C CA . THR A 1 373 ? 12.969 -5.619 -18.242 1.00 95.00 373 THR A CA 1
ATOM 2973 C C . THR A 1 373 ? 13.948 -6.794 -18.118 1.00 95.00 373 THR A C 1
ATOM 2975 O O . THR A 1 373 ? 14.175 -7.504 -19.103 1.00 95.00 373 THR A O 1
ATOM 2978 N N . PRO A 1 374 ? 14.495 -7.070 -16.918 1.00 89.88 374 PRO A N 1
ATOM 2979 C CA . PRO A 1 374 ? 15.527 -8.083 -16.760 1.00 89.88 374 PRO A CA 1
ATOM 2980 C C . PRO A 1 374 ? 14.976 -9.512 -16.715 1.00 89.88 374 PRO A C 1
ATOM 2982 O O . PRO A 1 374 ? 14.070 -9.829 -15.948 1.00 89.88 374 PRO A O 1
ATOM 2985 N N . VAL A 1 375 ? 15.614 -10.402 -17.481 1.00 85.94 375 VAL A N 1
ATOM 2986 C CA . VAL A 1 375 ? 15.607 -11.862 -17.257 1.00 85.94 375 VAL A CA 1
ATOM 2987 C C . VAL A 1 375 ? 17.030 -12.377 -17.049 1.00 85.94 375 VAL A C 1
ATOM 2989 O O . VAL A 1 375 ? 17.270 -13.251 -16.220 1.00 85.94 375 VAL A O 1
ATOM 2992 N N . ILE A 1 376 ? 17.984 -11.803 -17.782 1.00 80.12 376 ILE A N 1
ATOM 2993 C CA . ILE A 1 376 ? 19.414 -12.078 -17.692 1.00 80.12 376 ILE A CA 1
ATOM 2994 C C . ILE A 1 376 ? 20.134 -10.751 -17.443 1.00 80.12 376 ILE A C 1
ATOM 2996 O O . ILE A 1 376 ? 19.905 -9.767 -18.145 1.00 80.12 376 ILE A O 1
ATOM 3000 N N . TYR A 1 377 ? 21.035 -10.734 -16.464 1.00 75.00 377 TYR A N 1
ATOM 3001 C CA . TYR A 1 377 ? 21.882 -9.578 -16.170 1.00 75.00 377 TYR A CA 1
ATOM 3002 C C . TYR A 1 377 ? 23.256 -9.737 -16.825 1.00 75.00 377 TYR A C 1
ATOM 3004 O O . TYR A 1 377 ? 23.804 -10.843 -16.834 1.00 75.00 377 TYR A O 1
ATOM 3012 N N . ARG A 1 378 ? 23.847 -8.642 -17.327 1.00 66.44 378 ARG A N 1
ATOM 3013 C CA . ARG A 1 378 ? 25.191 -8.683 -17.940 1.00 66.44 378 ARG A CA 1
ATOM 3014 C C . ARG A 1 378 ? 26.301 -8.908 -16.917 1.00 66.44 378 ARG A C 1
ATOM 3016 O O . ARG A 1 378 ? 27.283 -9.597 -17.201 1.00 66.44 378 ARG A O 1
ATOM 3023 N N . ASN A 1 379 ? 26.154 -8.365 -15.711 1.00 65.62 379 ASN A N 1
ATOM 3024 C CA . ASN A 1 379 ? 27.190 -8.476 -14.695 1.00 65.62 379 ASN A CA 1
ATOM 3025 C C . ASN A 1 379 ? 27.227 -9.884 -14.071 1.00 65.62 379 ASN A C 1
ATOM 3027 O O . ASN A 1 379 ? 26.402 -10.232 -13.224 1.00 65.62 379 ASN A O 1
ATOM 3031 N N . ARG A 1 380 ? 28.246 -10.678 -14.428 1.00 55.16 380 ARG A N 1
ATOM 3032 C CA . ARG A 1 380 ? 28.494 -12.020 -13.865 1.00 55.16 380 ARG A CA 1
ATOM 3033 C C . ARG A 1 380 ? 28.689 -12.023 -12.342 1.00 55.16 380 ARG A C 1
ATOM 3035 O O . ARG A 1 380 ? 28.475 -13.064 -11.729 1.00 55.16 380 ARG A O 1
ATOM 3042 N N . LYS A 1 381 ? 29.022 -10.889 -11.706 1.00 53.62 381 LYS A N 1
ATOM 3043 C CA . LYS A 1 381 ? 29.096 -10.780 -10.234 1.00 53.62 381 LYS A CA 1
ATOM 3044 C C . LYS A 1 381 ? 27.736 -11.028 -9.562 1.00 53.62 381 LYS A C 1
ATOM 3046 O O . LYS A 1 381 ? 27.700 -11.551 -8.452 1.00 53.62 381 LYS A O 1
ATOM 3051 N N . LEU A 1 382 ? 26.621 -10.778 -10.262 1.00 56.59 382 LEU A N 1
ATOM 3052 C CA . LEU A 1 382 ? 25.268 -11.104 -9.785 1.00 56.59 382 LEU A CA 1
ATOM 3053 C C . LEU A 1 382 ? 25.006 -12.618 -9.701 1.00 56.59 382 LEU A C 1
ATOM 3055 O O . LEU A 1 382 ? 24.145 -13.055 -8.937 1.00 56.59 382 LEU A O 1
ATOM 3059 N N . ALA A 1 383 ? 25.774 -13.443 -10.424 1.00 53.81 383 ALA A N 1
ATOM 3060 C CA . ALA A 1 383 ? 25.660 -14.899 -10.347 1.00 53.81 383 ALA A CA 1
ATOM 3061 C C . ALA A 1 383 ? 26.072 -15.449 -8.967 1.00 53.81 383 ALA A C 1
ATOM 3063 O O . ALA A 1 383 ? 25.517 -16.458 -8.529 1.00 53.81 383 ALA A O 1
ATOM 3064 N N . PHE A 1 384 ? 26.978 -14.759 -8.261 1.00 56.03 384 PHE A N 1
ATOM 3065 C CA . PHE A 1 384 ? 27.491 -15.145 -6.940 1.00 56.03 384 PHE A CA 1
ATOM 3066 C C . PHE A 1 384 ? 26.643 -14.627 -5.765 1.00 56.03 384 PHE A C 1
ATOM 3068 O O . PHE A 1 384 ? 26.893 -14.993 -4.617 1.00 56.03 384 PHE A O 1
ATOM 3075 N N . VAL A 1 385 ? 25.604 -13.826 -6.027 1.00 64.12 385 VAL A N 1
ATOM 3076 C CA . VAL A 1 385 ? 24.722 -13.249 -4.994 1.00 64.12 385 VAL A CA 1
ATOM 3077 C C . VAL A 1 385 ? 24.092 -14.296 -4.060 1.00 64.12 385 VAL A C 1
ATOM 3079 O O . VAL A 1 385 ? 24.069 -14.037 -2.859 1.00 64.12 385 VAL A O 1
ATOM 3082 N N . PRO A 1 386 ? 23.625 -15.483 -4.507 1.00 59.50 386 PRO A N 1
ATOM 3083 C CA . PRO A 1 386 ? 23.084 -16.487 -3.584 1.00 59.50 386 PRO A CA 1
ATOM 3084 C C . PRO A 1 386 ? 24.129 -17.054 -2.623 1.00 59.50 386 PRO A C 1
ATOM 3086 O O . PRO A 1 386 ? 23.801 -17.340 -1.475 1.00 59.50 386 PRO A O 1
ATOM 3089 N N . LEU A 1 387 ? 25.380 -17.194 -3.076 1.00 59.47 387 LEU A N 1
ATOM 3090 C CA . LEU A 1 387 ? 26.484 -17.660 -2.240 1.00 59.47 387 LEU A CA 1
ATOM 3091 C C . LEU A 1 387 ? 26.812 -16.606 -1.176 1.00 59.47 387 LEU A C 1
ATOM 3093 O O . LEU A 1 387 ? 26.853 -16.928 0.007 1.00 59.47 387 LEU A O 1
ATOM 3097 N N . LEU A 1 388 ? 26.938 -15.339 -1.583 1.00 62.34 388 LEU A N 1
ATOM 3098 C CA . LEU A 1 388 ? 27.149 -14.214 -0.666 1.00 62.34 388 LEU A CA 1
ATOM 3099 C C . LEU A 1 388 ? 25.990 -14.058 0.328 1.00 62.34 388 LEU A C 1
ATOM 3101 O O . LEU A 1 388 ? 26.219 -13.853 1.515 1.00 62.34 388 LEU A O 1
ATOM 3105 N N . HIS A 1 389 ? 24.742 -14.214 -0.121 1.00 60.00 389 HIS A N 1
ATOM 3106 C CA . HIS A 1 389 ? 23.575 -14.179 0.758 1.00 60.00 389 HIS A CA 1
ATOM 3107 C C . HIS A 1 389 ? 23.556 -15.352 1.755 1.00 60.00 389 HIS A C 1
ATOM 3109 O O . HIS A 1 389 ? 23.299 -15.141 2.940 1.00 60.00 389 HIS A O 1
ATOM 3115 N N . GLY A 1 390 ? 23.850 -16.575 1.300 1.00 60.34 390 GLY A N 1
ATOM 3116 C CA . GLY A 1 390 ? 23.924 -17.763 2.155 1.00 60.34 390 GLY A CA 1
ATOM 3117 C C . GLY A 1 390 ? 25.005 -17.640 3.228 1.00 60.34 390 GLY A C 1
ATOM 3118 O O . GLY A 1 390 ? 24.736 -17.912 4.397 1.00 60.34 390 GLY A O 1
ATOM 3119 N N . ILE A 1 391 ? 26.183 -17.135 2.851 1.00 61.47 391 ILE A N 1
ATOM 3120 C CA . ILE A 1 391 ? 27.280 -16.829 3.778 1.00 61.47 391 ILE A CA 1
ATOM 3121 C C . ILE A 1 391 ? 26.854 -15.736 4.768 1.00 61.47 391 ILE A C 1
ATOM 3123 O O . ILE A 1 391 ? 27.008 -15.931 5.968 1.00 61.47 391 ILE A O 1
ATOM 3127 N N . ASN A 1 392 ? 26.228 -14.649 4.304 1.00 60.38 392 ASN A N 1
ATOM 3128 C CA . ASN A 1 392 ? 25.737 -13.560 5.160 1.00 60.38 392 ASN A CA 1
ATOM 3129 C C . ASN A 1 392 ? 24.658 -14.007 6.164 1.00 60.38 392 ASN A C 1
ATOM 3131 O O . ASN A 1 392 ? 24.555 -13.460 7.261 1.00 60.38 392 ASN A O 1
ATOM 3135 N N . LYS A 1 393 ? 23.828 -14.991 5.801 1.00 61.47 393 LYS A N 1
ATOM 3136 C CA . LYS A 1 393 ? 22.799 -15.552 6.689 1.00 61.47 393 LYS A CA 1
ATOM 3137 C C . LYS A 1 393 ? 23.385 -16.518 7.721 1.00 61.47 393 LYS A C 1
ATOM 3139 O O . LYS A 1 393 ? 22.826 -16.642 8.803 1.00 61.47 393 LYS A O 1
ATOM 3144 N N . LEU A 1 394 ? 24.475 -17.207 7.390 1.00 58.59 394 LEU A N 1
ATOM 3145 C CA . LEU A 1 394 ? 25.198 -18.089 8.310 1.00 58.59 394 LEU A CA 1
ATOM 3146 C C . LEU A 1 394 ? 26.123 -17.291 9.240 1.00 58.59 394 LEU A C 1
ATOM 3148 O O . LEU A 1 394 ? 26.230 -17.615 10.418 1.00 58.59 394 LEU A O 1
ATOM 3152 N N . SER A 1 395 ? 26.731 -16.207 8.754 1.00 53.09 395 SER A N 1
ATOM 3153 C CA . SER A 1 395 ? 27.590 -15.336 9.561 1.00 53.09 395 SER A CA 1
ATOM 3154 C C . SER A 1 395 ? 26.812 -14.542 10.609 1.00 53.09 395 SER A C 1
ATOM 3156 O O . SER A 1 395 ? 27.345 -14.286 11.680 1.00 53.09 395 SER A O 1
ATOM 3158 N N . SER A 1 396 ? 25.521 -14.245 10.398 1.00 53.69 396 SER A N 1
ATOM 3159 C CA . SER A 1 396 ? 24.687 -13.644 11.452 1.00 53.69 396 SER A CA 1
ATOM 3160 C C . SER A 1 396 ? 24.499 -14.548 12.683 1.00 53.69 396 SER A C 1
ATOM 3162 O O . SER A 1 396 ? 23.963 -14.093 13.688 1.00 53.69 396 SER A O 1
ATOM 3164 N N . TRP A 1 397 ? 24.906 -15.822 12.607 1.00 54.44 397 TRP A N 1
ATOM 3165 C CA . TRP A 1 397 ? 24.920 -16.779 13.719 1.00 54.44 397 TRP A CA 1
ATOM 3166 C C . TRP A 1 397 ? 26.308 -16.893 14.373 1.00 54.44 397 TRP A C 1
ATOM 3168 O O . TRP A 1 397 ? 26.430 -17.512 15.427 1.00 54.44 397 TRP A O 1
ATOM 3178 N N . ILE A 1 398 ? 27.346 -16.297 13.772 1.00 48.34 398 ILE A N 1
ATOM 3179 C CA . ILE A 1 398 ? 28.741 -16.344 14.227 1.00 48.34 398 ILE A CA 1
ATOM 3180 C C . ILE A 1 398 ? 29.267 -14.900 14.330 1.00 48.34 398 ILE A C 1
ATOM 3182 O O . ILE A 1 398 ? 29.753 -14.349 13.342 1.00 48.34 398 ILE A O 1
ATOM 3186 N N . PRO A 1 399 ? 29.207 -14.275 15.521 1.00 45.34 399 PRO A N 1
ATOM 3187 C CA . PRO A 1 399 ? 29.585 -12.871 15.733 1.00 45.34 399 PRO A CA 1
ATOM 3188 C C . PRO A 1 399 ? 31.044 -12.512 15.388 1.00 45.34 399 PRO A C 1
ATOM 3190 O O . PRO A 1 399 ? 31.382 -11.336 15.341 1.00 45.34 399 PRO A O 1
ATOM 3193 N N . SER A 1 400 ? 31.910 -13.505 15.171 1.00 43.84 400 SER A N 1
ATOM 3194 C CA . SER A 1 400 ? 33.370 -13.366 15.052 1.00 43.84 400 SER A CA 1
ATOM 3195 C C . SER A 1 400 ? 33.900 -13.233 13.615 1.00 43.84 400 SER A C 1
ATOM 3197 O O . SER A 1 400 ? 35.108 -13.311 13.414 1.00 43.84 400 SER A O 1
ATOM 3199 N N . PHE A 1 401 ? 33.038 -13.104 12.601 1.00 42.75 401 PHE A N 1
ATOM 3200 C CA . PHE A 1 401 ? 33.466 -13.068 11.196 1.00 42.75 401 PHE A CA 1
ATOM 3201 C C . PHE A 1 401 ? 33.566 -11.619 10.677 1.00 42.75 401 PHE A C 1
ATOM 3203 O O . PHE A 1 401 ? 32.570 -11.027 10.272 1.00 42.75 401 PHE A O 1
ATOM 3210 N N . GLU A 1 402 ? 34.779 -11.054 10.664 1.00 41.00 402 GLU A N 1
ATOM 3211 C CA . GLU A 1 402 ? 35.111 -9.660 10.279 1.00 41.00 402 GLU A CA 1
ATOM 3212 C C . GLU A 1 402 ? 34.972 -9.328 8.769 1.00 41.00 402 GLU A C 1
ATOM 3214 O O . GLU A 1 402 ? 35.424 -8.284 8.309 1.00 41.00 402 GLU A O 1
ATOM 3219 N N . GLY A 1 403 ? 34.335 -10.183 7.963 1.00 47.84 403 GLY A N 1
ATOM 3220 C CA . GLY A 1 403 ? 34.283 -10.063 6.494 1.00 47.84 403 GLY A CA 1
ATOM 3221 C C . GLY A 1 403 ? 32.902 -9.757 5.902 1.00 47.84 403 GLY A C 1
ATOM 3222 O O . GLY A 1 403 ? 32.537 -10.348 4.887 1.00 47.84 403 GLY A O 1
ATOM 3223 N N . PHE A 1 404 ? 32.092 -8.908 6.540 1.00 57.97 404 PHE A N 1
ATOM 3224 C CA . PHE A 1 404 ? 30.694 -8.672 6.152 1.00 57.97 404 PHE A CA 1
ATOM 3225 C C . PHE A 1 404 ? 30.527 -7.391 5.316 1.00 57.97 404 PHE A C 1
ATOM 3227 O O . PHE A 1 404 ? 30.683 -6.293 5.837 1.00 57.97 404 PHE A O 1
ATOM 3234 N N . MET A 1 405 ? 30.138 -7.508 4.040 1.00 65.38 405 MET A N 1
ATOM 3235 C CA . MET A 1 405 ? 29.674 -6.364 3.234 1.00 65.38 405 MET A CA 1
ATOM 3236 C C . MET A 1 405 ? 28.167 -6.506 2.950 1.00 65.38 405 MET A C 1
ATOM 3238 O O . MET A 1 405 ? 27.779 -7.186 1.996 1.00 65.38 405 MET A O 1
ATOM 3242 N N . PRO A 1 406 ? 27.283 -5.921 3.789 1.00 79.44 406 PRO A N 1
ATOM 3243 C CA . PRO A 1 406 ? 25.833 -5.975 3.577 1.00 79.44 406 PRO A CA 1
ATOM 3244 C C . PRO A 1 406 ? 25.387 -5.157 2.363 1.00 79.44 406 PRO A C 1
ATOM 3246 O O . PRO A 1 406 ? 24.299 -5.403 1.827 1.00 79.44 406 PRO A O 1
ATOM 3249 N N . PHE A 1 407 ? 26.233 -4.214 1.948 1.00 85.94 407 PHE A N 1
ATOM 3250 C CA . PHE A 1 407 ? 26.025 -3.314 0.831 1.00 85.94 407 PHE A CA 1
ATOM 3251 C C . PHE A 1 407 ? 27.192 -3.388 -0.150 1.00 85.94 407 PHE A C 1
ATOM 3253 O O . PHE A 1 407 ? 28.322 -3.688 0.233 1.00 85.94 407 PHE A O 1
ATOM 3260 N N . ILE A 1 408 ? 26.889 -3.125 -1.416 1.00 86.12 408 ILE A N 1
ATOM 3261 C CA . ILE A 1 408 ? 27.854 -2.971 -2.503 1.00 86.12 408 ILE A CA 1
ATOM 3262 C C . ILE A 1 408 ? 27.601 -1.597 -3.113 1.00 86.12 408 ILE A C 1
ATOM 3264 O O . ILE A 1 408 ? 26.444 -1.237 -3.313 1.00 86.12 408 ILE A O 1
ATOM 3268 N N . GLU A 1 409 ? 28.652 -0.842 -3.405 1.00 87.31 409 GLU A N 1
ATOM 3269 C CA . GLU A 1 409 ? 28.518 0.462 -4.057 1.00 87.31 409 GLU A CA 1
ATOM 3270 C C . GLU A 1 409 ? 28.009 0.313 -5.500 1.00 87.31 409 GLU A C 1
ATOM 3272 O O . GLU A 1 409 ? 28.356 -0.631 -6.219 1.00 87.31 409 GLU A O 1
ATOM 3277 N N . ASN A 1 410 ? 27.151 1.245 -5.898 1.00 83.38 410 ASN A N 1
ATOM 3278 C CA . ASN A 1 410 ? 26.504 1.336 -7.194 1.00 83.38 410 ASN A CA 1
ATOM 3279 C C . ASN A 1 410 ? 27.047 2.547 -7.948 1.00 83.38 410 ASN A C 1
ATOM 3281 O O . ASN A 1 410 ? 26.826 3.683 -7.531 1.00 83.38 410 ASN A O 1
ATOM 3285 N N . ASP A 1 411 ? 27.681 2.312 -9.090 1.00 82.31 411 ASP A N 1
ATOM 3286 C CA . ASP A 1 411 ? 28.012 3.379 -10.031 1.00 82.31 411 ASP A CA 1
ATOM 3287 C C . ASP A 1 411 ? 26.825 3.564 -10.990 1.00 82.31 411 ASP A C 1
ATOM 3289 O O . ASP A 1 411 ? 26.714 2.881 -12.011 1.00 82.31 411 ASP A O 1
ATOM 3293 N N . SER A 1 412 ? 25.847 4.373 -10.564 1.00 84.75 412 SER A N 1
ATOM 3294 C CA . SER A 1 412 ? 24.581 4.553 -11.284 1.00 84.75 412 SER A CA 1
ATOM 3295 C C . SER A 1 412 ? 24.686 5.587 -12.400 1.00 84.75 412 SER A C 1
ATOM 3297 O O . SER A 1 412 ? 25.267 6.652 -12.224 1.00 84.75 412 SER A O 1
ATOM 3299 N N . GLU A 1 413 ? 23.976 5.336 -13.500 1.00 85.75 413 GLU A N 1
ATOM 3300 C CA . GLU A 1 413 ? 23.708 6.320 -14.554 1.00 85.75 413 GLU A CA 1
ATOM 3301 C C . GLU A 1 413 ? 22.898 7.542 -14.062 1.00 85.75 413 GLU A C 1
ATOM 3303 O O . GLU A 1 413 ? 22.984 8.616 -14.664 1.00 85.75 413 GLU A O 1
ATOM 3308 N N . HIS A 1 414 ? 22.122 7.389 -12.977 1.00 89.00 414 HIS A N 1
ATOM 3309 C CA . HIS A 1 414 ? 21.291 8.442 -12.369 1.00 89.00 414 HIS A CA 1
ATOM 3310 C C . HIS A 1 414 ? 21.492 8.512 -10.839 1.00 89.00 414 HIS A C 1
ATOM 3312 O O . HIS A 1 414 ? 20.600 8.129 -10.076 1.00 89.00 414 HIS A O 1
ATOM 3318 N N . PRO A 1 415 ? 22.641 9.010 -10.343 1.00 90.75 415 PRO A N 1
ATOM 3319 C CA . PRO A 1 415 ? 22.955 9.033 -8.906 1.00 90.75 415 PRO A CA 1
ATOM 3320 C C . PRO A 1 415 ? 21.990 9.895 -8.074 1.00 90.75 415 PRO A C 1
ATOM 3322 O O . PRO A 1 415 ? 21.782 9.618 -6.902 1.00 90.75 415 PRO A O 1
ATOM 3325 N N . HIS A 1 416 ? 21.345 10.889 -8.688 1.00 90.56 416 HIS A N 1
ATOM 3326 C CA . HIS A 1 416 ? 20.323 11.740 -8.058 1.00 90.56 416 HIS A CA 1
ATOM 3327 C C . HIS A 1 416 ? 18.990 11.013 -7.781 1.00 90.56 416 HIS A C 1
ATOM 3329 O O . HIS A 1 416 ? 18.146 11.497 -7.028 1.00 90.56 416 HIS A O 1
ATOM 3335 N N . ILE A 1 417 ? 18.787 9.833 -8.381 1.00 91.56 417 ILE A N 1
ATOM 3336 C CA . ILE A 1 417 ? 17.535 9.062 -8.307 1.00 91.56 417 ILE A CA 1
ATOM 3337 C C . ILE A 1 417 ? 17.750 7.702 -7.637 1.00 91.56 417 ILE A C 1
ATOM 3339 O O . ILE A 1 417 ? 16.884 7.245 -6.885 1.00 91.56 417 ILE A O 1
ATOM 3343 N N . ASN A 1 418 ? 18.859 7.027 -7.947 1.00 94.00 418 ASN A N 1
ATOM 3344 C CA . ASN A 1 418 ? 19.134 5.676 -7.471 1.00 94.00 418 ASN A CA 1
ATOM 3345 C C . ASN A 1 418 ? 19.931 5.675 -6.172 1.00 94.00 418 ASN A C 1
ATOM 3347 O O . ASN A 1 418 ? 20.800 6.516 -5.967 1.00 94.00 418 ASN A O 1
ATOM 3351 N N . TYR A 1 419 ? 19.718 4.649 -5.348 1.00 95.69 419 TYR A N 1
ATOM 3352 C CA . TYR A 1 419 ? 20.619 4.389 -4.234 1.00 95.69 419 TYR A CA 1
ATOM 3353 C C . TYR A 1 419 ? 22.054 4.161 -4.700 1.00 95.69 419 TYR A C 1
ATOM 3355 O O . TYR A 1 419 ? 22.308 3.412 -5.655 1.00 95.69 419 TYR A O 1
ATOM 3363 N N . PHE A 1 420 ? 22.977 4.761 -3.954 1.00 94.38 420 PHE A N 1
ATOM 3364 C CA . PHE A 1 420 ? 24.404 4.519 -4.089 1.00 94.38 420 PHE A CA 1
ATOM 3365 C C . PHE A 1 420 ? 24.778 3.172 -3.462 1.00 94.38 420 PHE A C 1
ATOM 3367 O O . PHE A 1 420 ? 25.586 2.438 -4.018 1.00 94.38 420 PHE A O 1
ATOM 3374 N N . ASN A 1 421 ? 24.152 2.777 -2.350 1.00 92.75 421 ASN A N 1
ATOM 3375 C CA . ASN A 1 421 ? 24.418 1.484 -1.719 1.00 92.75 421 ASN A CA 1
ATOM 3376 C C . ASN A 1 421 ? 23.361 0.428 -2.082 1.00 92.75 421 ASN A C 1
ATOM 3378 O O . ASN A 1 421 ? 22.180 0.536 -1.746 1.00 92.75 421 ASN A O 1
ATOM 3382 N N . ILE A 1 422 ? 23.802 -0.670 -2.698 1.00 91.25 422 ILE A N 1
ATOM 3383 C CA . ILE A 1 422 ? 22.969 -1.821 -3.059 1.00 91.25 422 ILE A CA 1
ATOM 3384 C C . ILE A 1 422 ? 22.953 -2.836 -1.916 1.00 91.25 422 ILE A C 1
ATOM 3386 O O . ILE A 1 422 ? 23.982 -3.464 -1.655 1.00 91.25 422 ILE A O 1
ATOM 3390 N N . PRO A 1 423 ? 21.809 -3.117 -1.272 1.00 91.88 423 PRO A N 1
ATOM 3391 C CA . PRO A 1 423 ? 21.745 -4.208 -0.312 1.00 91.88 423 PRO A CA 1
ATOM 3392 C C . PRO A 1 423 ? 21.875 -5.562 -1.022 1.00 91.88 423 PRO A C 1
ATOM 3394 O O . PRO A 1 423 ? 21.080 -5.889 -1.909 1.00 91.88 423 PRO A O 1
ATOM 3397 N N . VAL A 1 424 ? 22.801 -6.415 -0.567 1.00 87.69 424 VAL A N 1
ATOM 3398 C CA . VAL A 1 424 ? 22.987 -7.782 -1.107 1.00 87.69 424 VAL A CA 1
ATOM 3399 C C . VAL A 1 424 ? 21.689 -8.596 -1.019 1.00 87.69 424 VAL A C 1
ATOM 3401 O O . VAL A 1 424 ? 21.351 -9.350 -1.932 1.00 87.69 424 VAL A O 1
ATOM 3404 N N . GLN A 1 425 ? 20.911 -8.392 0.051 1.00 87.56 425 GLN A N 1
ATOM 3405 C CA . GLN A 1 425 ? 19.577 -8.980 0.198 1.00 87.56 425 GLN A CA 1
ATOM 3406 C C . GLN A 1 425 ? 18.624 -8.550 -0.923 1.00 87.56 425 GLN A C 1
ATOM 3408 O O . GLN A 1 425 ? 17.873 -9.378 -1.436 1.00 87.56 425 GLN A O 1
ATOM 3413 N N . GLY A 1 426 ? 18.660 -7.276 -1.318 1.00 90.75 426 GLY A N 1
ATOM 3414 C CA . GLY A 1 426 ? 17.829 -6.749 -2.398 1.00 90.75 426 GLY A CA 1
ATOM 3415 C C . GLY A 1 426 ? 18.152 -7.418 -3.733 1.00 90.75 426 GLY A C 1
ATOM 3416 O O . GLY A 1 426 ? 17.236 -7.842 -4.432 1.00 90.75 426 GLY A O 1
ATOM 3417 N N . LEU A 1 427 ? 19.437 -7.630 -4.042 1.00 89.56 427 LEU A N 1
ATOM 3418 C CA . LEU A 1 427 ? 19.857 -8.368 -5.242 1.00 89.56 427 LEU A CA 1
ATOM 3419 C C . LEU A 1 427 ? 19.354 -9.816 -5.245 1.00 89.56 427 LEU A C 1
ATOM 3421 O O . LEU A 1 427 ? 18.911 -10.326 -6.275 1.00 89.56 427 LEU A O 1
ATOM 3425 N N . TYR A 1 428 ? 19.388 -10.484 -4.090 1.00 87.94 428 TYR A N 1
ATOM 3426 C CA . TYR A 1 428 ? 18.847 -11.835 -3.960 1.00 87.94 428 TYR A CA 1
ATOM 3427 C C . TYR A 1 428 ? 17.331 -11.865 -4.215 1.00 87.94 428 TYR A C 1
ATOM 3429 O O . TYR A 1 428 ? 16.842 -12.708 -4.968 1.00 87.94 428 TYR A O 1
ATOM 3437 N N . GLN A 1 429 ? 16.586 -10.910 -3.651 1.00 93.69 429 GLN A N 1
ATOM 3438 C CA . GLN A 1 429 ? 15.146 -10.774 -3.890 1.00 93.69 429 GLN A CA 1
ATOM 3439 C C . GLN A 1 429 ? 14.825 -10.451 -5.353 1.00 93.69 429 GLN A C 1
ATOM 3441 O O . GLN A 1 429 ? 13.870 -11.002 -5.898 1.00 93.69 429 GLN A O 1
ATOM 3446 N N . LEU A 1 430 ? 15.646 -9.626 -6.004 1.00 92.19 430 LEU A N 1
ATOM 3447 C CA . LEU A 1 430 ? 15.517 -9.306 -7.421 1.00 92.19 430 LEU A CA 1
ATOM 3448 C C . LEU A 1 430 ? 15.650 -10.562 -8.295 1.00 92.19 430 LEU A C 1
ATOM 3450 O O . LEU A 1 430 ? 14.830 -10.780 -9.183 1.00 92.19 430 LEU A O 1
ATOM 3454 N N . ARG A 1 431 ? 16.611 -11.446 -7.996 1.00 90.12 431 ARG A N 1
ATOM 3455 C CA . ARG A 1 431 ? 16.737 -12.739 -8.686 1.00 90.12 431 ARG A CA 1
ATOM 3456 C C . ARG A 1 431 ? 15.503 -13.624 -8.492 1.00 90.12 431 ARG A C 1
ATOM 3458 O O . ARG A 1 431 ? 14.970 -14.127 -9.475 1.00 90.12 431 ARG A O 1
ATOM 3465 N N . LEU A 1 432 ? 15.025 -13.774 -7.253 1.00 92.31 432 LEU A N 1
ATOM 3466 C CA . LEU A 1 432 ? 13.821 -14.565 -6.957 1.00 92.31 432 LEU A CA 1
ATOM 3467 C C . LEU A 1 432 ? 12.588 -14.051 -7.713 1.00 92.31 432 LEU A C 1
ATOM 3469 O O . LEU A 1 432 ? 11.771 -14.841 -8.180 1.00 92.31 432 LEU A O 1
ATOM 3473 N N . MET A 1 433 ? 12.456 -12.731 -7.835 1.00 96.19 433 MET A N 1
ATOM 3474 C CA . MET A 1 433 ? 11.389 -12.097 -8.606 1.00 96.19 433 MET A CA 1
ATOM 3475 C C . MET A 1 433 ? 11.485 -12.443 -10.094 1.00 96.19 433 MET A C 1
ATOM 3477 O O . MET A 1 433 ? 10.476 -12.772 -10.713 1.00 96.19 433 MET A O 1
ATOM 3481 N N . THR A 1 434 ? 12.687 -12.380 -10.667 1.00 92.81 434 THR A N 1
ATOM 3482 C CA . THR A 1 434 ? 12.930 -12.709 -12.075 1.00 92.81 434 THR A CA 1
ATOM 3483 C C . THR A 1 434 ? 12.675 -14.190 -12.366 1.00 92.81 434 THR A C 1
ATOM 3485 O O . THR A 1 434 ? 12.080 -14.521 -13.393 1.00 92.81 434 THR A O 1
ATOM 3488 N N . ASP A 1 435 ? 13.054 -15.086 -11.453 1.00 92.81 435 ASP A N 1
ATOM 3489 C CA . ASP A 1 435 ? 12.742 -16.516 -11.550 1.00 92.81 435 ASP A CA 1
ATOM 3490 C C . ASP A 1 435 ? 11.219 -16.750 -11.522 1.00 92.81 435 ASP A C 1
ATOM 3492 O O . ASP A 1 435 ? 10.679 -17.465 -12.370 1.00 92.81 435 ASP A O 1
ATOM 3496 N N . GLU A 1 436 ? 10.499 -16.077 -10.618 1.00 96.81 436 GLU A N 1
ATOM 3497 C CA . GLU A 1 436 ? 9.033 -16.138 -10.567 1.00 96.81 436 GLU A CA 1
ATOM 3498 C C . GLU A 1 436 ? 8.385 -15.573 -11.840 1.00 96.81 436 GLU A C 1
ATOM 3500 O O . GLU A 1 436 ? 7.447 -16.173 -12.370 1.00 96.81 436 GLU A O 1
ATOM 3505 N N . LEU A 1 437 ? 8.890 -14.451 -12.370 1.00 96.75 437 LEU A N 1
ATOM 3506 C CA . LEU A 1 437 ? 8.403 -13.862 -13.619 1.00 96.75 437 LEU A CA 1
ATOM 3507 C C . LEU A 1 437 ? 8.476 -14.886 -14.748 1.00 96.75 437 LEU A C 1
ATOM 3509 O O . LEU A 1 437 ? 7.480 -15.113 -15.435 1.00 96.75 437 LEU A O 1
ATOM 3513 N N . GLN A 1 438 ? 9.623 -15.544 -14.917 1.00 95.38 438 GLN A N 1
ATOM 3514 C CA . GLN A 1 438 ? 9.812 -16.529 -15.979 1.00 95.38 438 GLN A CA 1
ATOM 3515 C C . GLN A 1 438 ? 8.793 -17.673 -15.929 1.00 95.38 438 GLN A C 1
ATOM 3517 O O . GLN A 1 438 ? 8.379 -18.148 -16.988 1.00 95.38 438 GLN A O 1
ATOM 3522 N N . ASN A 1 439 ? 8.358 -18.068 -14.730 1.00 96.38 439 ASN A N 1
ATOM 3523 C CA . ASN A 1 439 ? 7.338 -19.100 -14.524 1.00 96.38 439 ASN A CA 1
ATOM 3524 C C . ASN A 1 439 ? 5.910 -18.605 -14.811 1.00 96.38 439 ASN A C 1
ATOM 3526 O O . ASN A 1 439 ? 4.994 -19.408 -14.997 1.00 96.38 439 ASN A O 1
ATOM 3530 N N . ARG A 1 440 ? 5.696 -17.285 -14.844 1.00 97.25 440 ARG A N 1
ATOM 3531 C CA . ARG A 1 440 ? 4.377 -16.662 -15.012 1.00 97.25 440 ARG A CA 1
ATOM 3532 C C . ARG A 1 440 ? 4.152 -15.978 -16.355 1.00 97.25 440 ARG A C 1
ATOM 3534 O O . ARG A 1 440 ? 2.998 -15.702 -16.670 1.00 97.25 440 ARG A O 1
ATOM 3541 N N . LEU A 1 441 ? 5.186 -15.757 -17.169 1.00 97.00 441 LEU A N 1
ATOM 3542 C CA . LEU A 1 441 ? 5.064 -15.094 -18.479 1.00 97.00 441 LEU A CA 1
ATOM 3543 C C . LEU A 1 441 ? 3.995 -15.733 -19.385 1.00 97.00 441 LEU A C 1
ATOM 3545 O O . LEU A 1 441 ? 3.230 -15.018 -20.029 1.00 97.00 441 LEU A O 1
ATOM 3549 N N . ALA A 1 442 ? 3.857 -17.061 -19.356 1.00 97.38 442 ALA A N 1
ATOM 3550 C CA . ALA A 1 442 ? 2.839 -17.783 -20.127 1.00 97.38 442 ALA A CA 1
ATOM 3551 C C . ALA A 1 442 ? 1.389 -17.538 -19.648 1.00 97.38 442 ALA A C 1
ATOM 3553 O O . ALA A 1 442 ? 0.434 -17.937 -20.308 1.00 97.38 442 ALA A O 1
ATOM 3554 N N . LYS A 1 443 ? 1.186 -16.898 -18.489 1.00 97.69 443 LYS A N 1
ATOM 3555 C CA . LYS A 1 443 ? -0.148 -16.541 -17.978 1.00 97.69 443 LYS A CA 1
ATOM 3556 C C . LYS A 1 443 ? -0.604 -15.155 -18.438 1.00 97.69 443 LYS A C 1
ATOM 3558 O O . LYS A 1 443 ? -1.813 -14.897 -18.392 1.00 97.69 443 LYS A O 1
ATOM 3563 N N . VAL A 1 444 ? 0.330 -14.309 -18.886 1.00 97.94 444 VAL A N 1
ATOM 3564 C CA . VAL A 1 444 ? 0.081 -12.944 -19.367 1.00 97.94 444 VAL A CA 1
ATOM 3565 C C . VAL A 1 444 ? -0.612 -13.004 -20.727 1.00 97.94 444 VAL A C 1
ATOM 3567 O O . VAL A 1 444 ? -0.054 -13.533 -21.688 1.00 97.94 444 VAL A O 1
ATOM 3570 N N . LYS A 1 445 ? -1.836 -12.471 -20.786 1.00 96.12 445 LYS A N 1
ATOM 3571 C CA . LYS A 1 445 ? -2.682 -12.447 -21.991 1.00 96.12 445 LYS A CA 1
ATOM 3572 C C . LYS A 1 445 ? -3.012 -11.040 -22.493 1.00 96.12 445 LYS A C 1
ATOM 3574 O O . LYS A 1 445 ? -3.467 -10.915 -23.621 1.00 96.12 445 LYS A O 1
ATOM 3579 N N . SER A 1 446 ? -2.816 -10.014 -21.666 1.00 96.50 446 SER A N 1
ATOM 3580 C CA . SER A 1 446 ? -3.031 -8.621 -22.059 1.00 96.50 446 SER A CA 1
ATOM 3581 C C . SER A 1 446 ? -2.064 -8.209 -23.177 1.00 96.50 446 SER A C 1
ATOM 3583 O O . SER A 1 446 ? -0.999 -8.822 -23.309 1.00 96.50 446 SER A O 1
ATOM 3585 N N . PRO A 1 447 ? -2.387 -7.174 -23.965 1.00 98.19 447 PRO A N 1
ATOM 3586 C CA . PRO A 1 447 ? -1.437 -6.532 -24.865 1.00 98.19 447 PRO A CA 1
ATOM 3587 C C . PRO A 1 447 ? -0.123 -6.161 -24.167 1.00 98.19 447 PRO A C 1
ATOM 3589 O O . PRO A 1 447 ? -0.138 -5.594 -23.069 1.00 98.19 447 PRO A O 1
ATOM 3592 N N . VAL A 1 448 ? 1.015 -6.476 -24.790 1.00 98.62 448 VAL A N 1
ATOM 3593 C CA . VAL A 1 448 ? 2.346 -6.178 -24.240 1.00 98.62 448 VAL A CA 1
ATOM 3594 C C . VAL A 1 448 ? 3.237 -5.483 -25.268 1.00 98.62 448 VAL A C 1
ATOM 3596 O O . VAL A 1 448 ? 3.548 -6.035 -26.321 1.00 98.62 448 VAL A O 1
ATOM 3599 N N . LEU A 1 449 ? 3.739 -4.304 -24.916 1.00 98.69 449 LEU A N 1
ATOM 3600 C CA . LEU A 1 449 ? 4.848 -3.657 -25.611 1.00 98.69 449 LEU A CA 1
ATOM 3601 C C . LEU A 1 449 ? 6.140 -3.894 -24.825 1.00 98.69 449 LEU A C 1
ATOM 3603 O O . LEU A 1 449 ? 6.236 -3.530 -23.658 1.00 98.69 449 LEU A O 1
ATOM 3607 N N . ILE A 1 450 ? 7.144 -4.480 -25.466 1.00 98.62 450 ILE A N 1
ATOM 3608 C CA . ILE A 1 450 ? 8.488 -4.635 -24.910 1.00 98.62 450 ILE A CA 1
ATOM 3609 C C . ILE A 1 450 ? 9.392 -3.620 -25.595 1.00 98.62 450 ILE A C 1
ATOM 3611 O O . ILE A 1 450 ? 9.472 -3.615 -26.822 1.00 98.62 450 ILE A O 1
ATOM 3615 N N . ILE A 1 451 ? 10.089 -2.791 -24.821 1.00 98.31 451 ILE A N 1
ATOM 3616 C CA . ILE A 1 451 ? 11.093 -1.852 -25.339 1.00 98.31 451 ILE A CA 1
ATOM 3617 C C . ILE A 1 451 ? 12.450 -2.199 -24.727 1.00 98.31 451 ILE A C 1
ATOM 3619 O O . ILE A 1 451 ? 12.544 -2.380 -23.514 1.00 98.31 451 ILE A O 1
ATOM 3623 N N . GLN A 1 452 ? 13.498 -2.297 -25.542 1.00 97.50 452 GLN A N 1
ATOM 3624 C CA . GLN A 1 452 ? 14.838 -2.655 -25.072 1.00 97.50 452 GLN A CA 1
ATOM 3625 C C . GLN A 1 452 ? 15.924 -1.885 -25.827 1.00 97.50 452 GLN A C 1
ATOM 3627 O O . GLN A 1 452 ? 15.908 -1.831 -27.057 1.00 97.50 452 GLN A O 1
ATOM 3632 N N . GLY A 1 453 ? 16.897 -1.350 -25.085 1.00 95.56 453 GLY A N 1
ATOM 3633 C CA . GLY A 1 453 ? 18.129 -0.800 -25.650 1.00 95.56 453 GLY A CA 1
ATOM 3634 C C . GLY A 1 453 ? 19.032 -1.903 -26.209 1.00 95.56 453 GLY A C 1
ATOM 3635 O O . GLY A 1 453 ? 19.259 -2.914 -25.539 1.00 95.56 453 GLY A O 1
ATOM 3636 N N . GLU A 1 454 ? 19.547 -1.730 -27.427 1.00 92.81 454 GLU A N 1
ATOM 3637 C CA . GLU A 1 454 ? 20.410 -2.710 -28.109 1.00 92.81 454 GLU A CA 1
ATOM 3638 C C . GLU A 1 454 ? 21.768 -2.907 -27.413 1.00 92.81 454 GLU A C 1
ATOM 3640 O O . GLU A 1 454 ? 22.325 -4.009 -27.419 1.00 92.81 454 GLU A O 1
ATOM 3645 N N . GLY A 1 455 ? 22.289 -1.852 -26.787 1.00 88.56 455 GLY A N 1
ATOM 3646 C CA . GLY A 1 455 ? 23.583 -1.812 -26.114 1.00 88.56 455 GLY A CA 1
ATOM 3647 C C . GLY A 1 455 ? 23.525 -1.851 -24.585 1.00 88.56 455 GLY A C 1
ATOM 3648 O O . GLY A 1 455 ? 24.594 -1.837 -23.983 1.00 88.56 455 GLY A O 1
ATOM 3649 N N . ASP A 1 456 ? 22.338 -1.964 -23.973 1.00 86.44 456 ASP A N 1
ATOM 3650 C CA . ASP A 1 456 ? 22.085 -1.858 -22.519 1.00 86.44 456 ASP A CA 1
ATOM 3651 C C . ASP A 1 456 ? 23.157 -2.546 -21.651 1.00 86.44 456 ASP A C 1
ATOM 3653 O O . ASP A 1 456 ? 23.354 -3.763 -21.709 1.00 86.44 456 ASP A O 1
ATOM 3657 N N . LEU A 1 457 ? 23.892 -1.763 -20.859 1.00 83.06 457 LEU A N 1
ATOM 3658 C CA . LEU A 1 457 ? 25.024 -2.239 -20.055 1.00 83.06 457 LEU A CA 1
ATOM 3659 C C . LEU A 1 457 ? 24.610 -2.975 -18.770 1.00 83.06 457 LEU A C 1
ATOM 3661 O O . LEU A 1 457 ? 25.412 -3.735 -18.220 1.00 83.06 457 LEU A O 1
ATOM 3665 N N . VAL A 1 458 ? 23.365 -2.817 -18.316 1.00 83.38 458 VAL A N 1
ATOM 3666 C CA . VAL A 1 458 ? 22.861 -3.400 -17.064 1.00 83.38 458 VAL A CA 1
ATOM 3667 C C . VAL A 1 458 ? 22.150 -4.726 -17.339 1.00 83.38 458 VAL A C 1
ATOM 3669 O O . VAL A 1 458 ? 22.461 -5.764 -16.734 1.00 83.38 458 VAL A O 1
ATOM 3672 N N . VAL A 1 459 ? 21.211 -4.711 -18.282 1.00 84.19 459 VAL A N 1
ATOM 3673 C CA . VAL A 1 459 ? 20.365 -5.855 -18.638 1.00 84.19 459 VAL A CA 1
ATOM 3674 C C . VAL A 1 459 ? 20.815 -6.428 -19.972 1.00 84.19 459 VAL A C 1
ATOM 3676 O O . VAL A 1 459 ? 20.997 -5.700 -20.939 1.00 84.19 459 VAL A O 1
ATOM 3679 N N . ASP A 1 460 ? 20.976 -7.753 -20.058 1.00 89.38 460 ASP A N 1
ATOM 3680 C CA . ASP A 1 460 ? 21.299 -8.376 -21.344 1.00 89.38 460 ASP A CA 1
ATOM 3681 C C . ASP A 1 460 ? 20.089 -8.227 -22.288 1.00 89.38 460 ASP A C 1
ATOM 3683 O O . ASP A 1 460 ? 19.006 -8.720 -21.942 1.00 89.38 460 ASP A O 1
ATOM 3687 N N . PRO A 1 461 ? 20.252 -7.624 -23.486 1.00 90.88 461 PRO A N 1
ATOM 3688 C CA . PRO A 1 461 ? 19.186 -7.469 -24.479 1.00 90.88 461 PRO A CA 1
ATOM 3689 C C . PRO A 1 461 ? 18.458 -8.775 -24.846 1.00 90.88 461 PRO A C 1
ATOM 3691 O O . PRO A 1 461 ? 17.293 -8.757 -25.253 1.00 90.88 461 PRO A O 1
ATOM 3694 N N . LYS A 1 462 ? 19.091 -9.946 -24.661 1.00 93.06 462 LYS A N 1
ATOM 3695 C CA . LYS A 1 462 ? 18.437 -11.261 -24.803 1.00 93.06 462 LYS A CA 1
ATOM 3696 C C . LYS A 1 462 ? 17.218 -11.417 -23.893 1.00 93.06 462 LYS A C 1
ATOM 3698 O O . LYS A 1 462 ? 16.309 -12.164 -24.253 1.00 93.06 462 LYS A O 1
ATOM 3703 N N . SER A 1 463 ? 17.169 -10.705 -22.766 1.00 93.06 463 SER A N 1
ATOM 3704 C CA . SER A 1 463 ? 16.021 -10.675 -21.854 1.00 93.06 463 SER A CA 1
ATOM 3705 C C . SER A 1 463 ? 14.731 -10.336 -22.593 1.00 93.06 463 SER A C 1
ATOM 3707 O O . SER A 1 463 ? 13.757 -11.076 -22.479 1.00 93.06 463 SER A O 1
ATOM 3709 N N . ALA A 1 464 ? 14.747 -9.304 -23.440 1.00 95.62 464 ALA A N 1
ATOM 3710 C CA . ALA A 1 464 ? 13.577 -8.882 -24.203 1.00 95.62 464 ALA A CA 1
ATOM 3711 C C . ALA A 1 464 ? 13.075 -9.976 -25.160 1.00 95.62 464 ALA A C 1
ATOM 3713 O O . ALA A 1 464 ? 11.873 -10.228 -25.245 1.00 95.62 464 ALA A O 1
ATOM 3714 N N . LYS A 1 465 ? 13.994 -10.703 -25.814 1.00 96.12 465 LYS A N 1
ATOM 3715 C CA . LYS A 1 465 ? 13.652 -11.845 -26.682 1.00 96.12 465 LYS A CA 1
ATOM 3716 C C . LYS A 1 465 ? 13.052 -13.009 -25.888 1.00 96.12 465 LYS A C 1
ATOM 3718 O O . LYS A 1 465 ? 12.075 -13.606 -26.335 1.00 96.12 465 LYS A O 1
ATOM 3723 N N . ILE A 1 466 ? 13.603 -13.317 -24.710 1.00 95.81 466 ILE A N 1
ATOM 3724 C CA . ILE A 1 466 ? 13.088 -14.380 -23.829 1.00 95.81 466 ILE A CA 1
ATOM 3725 C C . ILE A 1 466 ? 11.682 -14.037 -23.336 1.00 95.81 466 ILE A C 1
ATOM 3727 O O . ILE A 1 466 ? 10.794 -14.889 -23.397 1.00 95.81 466 ILE A O 1
ATOM 3731 N N . ILE A 1 467 ? 11.471 -12.797 -22.882 1.00 96.88 467 ILE A N 1
ATOM 3732 C CA . ILE A 1 467 ? 10.158 -12.311 -22.448 1.00 96.88 467 ILE A CA 1
ATOM 3733 C C . ILE A 1 467 ? 9.170 -12.438 -23.607 1.00 96.88 467 ILE A C 1
ATOM 3735 O O . ILE A 1 467 ? 8.173 -13.147 -23.479 1.00 96.88 467 ILE A O 1
ATOM 3739 N N . HIS A 1 468 ? 9.485 -11.846 -24.762 1.00 97.62 468 HIS A N 1
ATOM 3740 C CA . HIS A 1 468 ? 8.635 -11.886 -25.952 1.00 97.62 468 HIS A CA 1
ATOM 3741 C C . HIS A 1 468 ? 8.249 -13.319 -26.360 1.00 97.62 468 HIS A C 1
ATOM 3743 O O . HIS A 1 468 ? 7.083 -13.601 -26.651 1.00 97.62 468 HIS A O 1
ATOM 3749 N N . GLY A 1 469 ? 9.216 -14.241 -26.351 1.00 96.94 469 GLY A N 1
ATOM 3750 C CA . GLY A 1 469 ? 9.002 -15.643 -26.706 1.00 96.94 469 GLY A CA 1
ATOM 3751 C C . GLY A 1 469 ? 8.096 -16.398 -25.728 1.00 96.94 469 GLY A C 1
ATOM 3752 O O . GLY A 1 469 ? 7.277 -17.199 -26.167 1.00 96.94 469 GLY A O 1
ATOM 3753 N N . LYS A 1 470 ? 8.200 -16.124 -24.420 1.00 96.81 470 LYS A N 1
ATOM 3754 C CA . LYS A 1 470 ? 7.427 -16.816 -23.370 1.00 96.81 470 LYS A CA 1
ATOM 3755 C C . LYS A 1 470 ? 6.029 -16.231 -23.122 1.00 96.81 470 LYS A C 1
ATOM 3757 O O . LYS A 1 470 ? 5.213 -16.895 -22.485 1.00 96.81 470 LYS A O 1
ATOM 3762 N N . LEU A 1 471 ? 5.747 -15.007 -23.573 1.00 97.06 471 LEU A N 1
ATOM 3763 C CA . LEU A 1 471 ? 4.424 -14.389 -23.425 1.00 97.06 471 LEU A CA 1
ATOM 3764 C C . LEU A 1 471 ? 3.358 -15.149 -24.222 1.00 97.06 471 LEU A C 1
ATOM 3766 O O . LEU A 1 471 ? 3.522 -15.368 -25.424 1.00 97.06 471 LEU A O 1
ATOM 3770 N N . ALA A 1 472 ? 2.238 -15.466 -23.568 1.00 94.06 472 ALA A N 1
ATOM 3771 C CA . ALA A 1 472 ? 1.063 -16.058 -24.214 1.00 94.06 472 ALA A CA 1
ATOM 3772 C C . ALA A 1 472 ? 0.137 -15.022 -24.876 1.00 94.06 472 ALA A C 1
ATOM 3774 O O . ALA A 1 472 ? -0.828 -15.404 -25.533 1.00 94.06 472 ALA A O 1
ATOM 3775 N N . SER A 1 473 ? 0.415 -13.727 -24.700 1.00 94.94 473 SER A N 1
ATOM 3776 C CA . SER A 1 473 ? -0.310 -12.654 -25.374 1.00 94.94 473 SER A CA 1
ATOM 3777 C C . SER A 1 473 ? -0.209 -12.777 -26.895 1.00 94.94 473 SER A C 1
ATOM 3779 O O . SER A 1 473 ? 0.872 -13.027 -27.440 1.00 94.94 473 SER A O 1
ATOM 3781 N N . THR A 1 474 ? -1.347 -12.598 -27.565 1.00 94.06 474 THR A N 1
ATOM 3782 C CA . THR A 1 474 ? -1.458 -12.549 -29.028 1.00 94.06 474 THR A CA 1
ATOM 3783 C C . THR A 1 474 ? -1.136 -11.161 -29.581 1.00 94.06 474 THR A C 1
ATOM 3785 O O . THR A 1 474 ? -0.725 -11.056 -30.731 1.00 94.06 474 THR A O 1
ATOM 3788 N N . ASP A 1 475 ? -1.272 -10.115 -28.763 1.00 96.62 475 ASP A N 1
ATOM 3789 C CA . ASP A 1 475 ? -0.880 -8.740 -29.078 1.00 96.62 475 ASP A CA 1
ATOM 3790 C C . ASP A 1 475 ? 0.403 -8.412 -28.312 1.00 96.62 475 ASP A C 1
ATOM 3792 O O . ASP A 1 475 ? 0.390 -7.941 -27.172 1.00 96.62 475 ASP A O 1
ATOM 3796 N N . LYS A 1 476 ? 1.539 -8.745 -28.923 1.00 97.00 476 LYS A N 1
ATOM 3797 C CA . LYS A 1 476 ? 2.858 -8.467 -28.362 1.00 97.00 476 LYS A CA 1
ATOM 3798 C C . LYS A 1 476 ? 3.770 -7.854 -29.409 1.00 97.00 476 LYS A C 1
ATOM 3800 O O . LYS A 1 476 ? 3.889 -8.367 -30.516 1.00 97.00 476 LYS A O 1
ATOM 3805 N N . THR A 1 477 ? 4.416 -6.755 -29.040 1.00 97.69 477 THR A N 1
ATOM 3806 C CA . THR A 1 477 ? 5.355 -6.027 -29.899 1.00 97.69 477 THR A CA 1
ATOM 3807 C C . THR A 1 477 ? 6.695 -5.903 -29.192 1.00 97.69 477 THR A C 1
ATOM 3809 O O . THR A 1 477 ? 6.741 -5.624 -27.996 1.00 97.69 477 THR A O 1
ATOM 3812 N N . LEU A 1 478 ? 7.789 -6.096 -29.928 1.00 97.75 478 LEU A N 1
ATOM 3813 C CA . LEU A 1 478 ? 9.148 -5.850 -29.456 1.00 97.75 478 LEU A CA 1
ATOM 3814 C C . LEU A 1 478 ? 9.750 -4.681 -30.241 1.00 97.75 478 LEU A C 1
ATOM 3816 O O . LEU A 1 478 ? 9.880 -4.761 -31.461 1.00 97.75 478 LEU A O 1
ATOM 3820 N N . HIS A 1 479 ? 10.114 -3.614 -29.537 1.00 97.88 479 HIS A N 1
ATOM 3821 C CA . HIS A 1 479 ? 10.721 -2.408 -30.085 1.00 97.88 479 HIS A CA 1
ATOM 3822 C C . HIS A 1 479 ? 12.165 -2.267 -29.591 1.00 97.88 479 HIS A C 1
ATOM 3824 O O . HIS A 1 479 ? 12.427 -2.285 -28.386 1.00 97.88 479 HIS A O 1
AT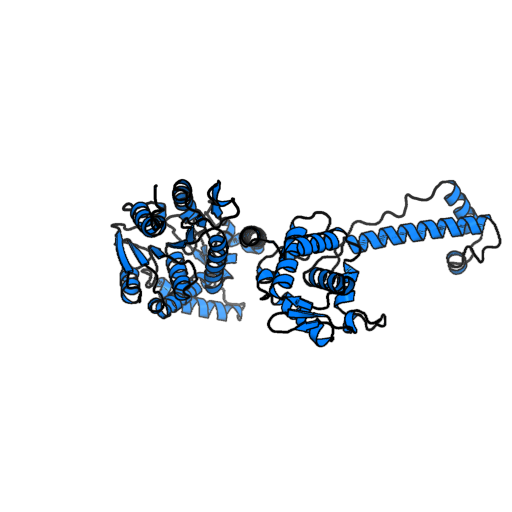OM 3830 N N . TRP A 1 480 ? 13.099 -2.130 -30.528 1.00 97.62 480 TRP A N 1
ATOM 3831 C CA . TRP A 1 480 ? 14.517 -1.935 -30.239 1.00 97.62 480 TRP A CA 1
ATOM 3832 C C . TRP A 1 480 ? 14.870 -0.456 -30.289 1.00 97.62 480 TRP A C 1
ATOM 3834 O O . TRP A 1 480 ? 14.442 0.255 -31.195 1.00 97.62 480 TRP A O 1
ATOM 3844 N N . VAL A 1 481 ? 15.664 -0.015 -29.320 1.00 96.44 481 VAL A N 1
ATOM 3845 C CA . VAL A 1 481 ? 16.185 1.348 -29.245 1.00 96.44 481 VAL A CA 1
ATOM 3846 C C . VAL A 1 481 ? 17.697 1.282 -29.411 1.00 96.44 481 VAL A C 1
ATOM 3848 O O . VAL A 1 481 ? 18.373 0.585 -28.654 1.00 96.44 481 VAL A O 1
ATOM 3851 N N . ALA A 1 482 ? 18.238 2.016 -30.382 1.00 94.81 482 ALA A N 1
ATOM 3852 C CA . ALA A 1 482 ? 19.679 2.178 -30.542 1.00 94.81 482 ALA A CA 1
ATOM 3853 C C . ALA A 1 482 ? 20.228 3.037 -29.386 1.00 94.81 482 ALA A C 1
ATOM 3855 O O . ALA A 1 482 ? 20.286 4.261 -29.474 1.00 94.81 482 ALA A O 1
ATOM 3856 N N . ALA A 1 483 ? 20.549 2.382 -28.270 1.00 91.56 483 ALA A N 1
ATOM 3857 C CA . ALA A 1 483 ? 21.032 2.985 -27.034 1.00 91.56 483 ALA A CA 1
ATOM 3858 C C . ALA A 1 483 ? 21.995 2.026 -26.329 1.00 91.56 483 ALA A C 1
ATOM 3860 O O . ALA A 1 483 ? 21.723 0.827 -26.244 1.00 91.56 483 ALA A O 1
ATOM 3861 N N . ASP A 1 484 ? 23.089 2.558 -25.798 1.00 89.25 484 ASP A N 1
ATOM 3862 C CA . ASP A 1 484 ? 24.041 1.876 -24.914 1.00 89.25 484 ASP A CA 1
ATOM 3863 C C . ASP A 1 484 ? 23.748 2.109 -23.421 1.00 89.25 484 ASP A C 1
ATOM 3865 O O . ASP A 1 484 ? 24.305 1.430 -22.564 1.00 89.25 484 ASP A O 1
ATOM 3869 N N . ARG A 1 485 ? 22.813 3.008 -23.111 1.00 88.94 485 ARG A N 1
ATOM 3870 C CA . ARG A 1 485 ? 22.365 3.335 -21.753 1.00 88.94 485 ARG A CA 1
ATOM 3871 C C . ARG A 1 485 ? 21.174 2.502 -21.292 1.00 88.94 485 ARG A C 1
ATOM 3873 O O . ARG A 1 485 ? 20.349 2.076 -22.104 1.00 88.94 485 ARG A O 1
ATOM 3880 N N . HIS A 1 486 ? 21.040 2.319 -19.978 1.00 89.00 486 HIS A N 1
ATOM 3881 C CA . HIS A 1 486 ? 19.898 1.614 -19.391 1.00 89.00 486 HIS A CA 1
ATOM 3882 C C . HIS A 1 486 ? 18.643 2.503 -19.298 1.00 89.00 486 HIS A C 1
ATOM 3884 O O . HIS A 1 486 ? 17.540 2.046 -19.613 1.00 89.00 486 HIS A O 1
ATOM 3890 N N . GLY A 1 487 ? 18.793 3.775 -18.900 1.00 89.31 487 GLY A N 1
ATOM 3891 C CA . GLY A 1 487 ? 17.699 4.708 -18.566 1.00 89.31 487 GLY A CA 1
ATOM 3892 C C . GLY A 1 487 ? 16.927 5.326 -19.737 1.00 89.31 487 GLY A C 1
ATOM 3893 O O . GLY A 1 487 ? 16.683 6.532 -19.753 1.00 89.31 487 GLY A O 1
ATOM 3894 N N . ILE A 1 488 ? 16.501 4.516 -20.708 1.00 92.50 488 ILE A N 1
ATOM 3895 C CA . ILE A 1 488 ? 15.941 4.987 -21.989 1.00 92.50 488 ILE A CA 1
ATOM 3896 C C . ILE A 1 488 ? 14.601 5.743 -21.889 1.00 92.50 488 ILE A C 1
ATOM 3898 O O . ILE A 1 488 ? 14.280 6.508 -22.795 1.00 92.50 488 ILE A O 1
ATOM 3902 N N . ILE A 1 489 ? 13.821 5.577 -20.808 1.00 93.81 489 ILE A N 1
ATOM 3903 C CA . ILE A 1 489 ? 12.579 6.354 -20.605 1.00 93.81 489 ILE A CA 1
ATOM 3904 C C . ILE A 1 489 ? 12.888 7.761 -20.103 1.00 93.81 489 ILE A C 1
ATOM 3906 O O . ILE A 1 489 ? 12.385 8.731 -20.671 1.00 93.81 489 ILE A O 1
ATOM 3910 N N . ASN A 1 490 ? 13.665 7.865 -19.021 1.00 89.00 490 ASN A N 1
ATOM 3911 C CA . ASN A 1 490 ? 13.909 9.130 -18.330 1.00 89.00 490 ASN A CA 1
ATOM 3912 C C . ASN A 1 490 ? 14.595 10.136 -19.269 1.00 89.00 490 ASN A C 1
ATOM 3914 O O . ASN A 1 490 ? 14.180 11.285 -19.378 1.00 89.00 490 ASN A O 1
ATOM 3918 N N . GLU A 1 491 ? 15.566 9.655 -20.044 1.00 89.88 491 GLU A N 1
ATOM 3919 C CA . GLU A 1 491 ? 16.297 10.448 -21.039 1.00 89.88 491 GLU A CA 1
ATOM 3920 C C . GLU A 1 491 ? 15.608 10.532 -22.408 1.00 89.88 491 GLU A C 1
ATOM 3922 O O . GLU A 1 491 ? 16.118 11.190 -23.310 1.00 89.88 491 GLU A O 1
ATOM 3927 N N . ASP A 1 492 ? 14.463 9.865 -22.577 1.00 94.56 492 ASP A N 1
ATOM 3928 C CA . ASP A 1 492 ? 13.724 9.773 -23.843 1.00 94.56 492 ASP A CA 1
ATOM 3929 C C . ASP A 1 492 ? 14.592 9.337 -25.045 1.00 94.56 492 ASP A C 1
ATOM 3931 O O . ASP A 1 492 ? 14.412 9.778 -26.186 1.00 94.56 492 ASP A O 1
ATOM 3935 N N . ILE A 1 493 ? 15.559 8.445 -24.802 1.00 94.50 493 ILE A N 1
ATOM 3936 C CA . ILE A 1 493 ? 16.498 7.986 -25.831 1.00 94.50 493 ILE A CA 1
ATOM 3937 C C . ILE A 1 493 ? 15.719 7.260 -26.929 1.00 94.50 493 ILE A C 1
ATOM 3939 O O . ILE A 1 493 ? 14.846 6.433 -26.657 1.00 94.50 493 ILE A O 1
ATOM 3943 N N . GLY A 1 494 ? 16.018 7.589 -28.187 1.00 92.62 494 GLY A N 1
ATOM 3944 C CA . GLY A 1 494 ? 15.346 7.014 -29.354 1.00 92.62 494 GLY A CA 1
ATOM 3945 C C . GLY A 1 494 ? 13.845 7.307 -29.429 1.00 92.62 494 GLY A C 1
ATOM 3946 O O . GLY A 1 494 ? 13.119 6.556 -30.075 1.00 92.62 494 GLY A O 1
ATOM 3947 N N . ASN A 1 495 ? 13.372 8.391 -28.800 1.00 94.50 495 ASN A N 1
ATOM 3948 C CA . ASN A 1 495 ? 11.951 8.741 -28.693 1.00 94.50 495 ASN A CA 1
ATOM 3949 C C . ASN A 1 495 ? 11.122 7.651 -27.994 1.00 94.50 495 ASN A C 1
ATOM 3951 O O . ASN A 1 495 ? 9.970 7.394 -28.367 1.00 94.50 495 ASN A O 1
ATOM 3955 N N . THR A 1 496 ? 11.701 6.993 -26.988 1.00 96.75 496 THR A N 1
ATOM 3956 C CA . THR A 1 496 ? 11.031 5.933 -26.224 1.00 96.75 496 THR A CA 1
ATOM 3957 C C . THR A 1 496 ? 9.675 6.398 -25.683 1.00 96.75 496 THR A C 1
ATOM 3959 O O . THR A 1 496 ? 8.690 5.662 -25.777 1.00 96.75 496 THR A O 1
ATOM 3962 N N . GLN A 1 497 ? 9.564 7.638 -25.192 1.00 97.25 497 GLN A N 1
ATOM 3963 C CA . GLN A 1 497 ? 8.300 8.173 -24.680 1.00 97.25 497 GLN A CA 1
ATOM 3964 C C . GLN A 1 497 ? 7.244 8.317 -25.780 1.00 97.25 497 GLN A C 1
ATOM 3966 O O . GLN A 1 497 ? 6.064 8.090 -25.523 1.00 97.25 497 GLN A O 1
ATOM 3971 N N . LYS A 1 498 ? 7.635 8.623 -27.023 1.00 96.62 498 LYS A N 1
ATOM 3972 C CA . LYS A 1 498 ? 6.703 8.673 -28.162 1.00 96.62 498 LYS A CA 1
ATOM 3973 C C . LYS A 1 498 ? 6.113 7.295 -28.464 1.00 96.62 498 LYS A C 1
ATOM 3975 O O . LYS A 1 498 ? 4.912 7.192 -28.706 1.00 96.62 498 LYS A O 1
ATOM 3980 N N . VAL A 1 499 ? 6.935 6.246 -28.419 1.00 97.62 499 VAL A N 1
ATOM 3981 C CA . VAL A 1 499 ? 6.495 4.856 -28.629 1.00 97.62 499 VAL A CA 1
ATOM 3982 C C . VAL A 1 499 ? 5.553 4.413 -27.507 1.00 97.62 499 VAL A C 1
ATOM 3984 O O . VAL A 1 499 ? 4.497 3.841 -27.777 1.00 97.62 499 VAL A O 1
ATOM 3987 N N . LEU A 1 500 ? 5.884 4.745 -26.255 1.00 97.75 500 LEU A N 1
ATOM 3988 C CA . LEU A 1 500 ? 5.015 4.495 -25.104 1.00 97.75 500 LEU A CA 1
ATOM 3989 C C . LEU A 1 500 ? 3.671 5.225 -25.230 1.00 97.75 500 LEU A C 1
ATOM 3991 O O . LEU A 1 500 ? 2.623 4.611 -25.044 1.00 97.75 500 LEU A O 1
ATOM 3995 N N . ASN A 1 501 ? 3.684 6.504 -25.612 1.00 96.25 501 ASN A N 1
ATOM 3996 C CA . ASN A 1 501 ? 2.464 7.291 -25.794 1.00 96.25 501 ASN A CA 1
ATOM 3997 C C . ASN A 1 501 ? 1.572 6.701 -26.890 1.00 96.25 501 ASN A C 1
ATOM 3999 O O . ASN A 1 501 ? 0.361 6.618 -26.702 1.00 96.25 501 ASN A O 1
ATOM 4003 N N . ALA A 1 502 ? 2.154 6.250 -28.005 1.00 96.19 502 ALA A N 1
ATOM 4004 C CA . ALA A 1 502 ? 1.402 5.575 -29.059 1.00 96.19 502 ALA A CA 1
ATOM 4005 C C . ALA A 1 502 ? 0.730 4.296 -28.536 1.00 96.19 502 ALA A C 1
ATOM 4007 O O . ALA A 1 502 ? -0.443 4.068 -28.811 1.00 96.19 502 ALA A O 1
ATOM 4008 N N . PHE A 1 503 ? 1.434 3.494 -27.731 1.00 96.81 503 PHE A N 1
ATOM 4009 C CA . PHE A 1 503 ? 0.856 2.299 -27.114 1.00 96.81 503 PHE A CA 1
ATOM 4010 C C . PHE A 1 503 ? -0.273 2.620 -26.131 1.00 96.81 503 PHE A C 1
ATOM 4012 O O . PHE A 1 503 ? -1.300 1.953 -26.162 1.00 96.81 503 PHE A O 1
ATOM 4019 N N . ILE A 1 504 ? -0.117 3.652 -25.299 1.00 95.50 504 ILE A N 1
ATOM 4020 C CA . ILE A 1 504 ? -1.149 4.080 -24.343 1.00 95.50 504 ILE A CA 1
ATOM 4021 C C . ILE A 1 504 ? -2.402 4.583 -25.078 1.00 95.50 504 ILE A C 1
ATOM 4023 O O . ILE A 1 504 ? -3.516 4.213 -24.709 1.00 95.50 504 ILE A O 1
ATOM 4027 N N . ARG A 1 505 ? -2.235 5.378 -26.146 1.00 91.56 505 ARG A N 1
ATOM 4028 C CA . ARG A 1 505 ? -3.352 5.963 -26.913 1.00 91.56 505 ARG A CA 1
ATOM 4029 C C . ARG A 1 505 ? -4.249 4.932 -27.583 1.00 91.56 505 ARG A C 1
ATOM 4031 O O . ARG A 1 505 ? -5.454 5.148 -27.620 1.00 91.56 505 ARG A O 1
ATOM 4038 N N . ARG A 1 506 ? -3.702 3.773 -27.976 1.00 91.62 506 ARG A N 1
ATOM 4039 C CA . ARG A 1 506 ? -4.491 2.634 -28.488 1.00 91.62 506 ARG A CA 1
ATOM 4040 C C . ARG A 1 506 ? -5.651 2.244 -27.568 1.00 91.62 506 ARG A C 1
ATOM 4042 O O . ARG A 1 506 ? -6.630 1.698 -28.046 1.00 91.62 506 ARG A O 1
ATOM 4049 N N . PHE A 1 507 ? -5.528 2.504 -26.266 1.00 88.75 507 PHE A N 1
ATOM 4050 C CA . PHE A 1 507 ? -6.550 2.186 -25.268 1.00 88.75 507 PHE A CA 1
ATOM 4051 C C . PHE A 1 507 ? -7.321 3.416 -24.785 1.00 88.75 507 PHE A C 1
ATOM 4053 O O . PHE A 1 507 ? -8.301 3.272 -24.062 1.00 88.75 507 PHE A O 1
ATOM 4060 N N . ALA A 1 508 ? -6.869 4.623 -25.126 1.00 74.62 508 ALA A N 1
ATOM 4061 C CA . ALA A 1 508 ? -7.565 5.866 -24.810 1.00 74.62 508 ALA A CA 1
ATOM 4062 C C . ALA A 1 508 ? -8.664 6.189 -25.839 1.00 74.62 508 ALA A C 1
ATOM 4064 O O . ALA A 1 508 ? -9.652 6.811 -25.474 1.00 74.62 508 ALA A O 1
ATOM 4065 N N . GLU A 1 509 ? -8.500 5.744 -27.090 1.00 62.12 509 GLU A N 1
ATOM 4066 C CA . GLU A 1 509 ? -9.349 6.112 -28.237 1.00 62.12 509 GLU A CA 1
ATOM 4067 C C . GLU A 1 509 ? -10.545 5.167 -28.490 1.00 62.12 509 GLU A C 1
ATOM 4069 O O . GLU A 1 509 ? -11.392 5.475 -29.322 1.00 62.12 509 GLU A O 1
ATOM 4074 N N . ASP A 1 510 ? -10.683 4.063 -27.744 1.00 50.50 510 ASP A N 1
ATOM 4075 C CA . ASP A 1 510 ? -11.885 3.207 -27.767 1.00 50.50 510 ASP A CA 1
ATOM 4076 C C . ASP A 1 510 ? -13.036 3.863 -26.964 1.00 50.50 510 ASP A C 1
ATOM 4078 O O . ASP A 1 510 ? -13.499 3.340 -25.939 1.00 50.50 510 ASP A O 1
ATOM 4082 N N . GLU A 1 511 ? -13.473 5.050 -27.387 1.00 44.44 511 GLU A N 1
ATOM 4083 C CA . GLU A 1 511 ? -14.822 5.550 -27.121 1.00 44.44 511 GLU A CA 1
ATOM 4084 C C . GLU A 1 511 ? -15.774 4.916 -28.149 1.00 44.44 511 GLU A C 1
ATOM 4086 O O . GLU A 1 511 ? -15.484 4.951 -29.347 1.00 44.44 511 GLU A O 1
ATOM 4091 N N . PRO A 1 512 ? -16.936 4.354 -27.763 1.00 37.00 512 PRO A N 1
ATOM 4092 C CA . PRO A 1 512 ? -17.988 4.176 -28.746 1.00 37.00 512 PRO A CA 1
ATOM 4093 C C . PRO A 1 512 ? -18.360 5.576 -29.234 1.00 37.00 512 PRO A C 1
ATOM 4095 O O . PRO A 1 512 ? -18.816 6.395 -28.436 1.00 37.00 512 PRO A O 1
ATOM 4098 N N . ALA A 1 513 ? -18.136 5.845 -30.522 1.00 36.12 513 ALA A N 1
ATOM 4099 C CA . ALA A 1 513 ? -18.610 7.043 -31.193 1.00 36.12 513 ALA A CA 1
ATOM 4100 C C . ALA A 1 513 ? -20.114 7.190 -30.917 1.00 36.12 513 ALA A C 1
ATOM 4102 O O . ALA A 1 513 ? -20.951 6.515 -31.518 1.00 36.12 513 ALA A O 1
ATOM 4103 N N . GLY A 1 514 ? -20.446 8.024 -29.933 1.00 36.66 514 GLY A N 1
ATOM 4104 C CA . GLY A 1 514 ? -21.808 8.406 -29.630 1.00 36.66 514 GLY A CA 1
ATOM 4105 C C . GLY A 1 514 ? -22.329 9.187 -30.821 1.00 36.66 514 GLY A C 1
ATOM 4106 O O . GLY A 1 514 ? -21.796 10.240 -31.151 1.00 36.66 514 GLY A O 1
ATOM 4107 N N . THR A 1 515 ? -23.335 8.614 -31.472 1.00 42.09 515 THR A N 1
ATOM 4108 C CA . THR A 1 515 ? -24.288 9.252 -32.383 1.00 42.09 515 THR A CA 1
ATOM 4109 C C . THR A 1 515 ? -24.339 10.774 -32.233 1.00 42.09 515 THR A C 1
ATOM 4111 O O . THR A 1 515 ? -25.009 11.288 -31.336 1.00 42.09 515 THR A O 1
ATOM 4114 N N . ALA A 1 516 ? -23.658 11.484 -33.132 1.00 33.62 516 ALA A N 1
ATOM 4115 C CA . ALA A 1 516 ? -24.005 12.859 -33.450 1.00 33.62 516 ALA A CA 1
ATOM 4116 C C . ALA A 1 516 ? -25.277 12.811 -34.308 1.00 33.62 516 ALA A C 1
ATOM 4118 O O . ALA A 1 516 ? -25.275 12.213 -35.388 1.00 33.62 516 ALA A O 1
ATOM 4119 N N . ALA A 1 517 ? -26.361 13.346 -33.747 1.00 34.59 517 ALA A N 1
ATOM 4120 C CA . ALA A 1 517 ? -27.596 13.670 -34.451 1.00 34.59 517 ALA A CA 1
ATOM 4121 C C . ALA A 1 517 ? -27.413 14.915 -35.326 1.00 34.59 517 ALA A C 1
ATOM 4123 O O . ALA A 1 517 ? -26.595 15.783 -34.935 1.00 34.59 517 ALA A O 1
#

Sequence (517 aa):
MDIRMGEAVPVRKKWSWWERALLERYFRGVVSLDELFGLREETAAHWSEKMLARCISKETYRIRDVCMESIYRNVTVNLSHLASTMIIKLVKKGEMSIRRELFDKTLYMALKSLQDTSGVGLHRSLYWPDRYRGVVDGENPLLDRFLATCRAAGLVGRTPESYRFLDKLRAECDFDEIRLENPVLVYANEVAPLAEVAGAVDAAMAKAPTASDREIAGLLFDDEIRAYDWNRRHFSKERFREINDKETADENTAPFLLLPEDAMEDAPDKRTGVLLVHGFLASPAELAQYGRRLHAQGLSVMGVRLAGHGTSPWDLKERAWKDWLRSVRRGYRILSAYVERIVMVGFSAGGALALLLASERPEKLSGVAAVSTPVIYRNRKLAFVPLLHGINKLSSWIPSFEGFMPFIENDSEHPHINYFNIPVQGLYQLRLMTDELQNRLAKVKSPVLIIQGEGDLVVDPKSAKIIHGKLASTDKTLHWVAADRHGIINEDIGNTQKVLNAFIRRFAEDEPAGTAA

pLDDT: mean 88.21, std 13.34, range [33.62, 98.88]